Protein AF-A0A9D6LBF5-F1 (afdb_monomer_lite)

Organism: Eiseniibacteriota bacterium (NCBI:txid2212470)

Radius of gyration: 32.17 Å; chains: 1; bounding box: 73×59×93 Å

Secondary structure (DSSP, 8-state):
-HHHHHHHHHHHTS-THHHHHHHHHHHHHHHH-GGGTTGGGGGGS--SS---HHHHHHHHHHHHHHHHHHHHHHHHHTHIIIII-SGGG-B--SHHHHHHHHHHHHHTT-SS-SSTTSSSS--GGGHHHHHHHHHHHHHHHHHHTTT-HHHHHHHHHHHHHHTTTTTBSS---GGGGHHHHHHHHHHHHHHHHHHHHHHHHSTTS-HHHHHHHHHHHHHHHHHHHHHHHHHHHHHHHH-B-TTT-SBSSHHHHHHHHHHHHHHHHHHHHTT--EEEEEE--TTTS-EE-TTT--EE-TT-TT-----HHHHHTTTTHHHHHH-TTEEEEEEESS--TT-TTSEEEEE-TT--EEEEEEHHHHHHHHHHHHHHHT-HHHHHHHHHHHHHH-TT-HHHHHHHHHHHHHTT-HHHHHHHHHHHHHH-TTSHHHHHHHHHHHHHHHHHTT-

Foldseek 3Di:
DVVLQVCLLVQLPDDDPSPVSSLVSLVVVCVVDVVSLCVLCVLQDDDPDPDDSVVSCVSSVSSNVSSVVVVVVCVVVCCCVPPVVDLQQDFDDPCLLLQLQLLLQQLLPDLDDLCSFLQQARPNVSNVVSVVSLVVLVVLLVVCVPPQVQLVQLSVQLVVLCVVVSRGGRGRGNCSCPRSVSSVVSNVVSVLVVVLVVVVPDPDDDPVPSVVVSVVVVVVVVVVSVVSVVVSPVVQQVDDQPPQQARLRLVSNLVVLLVLVLVQVLVLCVPAAFAEEEEQAVVLQFFADSVRSDTDDPPDPPGPRDSSNCVSCVNVVNSCVSHVRHPHYYYDPADDPPQQGHFYWYADSNSRIHTQGHHLSSLLSSLVVSVVVVVLVRSLRRLVRSCVVVVLDLSSLQSNLVSCVVVVNPVSSVVSLVSSCVRPVPDPVNVVSVVVVVVVVVVVVVD

pLDDT: mean 90.35, std 8.91, range [51.22, 98.38]

Sequence (447 aa):
ALALALAAVLVSDRLGAWRVIAAALFGAAMFAKESVFFLPLVLLVPGGDDSRLGDRARRAAPLLIAGLIAAIVLLMSRAEAAHLGGEAYERAFGANILLNLTTYAHWAVDLHGVLPGQVSAIAAGAWPAGALVTLGLAVLAFAAWRRAPLAAFGAAWWLAALVPVLPLVHHTYLYYLYVPLAGLALALGGAIELARSWLTAAPGAGDRLRSPALAAIVLTLVATHALMSDRLLAERLALHMPGTGIPLDPDLRKSEMARHTAAGVAQGLAGERAGVAFILPSELSQVYSTATGAKQAPGLPDSVSYPMLEGALDGGAGLRVLVANVDSVAFLPGWKPGYGAFEMFSQSADGTVFPLGRGADGFASAGAAMRRSGDVAPAVRLLAGAVGEFPDVARLRYEYAHALYVIGDSLGSRRELTELLRRNPTDTLAARVRADFGRTQGAAARR

Structure (mmCIF, N/CA/C/O backbone):
data_AF-A0A9D6LBF5-F1
#
_entry.id   AF-A0A9D6LBF5-F1
#
loop_
_atom_site.group_PDB
_atom_site.id
_atom_site.type_symbol
_atom_site.label_atom_id
_atom_site.label_alt_id
_atom_site.label_comp_id
_atom_site.label_asym_id
_atom_site.label_entity_id
_atom_site.label_seq_id
_atom_site.pdbx_PDB_ins_code
_atom_site.Cartn_x
_atom_site.Cartn_y
_atom_site.Cartn_z
_atom_site.occupancy
_atom_site.B_iso_or_equiv
_atom_site.auth_seq_id
_atom_site.auth_comp_id
_atom_site.auth_asym_id
_atom_site.auth_atom_id
_atom_site.pdbx_PDB_model_num
ATOM 1 N N . ALA A 1 1 ? -9.682 -19.170 10.584 1.00 86.94 1 ALA A N 1
ATOM 2 C CA . ALA A 1 1 ? -9.226 -19.068 11.988 1.00 86.94 1 ALA A CA 1
ATOM 3 C C . ALA A 1 1 ? -10.347 -18.641 12.940 1.00 86.94 1 ALA A C 1
ATOM 5 O O . ALA A 1 1 ? -10.810 -19.488 13.689 1.00 86.94 1 ALA A O 1
ATOM 6 N N . LEU A 1 2 ? -10.841 -17.393 12.891 1.00 86.94 2 LEU A N 1
ATOM 7 C CA . LEU A 1 2 ? -11.830 -16.889 13.865 1.00 86.94 2 LEU A CA 1
ATOM 8 C C . LEU A 1 2 ? -13.095 -17.758 13.977 1.00 86.94 2 LEU A C 1
ATOM 10 O O . LEU A 1 2 ? -13.474 -18.117 15.083 1.00 86.94 2 LEU A O 1
ATOM 14 N N . ALA A 1 3 ? -13.699 -18.161 12.853 1.00 90.69 3 ALA A N 1
ATOM 15 C CA . ALA A 1 3 ? -14.882 -19.029 12.863 1.00 90.69 3 ALA A CA 1
ATOM 16 C C . ALA A 1 3 ? -14.641 -20.367 13.592 1.00 90.69 3 ALA A C 1
ATOM 18 O O . ALA A 1 3 ? -15.480 -20.801 14.373 1.00 90.69 3 ALA A O 1
ATOM 19 N N . LEU A 1 4 ? -13.470 -20.985 13.394 1.00 93.88 4 LEU A N 1
ATOM 20 C CA . LEU A 1 4 ? -13.080 -22.224 14.078 1.00 93.88 4 LEU A CA 1
ATOM 21 C C . LEU A 1 4 ? -12.862 -21.994 15.579 1.00 93.88 4 LEU A C 1
ATOM 23 O O . LEU A 1 4 ? -13.288 -22.807 16.394 1.00 93.88 4 LEU A O 1
ATOM 27 N N . ALA A 1 5 ? -12.245 -20.870 15.950 1.00 92.19 5 ALA A N 1
ATOM 28 C CA . ALA A 1 5 ? -12.016 -20.516 17.346 1.00 92.19 5 ALA A CA 1
ATOM 29 C C . ALA A 1 5 ? -13.334 -20.201 18.081 1.00 92.19 5 ALA A C 1
ATOM 31 O O . ALA A 1 5 ? -13.536 -20.663 19.200 1.00 92.19 5 ALA A O 1
ATOM 32 N N . LEU A 1 6 ? -14.270 -19.494 17.439 1.00 91.00 6 LEU A N 1
ATOM 33 C CA . LEU A 1 6 ? -15.614 -19.259 17.977 1.00 91.00 6 LEU A CA 1
ATOM 34 C C . LEU A 1 6 ? -16.419 -20.559 18.081 1.00 91.00 6 LEU A C 1
ATOM 36 O O . LEU A 1 6 ? -17.070 -20.788 19.095 1.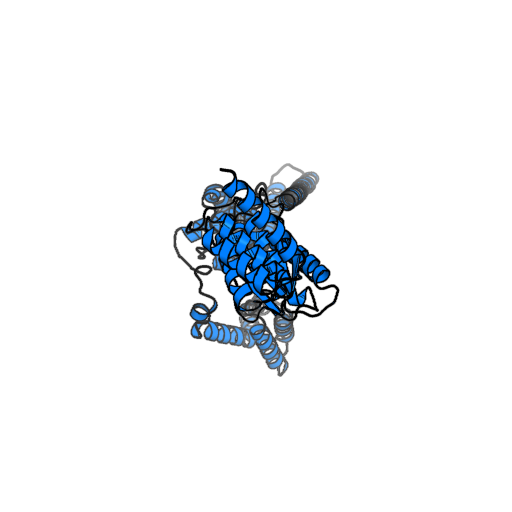00 91.00 6 LEU A O 1
ATOM 40 N N . ALA A 1 7 ? -16.336 -21.446 17.085 1.00 94.44 7 ALA A N 1
ATOM 41 C CA . ALA A 1 7 ? -16.957 -22.767 17.159 1.00 94.44 7 ALA A CA 1
ATOM 42 C C . ALA A 1 7 ? -16.390 -23.594 18.326 1.00 94.44 7 ALA A C 1
ATOM 44 O O . ALA A 1 7 ? -17.149 -24.234 19.050 1.00 94.44 7 ALA A O 1
ATOM 45 N N . ALA A 1 8 ? -15.076 -23.529 18.565 1.00 95.25 8 ALA A N 1
ATOM 46 C CA . ALA A 1 8 ? -14.455 -24.160 19.725 1.00 95.25 8 ALA A CA 1
ATOM 47 C C . ALA A 1 8 ? -14.999 -23.601 21.049 1.00 95.25 8 ALA A C 1
ATOM 49 O O . ALA A 1 8 ? -15.346 -24.379 21.936 1.00 95.25 8 ALA A O 1
ATOM 50 N N . VAL A 1 9 ? -15.135 -22.275 21.164 1.00 92.56 9 VAL A N 1
ATOM 51 C CA . VAL A 1 9 ? -15.729 -21.603 22.334 1.00 92.56 9 VAL A CA 1
ATOM 52 C C . VAL A 1 9 ? -17.173 -22.070 22.554 1.00 92.56 9 VAL A C 1
ATOM 54 O O . VAL A 1 9 ? -17.499 -22.523 23.647 1.00 92.56 9 VAL A O 1
ATOM 57 N N . LEU A 1 10 ? 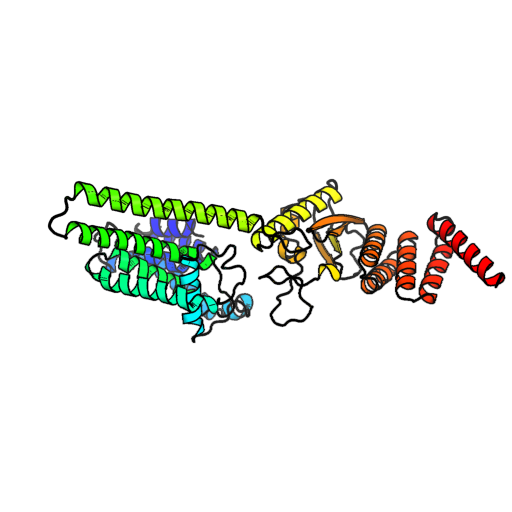-18.014 -22.061 21.517 1.00 92.44 10 LEU A N 1
ATOM 58 C CA . LEU A 1 10 ? -19.427 -22.467 21.599 1.00 92.44 10 LEU A CA 1
ATOM 59 C C . LEU A 1 10 ? -19.618 -23.934 22.009 1.00 92.44 10 LEU A C 1
ATOM 61 O O . LEU A 1 10 ? -20.581 -24.280 22.690 1.00 92.44 10 LEU A O 1
ATOM 65 N N . VAL A 1 11 ? -18.718 -24.814 21.576 1.00 94.62 11 VAL A N 1
ATOM 66 C CA . VAL A 1 11 ? -18.803 -26.252 21.857 1.00 94.62 11 VAL A CA 1
ATOM 67 C C . VAL A 1 11 ? -18.147 -26.610 23.200 1.00 94.62 11 VAL A C 1
ATOM 69 O O . VAL A 1 11 ? -18.445 -27.667 23.759 1.00 94.62 11 VAL A O 1
ATOM 72 N N . SER A 1 12 ? -17.309 -25.728 23.758 1.00 92.94 12 SER A N 1
ATOM 73 C CA . SER A 1 12 ? -16.559 -25.970 25.003 1.00 92.94 12 SER A CA 1
ATOM 74 C C . SER A 1 12 ? -17.432 -26.171 26.249 1.00 92.94 12 SER A C 1
ATOM 76 O O . SER A 1 12 ? -17.017 -26.861 27.184 1.00 92.94 12 SER A O 1
ATOM 78 N N . ASP A 1 13 ? -18.661 -25.648 26.235 1.00 87.44 13 ASP A N 1
ATOM 79 C CA . ASP A 1 13 ? -19.629 -25.812 27.324 1.00 87.44 13 ASP A CA 1
ATOM 80 C C . ASP A 1 13 ? -20.233 -27.224 27.401 1.00 87.44 13 ASP A C 1
ATOM 82 O O . ASP A 1 13 ? -20.818 -27.603 28.417 1.00 87.44 13 ASP A O 1
ATOM 86 N N . ARG A 1 14 ? -20.077 -28.042 26.354 1.00 89.88 14 ARG A N 1
ATOM 87 C CA . ARG A 1 14 ? -20.608 -29.410 26.317 1.00 89.88 14 ARG A CA 1
ATOM 88 C C . ARG A 1 14 ? -19.637 -30.409 26.959 1.00 89.88 14 ARG A C 1
ATOM 90 O O . ARG A 1 14 ? -18.416 -30.288 26.870 1.00 89.88 14 ARG A O 1
ATOM 97 N N . LEU A 1 15 ? -20.183 -31.437 27.610 1.00 87.00 15 LEU A N 1
ATOM 98 C CA . LEU A 1 15 ? -19.407 -32.506 28.255 1.00 87.00 15 LEU A CA 1
ATOM 99 C C . LEU A 1 15 ? -18.986 -33.611 27.263 1.00 87.00 15 LEU A C 1
ATOM 101 O O . LEU A 1 15 ? -19.536 -33.741 26.169 1.00 87.00 15 LEU A O 1
ATOM 105 N N . GLY A 1 16 ? -18.014 -34.436 27.669 1.00 91.06 16 GLY A N 1
ATOM 106 C CA . GLY A 1 16 ? -17.599 -35.639 26.935 1.00 91.06 16 GLY A CA 1
ATOM 107 C C . GLY A 1 16 ? -16.853 -35.348 25.627 1.00 91.06 16 GLY A C 1
ATOM 108 O O . GLY A 1 16 ? -15.956 -34.505 25.592 1.00 91.06 16 GLY A O 1
ATOM 109 N N . ALA A 1 17 ? -17.227 -36.051 24.551 1.00 91.12 17 ALA A N 1
ATOM 110 C CA . ALA A 1 17 ? -16.575 -35.988 23.235 1.00 91.12 17 ALA A CA 1
ATOM 111 C C . ALA A 1 17 ? -16.507 -34.568 22.641 1.00 91.12 17 ALA A C 1
ATOM 113 O O . ALA A 1 17 ? -15.571 -34.235 21.914 1.00 91.12 17 ALA A O 1
ATOM 114 N N . TRP A 1 18 ? -17.449 -33.696 23.004 1.00 93.38 18 TRP A N 1
ATOM 115 C CA . TRP A 1 18 ? -17.476 -32.311 22.544 1.00 93.38 18 TRP A CA 1
ATOM 116 C C . TRP A 1 18 ? -16.261 -31.491 22.991 1.00 93.38 18 TRP A C 1
ATOM 118 O O . TRP A 1 18 ? -15.820 -30.623 22.244 1.00 93.38 18 TRP A O 1
ATOM 128 N N . ARG A 1 19 ? -15.648 -31.799 24.143 1.00 90.75 19 ARG A N 1
ATOM 129 C CA . ARG A 1 19 ? -14.415 -31.116 24.577 1.00 90.75 19 ARG A CA 1
ATOM 130 C C . ARG A 1 19 ? -13.230 -31.427 23.672 1.00 90.75 19 ARG A C 1
ATOM 132 O O . ARG A 1 19 ? -12.416 -30.548 23.405 1.00 90.75 19 ARG A O 1
ATOM 139 N N . VAL A 1 20 ? -13.155 -32.663 23.178 1.00 92.31 20 VAL A N 1
ATOM 140 C CA . VAL A 1 20 ? -12.128 -33.081 22.216 1.00 92.31 20 VAL A CA 1
ATOM 141 C C . VAL A 1 20 ? -12.344 -32.364 20.885 1.00 92.31 20 VAL A C 1
ATOM 143 O O . VAL A 1 20 ? -11.396 -31.824 20.323 1.00 92.31 20 VAL A O 1
ATOM 146 N N . ILE A 1 21 ? -13.598 -32.272 20.427 1.00 94.38 21 ILE A N 1
ATOM 147 C CA . ILE A 1 21 ? -13.960 -31.514 19.219 1.00 94.38 21 ILE A CA 1
ATOM 148 C C . ILE A 1 21 ? -13.592 -30.033 19.375 1.00 94.38 21 ILE A C 1
ATOM 150 O O . ILE A 1 21 ? -12.983 -29.465 18.473 1.00 94.38 21 ILE A O 1
ATOM 154 N N . ALA A 1 22 ? -13.896 -29.413 20.519 1.00 94.75 22 ALA A N 1
ATOM 155 C CA . ALA A 1 22 ? -13.532 -28.025 20.794 1.00 94.75 22 ALA A CA 1
ATOM 156 C C . ALA A 1 22 ? -12.009 -27.812 20.735 1.00 94.75 22 ALA A C 1
ATOM 158 O O . ALA A 1 22 ? -11.545 -26.887 20.071 1.00 94.75 22 ALA A O 1
ATOM 159 N N . ALA A 1 23 ? -11.225 -28.697 21.359 1.00 93.88 23 ALA A N 1
ATOM 160 C CA . ALA A 1 23 ? -9.765 -28.633 21.307 1.00 93.88 23 ALA A CA 1
ATOM 161 C C . ALA A 1 23 ? -9.221 -28.819 19.878 1.00 93.88 23 ALA A C 1
ATOM 163 O O . ALA A 1 23 ? -8.324 -28.085 19.471 1.00 93.88 23 ALA A O 1
ATOM 164 N N . ALA A 1 24 ? -9.790 -29.740 19.093 1.00 94.69 24 ALA A N 1
ATOM 165 C CA . ALA A 1 24 ? -9.402 -29.967 17.700 1.00 94.69 24 ALA A CA 1
ATOM 166 C C . ALA A 1 24 ? -9.731 -28.765 16.796 1.00 94.69 24 ALA A C 1
ATOM 168 O O . ALA A 1 24 ? -8.884 -28.329 16.016 1.00 94.69 24 ALA A O 1
ATOM 169 N N . LEU A 1 25 ? -10.930 -28.184 16.935 1.00 96.12 25 LEU A N 1
ATOM 170 C CA . LEU A 1 25 ? -11.335 -26.966 16.224 1.00 96.12 25 LEU A CA 1
ATOM 171 C C . LEU A 1 25 ? -10.424 -25.789 16.570 1.00 96.12 25 LEU A C 1
ATOM 173 O O . LEU A 1 25 ? -10.013 -25.043 15.682 1.00 96.12 25 LEU A O 1
ATOM 177 N N . PHE A 1 26 ? -10.072 -25.638 17.847 1.00 96.44 26 PHE A N 1
ATOM 178 C CA . PHE A 1 26 ? -9.146 -24.601 18.281 1.00 96.44 26 PHE A CA 1
ATOM 179 C C . PHE A 1 26 ? -7.727 -24.845 17.759 1.00 96.44 26 PHE A C 1
ATOM 181 O O . PHE A 1 26 ? -7.103 -23.915 17.260 1.00 96.44 26 PHE A O 1
ATOM 188 N N . GLY A 1 27 ? -7.256 -26.094 17.761 1.00 94.12 27 GLY A N 1
ATOM 189 C CA . GLY A 1 27 ? -6.015 -26.501 17.098 1.00 94.12 27 GLY A CA 1
ATOM 190 C C . GLY A 1 27 ? -5.980 -26.075 15.630 1.00 94.12 27 GLY A C 1
ATOM 191 O O . GLY A 1 27 ? -5.065 -25.369 15.214 1.00 94.12 27 GLY A O 1
ATOM 192 N N . ALA A 1 28 ? -7.020 -26.411 14.862 1.00 94.00 28 ALA A N 1
ATOM 193 C CA . ALA A 1 28 ? -7.156 -25.988 13.468 1.00 94.00 28 ALA A CA 1
ATOM 194 C C . ALA A 1 28 ? -7.218 -24.456 13.317 1.00 94.00 28 ALA A C 1
ATOM 196 O O . ALA A 1 28 ? -6.685 -23.898 12.358 1.00 94.00 28 ALA A O 1
ATOM 197 N N . ALA A 1 29 ? -7.837 -23.752 14.271 1.00 93.75 29 ALA A N 1
ATOM 198 C CA . ALA A 1 29 ? -7.845 -22.295 14.292 1.00 93.75 29 ALA A CA 1
ATOM 199 C C . ALA A 1 29 ? -6.434 -21.712 14.465 1.00 93.75 29 ALA A C 1
ATOM 201 O O . ALA A 1 29 ? -6.095 -20.780 13.736 1.00 93.75 29 ALA A O 1
ATOM 202 N N . MET A 1 30 ? -5.630 -22.275 15.375 1.00 92.12 30 MET A N 1
ATOM 203 C CA . MET A 1 30 ? -4.247 -21.860 15.638 1.00 92.12 30 MET A CA 1
ATOM 204 C C . MET A 1 30 ? -3.331 -22.138 14.441 1.00 92.12 30 MET A C 1
ATOM 206 O O . MET A 1 30 ? -2.568 -21.256 14.062 1.00 92.12 30 MET A O 1
ATOM 210 N N . PHE A 1 31 ? -3.470 -23.296 13.780 1.00 88.69 31 PHE A N 1
ATOM 211 C CA . PHE A 1 31 ? -2.750 -23.588 12.530 1.00 88.69 31 PHE A CA 1
ATOM 212 C C . PHE A 1 31 ? -3.120 -22.636 11.386 1.00 88.69 31 PHE A C 1
ATOM 214 O O . PHE A 1 31 ? -2.324 -22.429 10.477 1.00 88.69 31 PHE A O 1
ATOM 221 N N . ALA A 1 32 ? -4.323 -22.056 11.419 1.00 89.50 32 ALA A N 1
ATOM 222 C CA . ALA A 1 32 ? -4.753 -21.089 10.419 1.00 89.50 32 ALA A CA 1
ATOM 223 C C . ALA A 1 32 ? -4.296 -19.651 10.726 1.00 89.50 32 ALA A C 1
ATOM 225 O O . ALA A 1 32 ? -4.024 -18.901 9.790 1.00 89.50 32 ALA A O 1
ATOM 226 N N . LYS A 1 33 ? -4.298 -19.214 11.998 1.00 85.69 33 LYS A N 1
ATOM 227 C CA . LYS A 1 33 ? -3.832 -17.873 12.399 1.00 85.69 33 LYS A CA 1
ATOM 228 C C . LYS A 1 33 ? -3.523 -17.797 13.895 1.00 85.69 33 LYS A C 1
ATOM 230 O O . LYS A 1 33 ? -4.378 -18.102 14.719 1.00 85.69 33 LYS A O 1
ATOM 235 N N . GLU A 1 34 ? -2.363 -17.252 14.234 1.00 83.00 34 GLU A N 1
ATOM 236 C CA . GLU A 1 34 ? -1.866 -17.115 15.612 1.00 83.00 34 GLU A CA 1
ATOM 237 C C . GLU A 1 34 ? -2.697 -16.152 16.477 1.00 83.00 34 GLU A C 1
ATOM 239 O O . GLU A 1 34 ? -2.818 -16.319 17.687 1.00 83.00 34 GLU A O 1
ATOM 244 N N . SER A 1 35 ? -3.373 -15.171 15.870 1.00 82.88 35 SER A N 1
ATOM 245 C CA . SER A 1 35 ? -4.125 -14.137 16.600 1.00 82.88 35 SER A CA 1
ATOM 246 C C . SER A 1 35 ? -5.290 -14.664 17.457 1.00 82.88 35 SER A C 1
ATOM 248 O O . SER A 1 35 ? -5.909 -13.892 18.183 1.00 82.88 35 SER A O 1
ATOM 250 N N . VAL A 1 36 ? -5.635 -15.953 17.363 1.00 89.19 36 VAL A N 1
ATOM 251 C CA . VAL A 1 36 ? -6.714 -16.581 18.144 1.00 89.19 36 VAL A CA 1
ATOM 252 C C . VAL A 1 36 ? -6.238 -17.235 19.446 1.00 89.19 36 VAL A C 1
ATOM 254 O O . VAL A 1 36 ? -7.091 -17.684 20.209 1.00 89.19 36 VAL A O 1
ATOM 257 N N . PHE A 1 37 ? -4.926 -17.267 19.739 1.00 87.56 37 PHE A N 1
ATOM 258 C CA . PHE A 1 37 ? -4.367 -17.945 20.926 1.00 87.56 37 PHE A CA 1
ATOM 259 C C . PHE A 1 37 ? -5.048 -17.564 22.238 1.00 87.56 37 PHE A C 1
ATOM 261 O O . PHE A 1 37 ? -5.336 -18.423 23.069 1.00 87.56 37 PHE A O 1
ATOM 268 N N . PHE A 1 38 ? -5.325 -16.274 22.413 1.00 86.62 38 PHE A N 1
ATOM 269 C CA . PHE A 1 38 ? -5.885 -15.735 23.648 1.00 86.62 38 PHE A CA 1
ATOM 270 C C . PHE A 1 38 ? -7.413 -15.679 23.656 1.00 86.62 38 PHE A C 1
ATOM 272 O O . PHE A 1 38 ? -7.996 -15.332 24.680 1.00 86.62 38 PHE A O 1
ATOM 279 N N . LEU A 1 39 ? -8.083 -16.056 22.559 1.00 90.19 39 LEU A N 1
ATOM 280 C CA . LEU A 1 39 ? -9.545 -16.026 22.486 1.00 90.19 39 LEU A CA 1
ATOM 281 C C . LEU A 1 39 ? -10.226 -16.817 23.619 1.00 90.19 39 LEU A C 1
ATOM 283 O O . LEU A 1 39 ? -11.202 -16.306 24.163 1.00 90.19 39 LEU A O 1
ATOM 287 N N . PRO A 1 40 ? -9.729 -17.994 24.058 1.00 94.00 40 PRO A N 1
ATOM 288 C CA . PRO A 1 40 ? -10.358 -18.734 25.149 1.00 94.00 40 PRO A CA 1
ATOM 289 C C . PRO A 1 40 ? -10.384 -17.996 26.494 1.00 94.00 40 PRO A C 1
ATOM 291 O O . PRO A 1 40 ? -11.176 -18.368 27.356 1.00 94.00 40 PRO A O 1
ATOM 294 N N . LEU A 1 41 ? -9.587 -16.935 26.691 1.00 90.69 41 LEU A N 1
ATOM 295 C CA . LEU A 1 41 ? -9.668 -16.104 27.899 1.00 90.69 41 LEU A CA 1
ATOM 296 C C . LEU A 1 41 ? -11.035 -15.422 28.043 1.00 90.69 41 LEU A C 1
ATOM 298 O O . LEU A 1 41 ? -11.438 -15.119 29.165 1.00 90.69 41 LEU A O 1
ATOM 302 N N . VAL A 1 42 ? -11.786 -15.245 26.948 1.00 89.19 42 VAL A N 1
ATOM 303 C CA . VAL A 1 42 ? -13.153 -14.705 26.994 1.00 89.19 42 VAL A CA 1
ATOM 304 C C . VAL A 1 42 ? -14.083 -15.564 27.858 1.00 89.19 42 VAL A C 1
ATOM 306 O O . VAL A 1 42 ? -14.974 -15.034 28.512 1.00 89.19 42 VAL A O 1
ATOM 309 N N . LEU A 1 43 ? -13.829 -16.876 27.947 1.00 90.69 43 LEU A N 1
ATOM 310 C CA . LEU A 1 43 ? -14.600 -17.803 28.783 1.00 90.69 43 LEU A CA 1
ATOM 311 C C . LEU A 1 43 ? -14.394 -17.558 30.287 1.00 90.69 43 LEU A C 1
ATOM 313 O O . LEU A 1 43 ? -15.178 -18.033 31.106 1.00 90.69 43 LEU A O 1
ATOM 317 N N . LEU A 1 44 ? -13.342 -16.825 30.666 1.00 91.88 44 LEU A N 1
ATOM 318 C CA . LEU A 1 44 ? -13.062 -16.443 32.051 1.00 91.88 44 LEU A CA 1
ATOM 319 C C . LEU A 1 44 ? -13.737 -15.123 32.445 1.00 91.88 44 LEU A C 1
ATOM 321 O O . LEU A 1 44 ? -13.750 -14.775 33.629 1.00 91.88 44 LEU A O 1
ATOM 325 N N . VAL A 1 45 ? -14.313 -14.391 31.489 1.00 87.81 45 VAL A N 1
ATOM 326 C CA . VAL A 1 45 ? -15.075 -13.166 31.756 1.00 87.81 45 VAL A CA 1
ATOM 327 C C . VAL A 1 45 ? -16.442 -13.553 32.337 1.00 87.81 45 VAL A C 1
ATOM 329 O O . VAL A 1 45 ? -17.024 -14.550 31.903 1.00 87.81 45 VAL A O 1
ATOM 332 N N . PRO A 1 46 ? -16.946 -12.867 33.382 1.00 82.19 46 PRO A N 1
ATOM 333 C CA . PRO A 1 46 ? -18.286 -13.133 33.902 1.00 82.19 46 PRO A CA 1
ATOM 334 C C . PRO A 1 46 ? -19.321 -12.883 32.803 1.00 82.19 46 PRO A C 1
ATOM 336 O O . PRO A 1 46 ? -19.374 -11.789 32.246 1.00 82.19 46 PRO A O 1
ATOM 339 N N . GLY A 1 47 ? -20.091 -13.914 32.457 1.00 80.00 47 GLY A N 1
ATOM 340 C CA . GLY A 1 47 ? -21.226 -13.803 31.541 1.00 80.00 47 GLY A CA 1
ATOM 341 C C . GLY A 1 47 ? -22.535 -13.607 32.306 1.00 80.00 47 GLY A C 1
ATOM 342 O O . GLY A 1 47 ? -22.525 -13.326 33.499 1.00 80.00 47 GLY A O 1
ATOM 343 N N . GLY A 1 48 ? -23.668 -13.837 31.638 1.00 78.38 48 GLY A N 1
ATOM 344 C CA . GLY A 1 48 ? -24.982 -13.910 32.299 1.00 78.38 48 GLY A CA 1
ATOM 345 C C . GLY A 1 48 ? -25.189 -15.158 33.174 1.00 78.38 48 GLY A C 1
ATOM 346 O O . GLY A 1 48 ? -26.292 -15.381 33.654 1.00 78.38 48 GLY A O 1
ATOM 347 N N . ASP A 1 49 ? -24.157 -15.986 33.339 1.00 81.94 49 ASP A N 1
ATOM 348 C CA . ASP A 1 49 ? -24.151 -17.198 34.157 1.00 81.94 49 ASP A CA 1
ATOM 349 C C . ASP A 1 49 ? -23.354 -16.927 35.446 1.00 81.94 49 ASP A C 1
ATOM 351 O O . ASP A 1 49 ? -22.170 -16.580 35.380 1.00 81.94 49 ASP A O 1
ATOM 355 N N . ASP A 1 50 ? -23.984 -17.139 36.607 1.00 89.25 50 ASP A N 1
ATOM 356 C CA . ASP A 1 50 ? -23.421 -16.951 37.958 1.00 89.25 50 ASP A CA 1
ATOM 357 C C . ASP A 1 50 ? -22.302 -17.952 38.317 1.00 89.25 50 ASP A C 1
ATOM 359 O O . ASP A 1 50 ? -21.822 -18.019 39.455 1.00 89.25 50 ASP A O 1
ATOM 363 N N . SER A 1 51 ? -21.853 -18.753 37.351 1.00 91.19 51 SER A N 1
ATOM 364 C CA . SER A 1 51 ? -20.748 -19.691 37.516 1.00 91.19 51 SER A CA 1
ATOM 365 C C . SER A 1 51 ? -19.488 -19.058 38.135 1.00 91.19 51 SER A C 1
ATOM 367 O O . SER A 1 51 ? -18.940 -18.030 37.702 1.00 91.19 51 SER A O 1
ATOM 369 N N . ARG A 1 52 ? -18.958 -19.741 39.157 1.00 94.81 52 ARG A N 1
ATOM 370 C CA . ARG A 1 52 ? -17.713 -19.346 39.824 1.00 94.81 52 ARG A CA 1
ATOM 371 C C . ARG A 1 52 ? -16.550 -19.399 38.831 1.00 94.81 52 ARG A C 1
ATOM 373 O O . ARG A 1 52 ? -16.529 -20.217 37.911 1.00 94.81 52 ARG A O 1
ATOM 380 N N . LEU A 1 53 ? -15.535 -18.556 39.046 1.00 92.56 53 LEU A N 1
ATOM 381 C CA . LEU A 1 53 ? -14.347 -18.496 38.179 1.00 92.56 53 LEU A CA 1
ATOM 382 C C . LEU A 1 53 ? -13.679 -19.870 38.006 1.00 92.56 53 LEU A C 1
ATOM 384 O O . LEU A 1 53 ? -13.232 -20.195 36.913 1.00 92.56 53 LEU A O 1
ATOM 388 N N . GLY A 1 54 ? -13.654 -20.695 39.059 1.00 95.31 54 GLY A N 1
ATOM 389 C CA . GLY A 1 54 ? -13.090 -22.046 39.001 1.00 95.31 54 GLY A CA 1
ATOM 390 C C . GLY A 1 54 ? -13.809 -22.966 38.009 1.00 95.31 54 GLY A C 1
ATOM 391 O O . GLY A 1 54 ? -13.154 -23.728 37.300 1.00 95.31 54 GLY A O 1
ATOM 392 N N . ASP A 1 55 ? -15.133 -22.861 37.898 1.00 93.50 55 ASP A N 1
ATOM 393 C CA . ASP A 1 55 ? -15.920 -23.674 36.968 1.00 93.50 55 ASP A CA 1
ATOM 394 C C . ASP A 1 55 ? -15.712 -23.207 35.527 1.00 93.50 55 ASP A C 1
ATOM 396 O O . ASP A 1 55 ? -15.519 -24.022 34.624 1.00 93.50 55 ASP A O 1
ATOM 400 N N . ARG A 1 56 ? -15.649 -21.888 35.318 1.00 93.38 56 ARG A N 1
ATOM 401 C CA . ARG A 1 56 ? -15.291 -21.282 34.027 1.00 93.38 56 ARG A CA 1
ATOM 402 C C . ARG A 1 56 ? -13.881 -21.664 33.583 1.00 93.38 56 ARG A C 1
ATOM 404 O O . ARG A 1 56 ? -13.693 -22.105 32.453 1.00 93.38 56 ARG A O 1
ATOM 411 N N . ALA A 1 57 ? -12.909 -21.611 34.491 1.00 94.38 57 ALA A N 1
ATOM 412 C CA . ALA A 1 57 ? -11.540 -22.038 34.223 1.00 94.38 57 ALA A CA 1
ATOM 413 C C . ALA A 1 57 ? -11.461 -23.528 33.868 1.00 94.38 57 ALA A C 1
ATOM 415 O O . ALA A 1 57 ? -10.796 -23.885 32.901 1.00 94.38 57 ALA A O 1
ATOM 416 N N . ARG A 1 58 ? -12.183 -24.404 34.582 1.00 93.50 58 ARG A N 1
ATOM 417 C CA . ARG A 1 58 ? -12.252 -25.839 34.252 1.00 93.50 58 ARG A CA 1
ATOM 418 C C . ARG A 1 58 ? -12.875 -26.101 32.881 1.00 93.50 58 ARG A C 1
ATOM 420 O O . ARG A 1 58 ? -12.416 -27.005 32.186 1.00 93.50 58 ARG A O 1
ATOM 427 N N . ARG A 1 59 ? -13.900 -25.335 32.490 1.00 91.19 59 ARG A N 1
ATOM 428 C CA . ARG A 1 59 ? -14.503 -25.406 31.146 1.00 91.19 59 ARG A CA 1
ATOM 429 C C . ARG A 1 59 ? -13.520 -24.961 30.062 1.00 91.19 59 ARG A C 1
ATOM 431 O O . ARG A 1 59 ? -13.349 -25.662 29.070 1.00 91.19 59 ARG A O 1
ATOM 438 N N . ALA A 1 60 ? -12.821 -23.852 30.291 1.00 94.50 60 ALA A N 1
ATOM 439 C CA . ALA A 1 60 ? -11.861 -23.282 29.350 1.00 94.50 60 ALA A CA 1
ATOM 440 C C . ALA A 1 60 ? -10.514 -24.030 29.298 1.00 94.50 60 ALA A C 1
ATOM 442 O O . ALA A 1 60 ? -9.766 -23.867 28.333 1.00 94.50 60 ALA A O 1
ATOM 443 N N . ALA A 1 61 ? -10.193 -24.849 30.308 1.00 94.69 61 ALA A N 1
ATOM 444 C CA . ALA A 1 61 ? -8.872 -25.450 30.495 1.00 94.69 61 ALA A CA 1
ATOM 445 C C . ALA A 1 61 ? -8.308 -26.158 29.248 1.00 94.69 61 ALA A C 1
ATOM 447 O O . ALA A 1 61 ? -7.154 -25.890 28.925 1.00 94.69 61 ALA A O 1
ATOM 448 N N . PRO A 1 62 ? -9.059 -26.991 28.495 1.00 93.81 62 PRO A N 1
ATOM 449 C CA . PRO A 1 62 ? -8.507 -27.652 27.310 1.00 93.81 62 PRO A CA 1
ATOM 450 C C . PRO A 1 62 ? -8.034 -26.660 26.241 1.00 93.81 62 PRO A C 1
ATOM 452 O O . PRO A 1 62 ? -6.975 -26.846 25.647 1.00 93.81 62 PRO A O 1
ATOM 455 N N . LEU A 1 63 ? -8.796 -25.583 26.028 1.00 94.94 63 LEU A N 1
ATOM 456 C CA . LEU A 1 63 ? -8.471 -24.546 25.050 1.00 94.94 63 LEU A CA 1
ATOM 457 C C . LEU A 1 63 ? -7.305 -23.674 25.530 1.00 94.94 63 LEU A C 1
ATOM 459 O O . LEU A 1 63 ? -6.400 -23.381 24.756 1.00 94.94 63 LEU A O 1
ATOM 463 N N . LEU A 1 64 ? -7.299 -23.304 26.816 1.00 94.69 64 LEU A N 1
ATOM 464 C CA . LEU A 1 64 ? -6.219 -22.523 27.427 1.00 94.69 64 LEU A CA 1
ATOM 465 C C . LEU A 1 64 ? -4.891 -23.285 27.422 1.00 94.69 64 LEU A C 1
ATOM 467 O O . LEU A 1 64 ? -3.862 -22.703 27.098 1.00 94.69 64 LEU A O 1
ATOM 471 N N . ILE A 1 65 ? -4.909 -24.585 27.734 1.00 93.00 65 ILE A N 1
ATOM 472 C CA . ILE A 1 65 ? -3.720 -25.444 27.686 1.00 93.00 65 ILE A CA 1
ATOM 473 C C . ILE A 1 65 ? -3.218 -25.567 26.246 1.00 93.00 65 ILE A C 1
ATOM 475 O O . ILE A 1 65 ? -2.026 -25.398 26.012 1.00 93.00 65 ILE A O 1
ATOM 479 N N . ALA A 1 66 ? -4.106 -25.806 25.274 1.00 91.00 66 ALA A N 1
ATOM 480 C CA . ALA A 1 66 ? -3.723 -25.870 23.864 1.00 91.00 66 ALA A CA 1
ATOM 481 C C . ALA A 1 66 ? -3.103 -24.546 23.378 1.00 91.00 66 ALA A C 1
ATOM 483 O O . ALA A 1 66 ? -2.061 -24.562 22.724 1.00 91.00 66 ALA A O 1
ATOM 484 N N . GLY A 1 67 ? -3.701 -23.410 23.753 1.00 90.31 67 GLY A N 1
ATOM 485 C CA . GLY A 1 67 ? -3.183 -22.080 23.436 1.00 90.31 67 GLY A CA 1
ATOM 486 C C . GLY A 1 67 ? -1.827 -21.808 24.084 1.00 90.31 67 GLY A C 1
ATOM 487 O O . GLY A 1 67 ? -0.919 -21.321 23.418 1.00 90.31 67 GLY A O 1
ATOM 488 N N . LEU A 1 68 ? -1.658 -22.188 25.354 1.00 91.25 68 LEU A N 1
ATOM 489 C CA . LEU A 1 68 ? -0.397 -22.050 26.081 1.00 91.25 68 LEU A CA 1
ATOM 490 C C . LEU A 1 68 ? 0.712 -22.919 25.477 1.00 91.25 68 LEU A C 1
ATOM 492 O O . LEU A 1 68 ? 1.816 -22.424 25.279 1.00 91.25 68 LEU A O 1
ATOM 496 N N . ILE A 1 69 ? 0.432 -24.189 25.162 1.00 90.81 69 ILE A N 1
ATOM 497 C CA . ILE A 1 69 ? 1.403 -25.091 24.522 1.00 90.81 69 ILE A CA 1
ATOM 498 C C . ILE A 1 69 ? 1.867 -24.494 23.198 1.00 90.81 69 ILE A C 1
ATOM 500 O O . ILE A 1 69 ? 3.065 -24.416 22.949 1.00 90.81 69 ILE A O 1
ATOM 504 N N . ALA A 1 70 ? 0.938 -24.042 22.360 1.00 87.06 70 ALA A N 1
ATOM 505 C CA . ALA A 1 70 ? 1.289 -23.483 21.067 1.00 87.06 70 ALA A CA 1
ATOM 506 C C . ALA A 1 70 ? 2.038 -22.141 21.186 1.00 87.06 70 ALA A C 1
ATOM 508 O O . ALA A 1 70 ? 3.006 -21.931 20.459 1.00 87.06 70 ALA A O 1
ATOM 509 N N . ALA A 1 71 ? 1.688 -21.288 22.156 1.00 85.12 71 ALA A N 1
ATOM 510 C CA . ALA A 1 71 ? 2.461 -20.087 22.474 1.00 85.12 71 ALA A CA 1
ATOM 511 C C . ALA A 1 71 ? 3.895 -20.427 22.926 1.00 85.12 71 ALA A C 1
ATOM 513 O O . ALA A 1 71 ? 4.848 -19.815 22.450 1.00 85.12 71 ALA A O 1
ATOM 514 N N . ILE A 1 72 ? 4.072 -21.436 23.788 1.00 88.19 72 ILE A N 1
ATOM 515 C CA . ILE A 1 72 ? 5.397 -21.922 24.206 1.00 88.19 72 ILE A CA 1
ATOM 516 C C . ILE A 1 72 ? 6.178 -22.461 23.004 1.00 88.19 72 ILE A C 1
ATOM 518 O O . ILE A 1 72 ? 7.342 -22.110 22.840 1.00 88.19 72 ILE A O 1
ATOM 522 N N . VAL A 1 73 ? 5.554 -23.273 22.144 1.00 87.75 73 VAL A N 1
ATOM 523 C CA . VAL A 1 73 ? 6.192 -23.810 20.930 1.00 87.75 73 VAL A CA 1
ATOM 524 C C . VAL A 1 73 ? 6.656 -22.678 20.016 1.00 87.75 73 VAL A C 1
ATOM 526 O O . VAL A 1 73 ? 7.795 -22.713 19.557 1.00 87.75 73 VAL A O 1
ATOM 529 N N . LEU A 1 74 ? 5.832 -21.650 19.798 1.00 82.00 74 LEU A N 1
ATOM 530 C CA . LEU A 1 74 ? 6.221 -20.484 19.003 1.00 82.00 74 LEU A CA 1
ATOM 531 C C . LEU A 1 74 ? 7.401 -19.735 19.627 1.00 82.00 74 LEU A C 1
ATOM 533 O O . LEU A 1 74 ? 8.393 -19.496 18.938 1.00 82.00 74 LEU A O 1
ATOM 537 N N . LEU A 1 75 ? 7.350 -19.454 20.931 1.00 81.12 75 LEU A N 1
ATOM 538 C CA . LEU A 1 75 ? 8.449 -18.803 21.651 1.00 81.12 75 LEU A CA 1
ATOM 539 C C . LEU A 1 75 ? 9.751 -19.621 21.577 1.00 81.12 75 LEU A C 1
ATOM 541 O O . LEU A 1 75 ? 10.824 -19.067 21.342 1.00 81.12 75 LEU A O 1
ATOM 545 N N . MET A 1 76 ? 9.668 -20.945 21.730 1.00 85.56 76 MET A N 1
ATOM 546 C CA . MET A 1 76 ? 10.825 -21.844 21.675 1.00 85.56 76 MET A CA 1
ATOM 547 C C . MET A 1 76 ? 11.372 -22.032 20.259 1.00 85.56 76 MET A C 1
ATOM 549 O O . MET A 1 76 ? 12.581 -22.176 20.093 1.00 85.56 76 MET A O 1
ATOM 553 N N . SER A 1 77 ? 10.509 -22.008 19.241 1.00 82.75 77 SER A N 1
ATOM 554 C CA . SER A 1 77 ? 10.906 -22.187 17.839 1.00 82.75 77 SER A CA 1
ATOM 555 C C . SER A 1 77 ? 11.818 -21.073 17.325 1.00 82.75 77 SER A C 1
ATOM 557 O O . SER A 1 77 ? 12.443 -21.235 16.280 1.00 82.75 77 SER A O 1
ATOM 559 N N . ARG A 1 78 ? 11.888 -19.934 18.037 1.00 74.44 78 ARG A N 1
ATOM 560 C CA . ARG A 1 78 ? 12.545 -18.704 17.572 1.00 74.44 78 ARG A CA 1
ATOM 561 C C . ARG A 1 78 ? 12.091 -18.298 16.163 1.00 74.44 78 ARG A C 1
ATOM 563 O O . ARG A 1 78 ? 12.846 -17.634 15.456 1.00 74.44 78 ARG A O 1
ATOM 570 N N . ALA A 1 79 ? 10.867 -18.657 15.761 1.00 67.75 79 ALA A N 1
ATOM 571 C CA . ALA A 1 79 ? 10.285 -18.229 14.489 1.00 67.75 79 ALA A CA 1
ATOM 572 C C . ALA A 1 79 ? 10.333 -16.698 14.341 1.00 67.75 79 ALA A C 1
ATOM 574 O O . ALA A 1 79 ? 10.586 -16.195 13.244 1.00 67.75 79 ALA A O 1
ATOM 575 N N . GLU A 1 80 ? 10.225 -15.973 15.466 1.00 60.56 80 GLU A N 1
ATOM 576 C CA . GLU A 1 80 ? 10.490 -14.535 15.532 1.00 60.56 80 GLU A CA 1
ATOM 577 C C . GLU A 1 80 ? 11.866 -14.173 14.957 1.00 60.56 80 GLU A C 1
ATOM 579 O O . GLU A 1 80 ? 11.938 -13.388 14.026 1.00 60.56 80 GLU A O 1
ATOM 584 N N . ALA A 1 81 ? 12.956 -14.781 15.426 1.00 62.12 81 ALA A N 1
ATOM 585 C CA . ALA A 1 81 ? 14.308 -14.428 14.985 1.00 62.12 81 ALA A CA 1
ATOM 586 C C . ALA A 1 81 ? 14.627 -14.865 13.544 1.00 62.12 81 ALA A C 1
ATOM 588 O O . ALA A 1 81 ? 15.510 -14.291 12.916 1.00 62.12 81 ALA A O 1
ATOM 589 N N . ALA A 1 82 ? 13.946 -15.891 13.028 1.00 58.97 82 ALA A N 1
ATOM 590 C CA . ALA A 1 82 ? 14.270 -16.464 11.725 1.00 58.97 82 ALA A CA 1
ATOM 591 C C . ALA A 1 82 ? 13.496 -15.826 10.559 1.00 58.97 82 ALA A C 1
ATOM 593 O O . ALA A 1 82 ? 14.030 -15.784 9.457 1.00 58.97 82 ALA A O 1
ATOM 594 N N . HIS A 1 83 ? 12.238 -15.412 10.760 1.00 56.88 83 HIS A N 1
ATOM 595 C CA . HIS A 1 83 ? 11.350 -14.997 9.656 1.00 56.88 83 HIS A CA 1
ATOM 596 C C . HIS A 1 83 ? 10.520 -13.735 9.945 1.00 56.88 83 HIS A C 1
ATOM 598 O O . HIS A 1 83 ? 10.048 -13.104 9.002 1.00 56.88 83 HIS A O 1
ATOM 604 N N . LEU A 1 84 ? 10.334 -13.349 11.214 1.00 56.41 84 LEU A N 1
ATOM 605 C CA . LEU A 1 84 ? 9.503 -12.193 11.594 1.00 56.41 84 LEU A CA 1
ATOM 606 C C . LEU A 1 84 ? 10.320 -11.025 12.178 1.00 56.41 84 LEU A C 1
ATOM 608 O O . LEU A 1 84 ? 9.787 -9.941 12.368 1.00 56.41 84 LEU A O 1
ATOM 612 N N . GLY A 1 85 ? 11.607 -11.223 12.459 1.00 55.25 85 GLY A N 1
ATOM 613 C CA . GLY A 1 85 ? 12.466 -10.321 13.231 1.00 55.25 85 GLY A CA 1
ATOM 614 C C . GLY A 1 85 ? 13.332 -9.407 12.374 1.00 55.25 85 GLY A C 1
ATOM 615 O O . GLY A 1 85 ? 14.538 -9.336 12.591 1.00 55.25 85 GLY A O 1
ATOM 616 N N . GLY A 1 86 ? 12.739 -8.742 11.382 1.00 72.38 86 GLY A N 1
ATOM 617 C CA . GLY A 1 86 ? 13.402 -7.626 10.697 1.00 72.38 86 GLY A CA 1
ATOM 618 C C . GLY A 1 86 ? 13.433 -6.360 11.564 1.00 72.38 86 GLY A C 1
ATOM 619 O O . GLY A 1 86 ? 12.721 -6.291 12.567 1.00 72.38 86 GLY A O 1
ATOM 620 N N . GLU A 1 87 ? 14.187 -5.337 11.135 1.00 77.94 87 GLU A N 1
ATOM 621 C CA . GLU A 1 87 ? 14.227 -3.988 11.756 1.00 77.94 87 GLU A CA 1
ATOM 622 C C . GLU A 1 87 ? 12.820 -3.447 12.054 1.00 77.94 87 GLU A C 1
ATOM 624 O O . GLU A 1 87 ? 12.553 -2.851 13.091 1.00 77.94 87 GLU A O 1
ATOM 629 N N . ALA A 1 88 ? 11.879 -3.770 11.174 1.00 75.94 88 ALA A N 1
ATOM 630 C CA . ALA A 1 88 ? 10.453 -3.539 11.312 1.00 75.94 88 ALA A CA 1
ATOM 631 C C . ALA A 1 88 ? 9.903 -3.843 12.734 1.00 75.94 88 ALA A C 1
ATOM 633 O O . ALA A 1 88 ? 9.220 -3.018 13.338 1.00 75.94 88 ALA A O 1
ATOM 634 N N . TYR A 1 89 ? 10.221 -5.005 13.312 1.00 82.50 89 TYR A N 1
ATOM 635 C CA . TYR A 1 89 ? 9.710 -5.435 14.624 1.00 82.50 89 TYR A CA 1
ATOM 636 C C . TYR A 1 89 ? 10.707 -5.224 15.768 1.00 82.50 89 TYR A C 1
ATOM 638 O O . TYR A 1 89 ? 10.586 -5.853 16.825 1.00 82.50 89 TYR A O 1
ATOM 646 N N . GLU A 1 90 ? 11.684 -4.336 15.585 1.00 88.25 90 GLU A N 1
ATOM 647 C CA . GLU A 1 90 ? 12.583 -3.943 16.661 1.00 88.25 90 GLU A CA 1
ATOM 648 C C . GLU A 1 90 ? 11.792 -3.368 17.845 1.00 88.25 90 GLU A C 1
ATOM 650 O O . GLU A 1 90 ? 10.869 -2.558 17.688 1.00 88.25 90 GLU A O 1
ATOM 655 N N . ARG A 1 91 ? 12.153 -3.817 19.053 1.00 91.69 91 ARG A N 1
ATOM 656 C CA . ARG A 1 91 ? 11.517 -3.428 20.313 1.00 91.69 91 ARG A CA 1
ATOM 657 C C . ARG A 1 91 ? 12.529 -2.731 21.214 1.00 91.69 91 ARG A C 1
ATOM 659 O O . ARG A 1 91 ? 13.575 -3.298 21.514 1.00 91.69 91 ARG A O 1
ATOM 666 N N . ALA A 1 92 ? 12.161 -1.565 21.731 1.00 93.00 92 ALA A N 1
ATOM 667 C CA . ALA A 1 92 ? 12.902 -0.852 22.765 1.00 93.00 92 ALA A CA 1
ATOM 668 C C . ALA A 1 92 ? 11.991 -0.509 23.953 1.00 93.00 92 ALA A C 1
ATOM 670 O O . ALA A 1 92 ? 10.789 -0.289 23.797 1.00 93.00 92 ALA A O 1
ATOM 671 N N . PHE A 1 93 ? 12.574 -0.449 25.152 1.00 95.19 93 PHE A N 1
ATOM 672 C CA . PHE A 1 93 ? 11.866 -0.143 26.399 1.00 95.19 93 PHE A CA 1
ATOM 673 C C . PHE A 1 93 ? 12.416 1.136 27.041 1.00 95.19 93 PHE A C 1
ATOM 675 O O . PHE A 1 93 ? 13.016 1.104 28.112 1.00 95.19 93 PHE A O 1
ATOM 682 N N . GLY A 1 94 ? 12.240 2.267 26.359 1.00 95.69 94 GLY A N 1
ATOM 683 C CA . GLY A 1 94 ? 12.682 3.582 26.820 1.00 95.69 94 GLY A CA 1
ATOM 684 C C . GLY A 1 94 ? 11.641 4.670 26.563 1.00 95.69 94 GLY A C 1
ATOM 685 O O . GLY A 1 94 ? 10.433 4.439 26.646 1.00 95.69 94 GLY A O 1
ATOM 686 N N . ALA A 1 95 ? 12.108 5.875 26.225 1.00 96.00 95 ALA A N 1
ATOM 687 C CA . ALA A 1 95 ? 11.236 7.012 25.917 1.00 96.00 95 ALA A CA 1
ATOM 688 C C . ALA A 1 95 ? 10.278 6.738 24.739 1.00 96.00 95 ALA A C 1
ATOM 690 O O . ALA A 1 95 ? 9.196 7.321 24.682 1.00 96.00 95 ALA A O 1
ATOM 691 N N . ASN A 1 96 ? 10.632 5.810 23.842 1.00 95.56 96 ASN A N 1
ATOM 692 C CA . ASN A 1 96 ? 9.798 5.386 22.719 1.00 95.56 96 ASN A CA 1
ATOM 693 C C . ASN A 1 96 ? 8.411 4.885 23.156 1.00 95.56 96 ASN A C 1
ATOM 695 O O . ASN A 1 96 ? 7.446 5.157 22.455 1.00 95.56 96 ASN A O 1
ATOM 699 N N . ILE A 1 97 ? 8.275 4.238 24.322 1.00 97.12 97 ILE A N 1
ATOM 700 C CA . ILE A 1 97 ? 6.970 3.777 24.830 1.00 97.12 97 ILE A CA 1
ATOM 701 C C . ILE A 1 97 ? 6.033 4.970 25.043 1.00 97.12 97 ILE A C 1
ATOM 703 O O . ILE A 1 97 ? 4.887 4.952 24.596 1.00 97.12 97 ILE A O 1
ATOM 707 N N . LEU A 1 98 ? 6.525 6.023 25.704 1.00 97.00 98 LEU A N 1
ATOM 708 C CA . LEU A 1 98 ? 5.748 7.238 25.961 1.00 97.00 98 LEU A CA 1
ATOM 709 C C . LEU A 1 98 ? 5.469 8.003 24.666 1.00 97.00 98 LEU A C 1
ATOM 711 O O . LEU A 1 98 ? 4.364 8.509 24.469 1.00 97.00 98 LEU A O 1
ATOM 715 N N . LEU A 1 99 ? 6.444 8.066 23.761 1.00 96.81 99 LEU A N 1
ATOM 716 C CA . LEU A 1 99 ? 6.266 8.731 22.474 1.00 96.81 99 LEU A CA 1
ATOM 717 C C . LEU A 1 99 ? 5.263 7.990 21.574 1.00 96.81 99 LEU A C 1
ATOM 719 O O . LEU A 1 99 ? 4.422 8.631 20.952 1.00 96.81 99 LEU A O 1
ATOM 723 N N . ASN A 1 100 ? 5.271 6.656 21.555 1.00 97.12 100 ASN A N 1
ATOM 724 C CA . ASN A 1 100 ? 4.250 5.855 20.877 1.00 97.12 100 ASN A CA 1
ATOM 725 C C . ASN A 1 100 ? 2.876 6.055 21.516 1.00 97.12 100 ASN A C 1
ATOM 727 O O . ASN A 1 100 ? 1.907 6.315 20.808 1.00 97.12 100 ASN A O 1
ATOM 731 N N . LEU A 1 101 ? 2.786 5.989 22.849 1.00 97.94 101 LEU A N 1
ATOM 732 C CA . LEU A 1 101 ? 1.525 6.189 23.566 1.00 97.94 101 LEU A CA 1
ATOM 733 C C . LEU A 1 101 ? 0.909 7.549 23.228 1.00 97.94 101 LEU A C 1
ATOM 735 O O . LEU A 1 101 ? -0.273 7.632 22.900 1.00 97.94 101 LEU A O 1
ATOM 739 N N . THR A 1 102 ? 1.719 8.606 23.257 1.00 97.88 102 THR A N 1
ATOM 740 C CA . THR A 1 102 ? 1.268 9.958 22.914 1.00 97.88 102 THR A CA 1
ATOM 741 C C . THR A 1 102 ? 0.975 10.119 21.423 1.00 97.88 102 THR A C 1
ATOM 743 O O . THR A 1 102 ? -0.000 10.782 21.085 1.00 97.88 102 THR A O 1
ATOM 746 N N . THR A 1 103 ? 1.716 9.455 20.532 1.00 97.19 103 THR A N 1
ATOM 747 C CA . THR A 1 103 ? 1.394 9.407 19.093 1.00 97.19 103 THR A CA 1
ATOM 748 C C . THR A 1 103 ? 0.006 8.802 18.864 1.00 97.19 103 THR A C 1
ATOM 750 O O . THR A 1 103 ? -0.848 9.438 18.251 1.00 97.19 103 THR A O 1
ATOM 753 N N . TYR A 1 104 ? -0.274 7.624 19.430 1.00 97.81 104 TYR A N 1
ATOM 754 C CA . TYR A 1 104 ? -1.580 6.968 19.306 1.00 97.81 104 TYR A CA 1
ATOM 755 C C . TYR A 1 104 ? -2.711 7.765 19.964 1.00 97.81 104 TYR A C 1
ATOM 757 O O . TYR A 1 104 ? -3.803 7.861 19.407 1.00 97.81 104 TYR A O 1
ATOM 765 N N . ALA A 1 105 ? -2.462 8.361 21.132 1.00 97.75 105 ALA A N 1
ATOM 766 C CA . ALA A 1 105 ? -3.440 9.206 21.812 1.00 97.75 105 ALA A CA 1
ATOM 767 C C . ALA A 1 105 ? -3.769 10.472 21.007 1.00 97.75 105 ALA A C 1
ATOM 769 O O . ALA A 1 105 ? -4.929 10.867 20.939 1.00 97.75 105 ALA A O 1
ATOM 770 N N . HIS A 1 106 ? -2.767 11.083 20.373 1.00 97.25 106 HIS A N 1
ATOM 771 C CA . HIS A 1 106 ? -2.963 12.220 19.482 1.00 97.25 106 HIS A CA 1
ATOM 772 C C . HIS A 1 106 ? -3.760 11.824 18.237 1.00 97.25 106 HIS A C 1
ATOM 774 O O . HIS A 1 106 ? -4.768 12.459 17.949 1.00 97.25 106 HIS A O 1
ATOM 780 N N . TRP A 1 107 ? -3.372 10.749 17.547 1.00 96.06 107 TRP A N 1
ATOM 781 C CA . TRP A 1 107 ? -4.088 10.261 16.365 1.00 96.06 107 TRP A CA 1
ATOM 782 C C . TRP A 1 107 ? -5.548 9.900 16.647 1.00 96.06 107 TRP A C 1
ATOM 784 O O . TRP A 1 107 ? -6.396 10.085 15.782 1.00 96.06 107 TRP A O 1
ATOM 794 N N . ALA A 1 108 ? -5.869 9.435 17.858 1.00 95.50 108 ALA A N 1
ATOM 795 C CA . ALA A 1 108 ? -7.247 9.141 18.251 1.00 95.50 108 ALA A CA 1
ATOM 796 C C . ALA A 1 108 ? -8.158 10.384 18.308 1.00 95.50 108 ALA A C 1
ATOM 798 O O . ALA A 1 108 ? -9.379 10.238 18.331 1.00 95.50 108 ALA A O 1
ATOM 799 N N . VAL A 1 109 ? -7.583 11.591 18.350 1.00 93.62 109 VAL A N 1
ATOM 800 C CA . VAL A 1 109 ? -8.319 12.865 18.410 1.00 93.62 109 VAL A CA 1
ATOM 801 C C . VAL A 1 109 ? -7.919 13.848 17.305 1.00 93.62 109 VAL A C 1
ATOM 803 O O . VAL A 1 109 ? -8.384 14.988 17.307 1.00 93.62 109 VAL A O 1
ATOM 806 N N . ASP A 1 110 ? -7.048 13.445 16.378 1.00 94.31 110 ASP A N 1
ATOM 807 C CA . ASP A 1 110 ? -6.603 14.302 15.285 1.00 94.31 110 ASP A CA 1
ATOM 808 C C . ASP A 1 110 ? -7.695 14.399 14.213 1.00 94.31 110 ASP A C 1
ATOM 810 O O . ASP A 1 110 ? -7.951 13.461 13.461 1.00 94.31 110 ASP A O 1
ATOM 814 N N . LEU A 1 111 ? -8.356 15.556 14.173 1.00 91.62 111 LEU A N 1
ATOM 815 C CA . LEU A 1 111 ? -9.387 15.902 13.190 1.00 91.62 111 LEU A CA 1
ATOM 816 C C . LEU A 1 111 ? -8.871 16.870 12.115 1.00 91.62 111 LEU A C 1
ATOM 818 O O . LEU A 1 111 ? -9.675 17.512 11.442 1.00 91.62 111 LEU A O 1
ATOM 822 N N . HIS A 1 112 ? -7.551 17.011 11.977 1.00 93.06 112 HIS A N 1
ATOM 823 C CA . HIS A 1 112 ? -6.929 17.932 11.022 1.00 93.06 112 HIS A CA 1
ATOM 824 C C . HIS A 1 112 ? -5.945 17.225 10.090 1.00 93.06 112 HIS A C 1
ATOM 826 O O . HIS A 1 112 ? -5.805 17.623 8.934 1.00 93.06 112 HIS A O 1
ATOM 832 N N . GLY A 1 113 ? -5.255 16.188 10.568 1.00 92.81 113 GLY A N 1
ATOM 833 C CA . GLY A 1 113 ? -4.349 15.399 9.748 1.00 92.81 113 GLY A CA 1
ATOM 834 C C . GLY A 1 113 ? -5.091 14.635 8.652 1.00 92.81 113 GLY A C 1
ATOM 835 O O . GLY A 1 113 ? -5.896 13.752 8.930 1.00 92.81 113 GLY A O 1
ATOM 836 N N . VAL A 1 114 ? -4.770 14.925 7.389 1.00 93.06 114 VAL A N 1
ATOM 837 C CA . VAL A 1 114 ? -5.286 14.171 6.229 1.00 93.06 114 VAL A CA 1
ATOM 838 C C . VAL A 1 114 ? -4.683 12.759 6.175 1.00 93.06 114 VAL A C 1
ATOM 840 O O . VAL A 1 114 ? -5.337 11.795 5.777 1.00 93.06 114 VAL A O 1
ATOM 843 N N . LEU A 1 115 ? -3.423 12.626 6.603 1.00 90.19 115 LEU A N 1
ATOM 844 C CA . LEU A 1 115 ? -2.643 11.388 6.562 1.00 90.19 115 LEU A CA 1
ATOM 845 C C . LEU A 1 115 ? -1.805 11.203 7.851 1.00 90.19 115 LEU A C 1
ATOM 847 O O . LEU A 1 115 ? -0.577 11.129 7.789 1.00 90.19 115 LEU A O 1
ATOM 851 N N . PRO A 1 116 ? -2.427 11.118 9.043 1.00 87.00 116 PRO A N 1
ATOM 852 C CA . PRO A 1 116 ? -1.701 11.142 10.317 1.00 87.00 116 PRO A CA 1
ATOM 853 C C . PRO A 1 116 ? -0.729 9.963 10.489 1.00 87.00 116 PRO A C 1
ATOM 855 O O . PRO A 1 116 ? 0.290 10.111 11.154 1.00 87.00 116 PRO A O 1
ATOM 858 N N . GLY A 1 117 ? -1.004 8.821 9.846 1.00 85.12 117 GLY A N 1
ATOM 859 C CA . GLY A 1 117 ? -0.165 7.615 9.873 1.00 85.12 117 GLY A CA 1
ATOM 860 C C . GLY A 1 117 ? 0.618 7.332 8.591 1.00 85.12 117 GLY A C 1
ATOM 861 O O . GLY A 1 117 ? 0.987 6.182 8.364 1.00 85.12 117 GLY A O 1
ATOM 862 N N . GLN A 1 118 ? 0.819 8.331 7.723 1.00 86.19 118 GLN A N 1
ATOM 863 C CA . GLN A 1 118 ? 1.530 8.147 6.447 1.00 86.19 118 GLN A CA 1
ATOM 864 C C . GLN A 1 118 ? 2.958 7.649 6.635 1.00 86.19 118 GLN A C 1
ATOM 866 O O . GLN A 1 118 ? 3.450 6.804 5.890 1.00 86.19 118 GLN A O 1
ATOM 871 N N . VAL A 1 119 ? 3.623 8.221 7.634 1.00 84.38 119 VAL A N 1
ATOM 872 C CA . VAL A 1 119 ? 4.945 7.804 8.064 1.00 84.38 119 VAL A CA 1
ATOM 873 C C . VAL A 1 119 ? 4.724 6.803 9.178 1.00 84.38 119 VAL A C 1
ATOM 875 O O . VAL A 1 119 ? 4.125 7.133 10.198 1.00 84.38 119 VAL A O 1
ATOM 878 N N . SER A 1 120 ? 5.199 5.579 8.977 1.00 85.94 120 SER A N 1
ATOM 879 C CA . SER A 1 120 ? 5.057 4.474 9.929 1.00 85.94 120 SER A CA 1
ATOM 880 C C . SER A 1 120 ? 5.998 4.613 11.132 1.00 85.94 120 SER A C 1
ATOM 882 O O . SER A 1 120 ? 6.630 3.649 11.551 1.00 85.94 120 SER A O 1
ATOM 884 N N . ALA A 1 121 ? 6.130 5.828 11.662 1.00 89.50 121 ALA A N 1
ATOM 885 C CA . ALA A 1 121 ? 7.100 6.202 12.676 1.00 89.50 121 ALA A CA 1
ATOM 886 C C . ALA A 1 121 ? 6.460 7.043 13.783 1.00 89.50 121 ALA A C 1
ATOM 888 O O . ALA A 1 121 ? 5.367 7.596 13.647 1.00 89.50 121 ALA A O 1
ATOM 889 N N . ILE A 1 122 ? 7.192 7.155 14.884 1.00 92.12 122 ILE A N 1
ATOM 890 C CA . ILE A 1 122 ? 6.819 7.953 16.045 1.00 92.12 122 ILE A CA 1
ATOM 891 C C . ILE A 1 122 ? 6.705 9.432 15.650 1.00 92.12 122 ILE A C 1
ATOM 893 O O . ILE A 1 122 ? 7.683 10.058 15.234 1.00 92.12 122 ILE A O 1
ATOM 897 N N . ALA A 1 123 ? 5.531 10.026 15.858 1.00 92.38 123 ALA A N 1
ATOM 898 C CA . ALA A 1 123 ? 5.313 11.447 15.626 1.00 92.38 123 ALA A CA 1
ATOM 899 C C . ALA A 1 123 ? 5.777 12.243 16.853 1.00 92.38 123 ALA A C 1
ATOM 901 O O . ALA A 1 123 ? 4.978 12.596 17.716 1.00 92.38 123 ALA A O 1
ATOM 902 N N . ALA A 1 124 ? 7.075 12.551 16.950 1.00 91.12 124 ALA A N 1
ATOM 903 C CA . ALA A 1 124 ? 7.630 13.245 18.119 1.00 91.12 124 ALA A CA 1
ATOM 904 C C . ALA A 1 124 ? 6.893 14.561 18.444 1.00 91.12 124 ALA A C 1
ATOM 906 O O . ALA A 1 124 ? 6.684 14.865 19.612 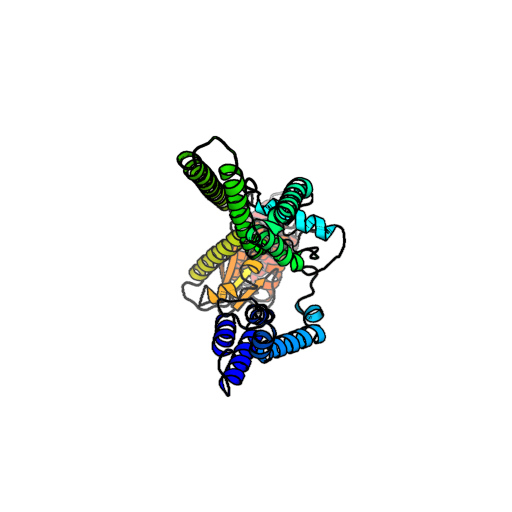1.00 91.12 124 ALA A O 1
ATOM 907 N N . GLY A 1 125 ? 6.426 15.305 17.434 1.00 92.94 125 GLY A N 1
ATOM 908 C CA . GLY A 1 125 ? 5.640 16.535 17.617 1.00 92.94 125 GLY A CA 1
ATOM 909 C C . GLY A 1 125 ? 4.235 16.334 18.206 1.00 92.94 125 GLY A C 1
ATOM 910 O O . GLY A 1 125 ? 3.641 17.295 18.689 1.00 92.94 125 GLY A O 1
ATOM 911 N N . ALA A 1 126 ? 3.712 15.105 18.221 1.00 93.19 126 ALA A N 1
ATOM 912 C CA . ALA A 1 126 ? 2.392 14.774 18.761 1.00 93.19 126 ALA A CA 1
ATOM 913 C C . ALA A 1 126 ? 2.349 14.750 20.299 1.00 93.19 126 ALA A C 1
ATOM 915 O O . ALA A 1 126 ? 1.264 14.704 20.888 1.00 93.19 126 ALA A O 1
ATOM 916 N N . TRP A 1 127 ? 3.512 14.781 20.961 1.00 95.62 127 TRP A N 1
ATOM 917 C CA . TRP A 1 127 ? 3.619 14.553 22.401 1.00 95.62 127 TRP A CA 1
ATOM 918 C C . TRP A 1 127 ? 2.740 15.473 23.271 1.00 95.62 127 TRP A C 1
ATOM 920 O O . TRP A 1 127 ? 2.142 14.939 24.206 1.00 95.62 127 TRP A O 1
ATOM 930 N N . PRO A 1 128 ? 2.567 16.792 23.008 1.00 96.81 128 PRO A N 1
ATOM 931 C CA . PRO A 1 128 ? 1.786 17.645 23.904 1.00 96.81 128 PRO A CA 1
ATOM 932 C C . PRO A 1 128 ? 0.299 17.282 23.865 1.00 96.81 128 PRO A C 1
ATOM 934 O O . PRO A 1 128 ? -0.328 17.085 24.905 1.00 96.81 128 PRO A O 1
ATOM 937 N N . ALA A 1 129 ? -0.259 17.135 22.659 1.00 96.50 129 ALA A N 1
ATOM 938 C CA . ALA A 1 129 ? -1.656 16.760 22.468 1.00 96.50 129 ALA A CA 1
ATOM 939 C C . ALA A 1 129 ? -1.917 15.337 22.979 1.00 96.50 129 ALA A C 1
ATOM 941 O O . ALA A 1 129 ? -2.864 15.104 23.730 1.00 96.50 129 ALA A O 1
ATOM 942 N N . GLY A 1 130 ? -1.034 14.395 22.642 1.00 97.06 130 GLY A N 1
ATOM 943 C CA . GLY A 1 130 ? -1.127 13.016 23.102 1.00 97.06 130 GLY A CA 1
ATOM 944 C C . GLY A 1 130 ? -1.037 12.870 24.620 1.00 97.06 130 GLY A C 1
ATOM 945 O O . GLY A 1 130 ? -1.775 12.078 25.210 1.00 97.06 130 GLY A O 1
ATOM 946 N N . ALA A 1 131 ? -0.174 13.653 25.275 1.00 97.69 131 ALA A N 1
ATOM 947 C CA . ALA A 1 131 ? -0.051 13.666 26.729 1.00 97.69 131 ALA A CA 1
ATOM 948 C C . ALA A 1 131 ? -1.325 14.195 27.398 1.00 97.69 131 ALA A C 1
ATOM 950 O O . ALA A 1 131 ? -1.779 13.600 28.372 1.00 97.69 131 ALA A O 1
ATOM 951 N N . LEU A 1 132 ? -1.941 15.253 26.854 1.00 97.94 132 LEU A N 1
ATOM 952 C CA . LEU A 1 132 ? -3.215 15.780 27.355 1.00 97.94 132 LEU A CA 1
ATOM 953 C C . LEU A 1 132 ? -4.345 14.750 27.250 1.00 97.94 132 LEU A C 1
ATOM 955 O O . LEU A 1 132 ? -5.082 14.560 28.216 1.00 97.94 132 LEU A O 1
ATOM 959 N N . VAL A 1 133 ? -4.455 14.046 26.119 1.00 97.06 133 VAL A N 1
ATOM 960 C CA . VAL A 1 133 ? -5.454 12.977 25.936 1.00 97.06 133 VAL A CA 1
ATOM 961 C C . VAL A 1 133 ? -5.210 11.833 26.918 1.00 97.06 133 VAL A C 1
ATOM 963 O O . VAL A 1 133 ? -6.131 11.402 27.610 1.00 97.06 133 VAL A O 1
ATOM 966 N N . THR A 1 134 ? -3.962 11.377 27.031 1.00 97.62 134 THR A N 1
ATOM 967 C CA . THR A 1 134 ? -3.583 10.284 27.939 1.00 97.62 134 THR A CA 1
ATOM 968 C C . THR A 1 134 ? -3.870 10.651 29.398 1.00 97.62 134 THR A C 1
ATOM 970 O O . THR A 1 134 ? -4.463 9.860 30.133 1.00 97.62 134 THR A O 1
ATOM 973 N N . LEU A 1 135 ? -3.507 11.868 29.817 1.00 97.75 135 LEU A N 1
ATOM 974 C CA . LEU A 1 135 ? -3.788 12.379 31.157 1.00 97.75 135 LEU A CA 1
ATOM 975 C C . LEU A 1 135 ? -5.296 12.512 31.397 1.00 97.75 135 LEU A C 1
ATOM 977 O O . LEU A 1 135 ? -5.779 12.115 32.453 1.00 97.75 135 LEU A O 1
ATOM 981 N N . GLY A 1 136 ? -6.048 13.014 30.415 1.00 96.69 136 GLY A N 1
ATOM 982 C CA . GLY A 1 136 ? -7.505 13.108 30.479 1.00 96.69 136 GLY A CA 1
ATOM 983 C C . GLY A 1 136 ? -8.169 11.745 30.681 1.00 96.69 136 GLY A C 1
ATOM 984 O O . GLY A 1 136 ? -9.033 11.609 31.547 1.00 96.69 136 GLY A O 1
ATOM 985 N N . LEU A 1 137 ? -7.718 10.714 29.959 1.00 96.75 137 LEU A N 1
ATOM 986 C CA . LEU A 1 137 ? -8.189 9.337 30.137 1.00 96.75 137 LEU A CA 1
ATOM 987 C C . LEU A 1 137 ? -7.815 8.765 31.506 1.00 96.75 137 LEU A C 1
ATOM 989 O O . LEU A 1 137 ? -8.642 8.099 32.125 1.00 96.75 137 LEU A O 1
ATOM 993 N N . ALA A 1 138 ? -6.613 9.049 32.010 1.00 96.75 138 ALA A N 1
ATOM 994 C CA . ALA A 1 138 ? -6.197 8.619 33.343 1.00 96.75 138 ALA A CA 1
ATOM 995 C C . ALA A 1 138 ? -7.037 9.283 34.449 1.00 96.75 138 ALA A C 1
ATOM 997 O O . ALA A 1 138 ? -7.512 8.602 35.360 1.00 96.75 138 ALA A O 1
ATOM 998 N N . VAL A 1 139 ? -7.279 10.595 34.348 1.00 96.56 139 VAL A N 1
ATOM 999 C CA . VAL A 1 139 ? -8.141 11.345 35.276 1.00 96.56 139 VAL A CA 1
ATOM 1000 C C . VAL A 1 139 ? -9.577 10.832 35.210 1.00 96.56 139 VAL A C 1
ATOM 1002 O O . VAL A 1 139 ? -10.184 10.600 36.255 1.00 96.56 139 VAL A O 1
ATOM 1005 N N . LEU A 1 140 ? -10.108 10.598 34.005 1.00 94.69 140 LEU A N 1
ATOM 1006 C CA . LEU A 1 140 ? -11.430 10.009 33.812 1.00 94.69 140 LEU A CA 1
ATOM 1007 C C . LEU A 1 140 ? -11.510 8.629 34.465 1.00 94.69 140 LEU A C 1
ATOM 1009 O O . LEU A 1 140 ? -12.431 8.385 35.237 1.00 94.69 140 LEU A O 1
ATOM 1013 N N . ALA A 1 141 ? -10.547 7.745 34.201 1.00 94.94 141 ALA A N 1
ATOM 1014 C CA . ALA A 1 141 ? -10.511 6.410 34.785 1.00 94.94 141 ALA A CA 1
ATOM 1015 C C . ALA A 1 141 ? -10.484 6.471 36.317 1.00 94.94 141 ALA A C 1
ATOM 1017 O O . ALA A 1 141 ? -11.266 5.780 36.967 1.00 94.94 141 ALA A O 1
ATOM 1018 N N . PHE A 1 142 ? -9.652 7.341 36.897 1.00 95.81 142 PHE A N 1
ATOM 1019 C CA . PHE A 1 142 ? -9.557 7.532 38.344 1.00 95.81 142 PHE A CA 1
ATOM 1020 C C . PHE A 1 142 ? -10.864 8.066 38.950 1.00 95.81 142 PHE A C 1
ATOM 1022 O O . PHE A 1 142 ? -11.379 7.503 39.917 1.00 95.81 142 PHE A O 1
ATOM 1029 N N . ALA A 1 143 ? -11.439 9.118 38.361 1.00 93.31 143 ALA A N 1
ATOM 1030 C CA . ALA A 1 143 ? -12.681 9.729 38.833 1.00 93.31 143 ALA A CA 1
ATOM 1031 C C . ALA A 1 143 ? -13.897 8.801 38.660 1.00 93.31 143 ALA A C 1
ATOM 1033 O O . ALA A 1 143 ? -14.821 8.810 39.480 1.00 93.31 143 ALA A O 1
ATOM 1034 N N . ALA A 1 144 ? -13.897 7.990 37.602 1.00 93.12 144 ALA A N 1
ATOM 1035 C CA . ALA A 1 144 ? -14.992 7.104 37.247 1.00 93.12 144 ALA A CA 1
ATOM 1036 C C . ALA A 1 144 ? -14.896 5.713 37.882 1.00 93.12 144 ALA A C 1
ATOM 1038 O O . ALA A 1 144 ? -15.925 5.051 37.972 1.00 93.12 144 ALA A O 1
ATOM 1039 N N . TRP A 1 145 ? -13.732 5.272 38.377 1.00 94.00 145 TRP A N 1
ATOM 1040 C CA . TRP A 1 145 ? -13.506 3.886 38.825 1.00 94.00 145 TRP A CA 1
ATOM 1041 C C . TRP A 1 145 ? -14.592 3.345 39.768 1.00 94.00 145 TRP A C 1
ATOM 1043 O O . TRP A 1 145 ? -14.974 2.182 39.679 1.00 94.00 145 TRP A O 1
ATOM 1053 N N . ARG A 1 146 ? -15.128 4.192 40.658 1.00 92.50 146 ARG A N 1
ATOM 1054 C CA . ARG A 1 146 ? -16.198 3.810 41.600 1.00 92.50 146 ARG A CA 1
ATOM 1055 C C . ARG A 1 146 ? -17.618 4.146 41.143 1.00 92.50 146 ARG A C 1
ATOM 1057 O O . ARG A 1 146 ? -18.559 3.593 41.695 1.00 92.50 146 ARG A O 1
ATOM 1064 N N . ARG A 1 147 ? -17.785 5.088 40.213 1.00 91.62 147 ARG A N 1
ATOM 1065 C CA . ARG A 1 147 ? -19.095 5.673 39.859 1.00 91.62 147 ARG A CA 1
ATOM 1066 C C . ARG A 1 147 ? -19.589 5.275 38.471 1.00 91.62 147 ARG A C 1
ATOM 1068 O O . ARG A 1 147 ? -20.789 5.201 38.260 1.00 91.62 147 ARG A O 1
ATOM 1075 N N . ALA A 1 148 ? -18.671 5.024 37.550 1.00 91.75 148 ALA A N 1
ATOM 1076 C CA . ALA A 1 148 ? -18.925 4.616 36.179 1.00 91.75 148 ALA A CA 1
ATOM 1077 C C . ALA A 1 148 ? -17.845 3.592 35.779 1.00 91.75 148 ALA A C 1
ATOM 1079 O O . ALA A 1 148 ? -16.894 3.932 35.069 1.00 91.75 148 ALA A O 1
ATOM 1080 N N . PRO A 1 149 ? -17.954 2.333 36.252 1.00 90.44 149 PRO A N 1
ATOM 1081 C CA . PRO A 1 149 ? -16.938 1.304 36.020 1.00 90.44 149 PRO A CA 1
ATOM 1082 C C . PRO A 1 149 ? -16.705 1.043 34.528 1.00 90.44 149 PRO A C 1
ATOM 1084 O O . PRO A 1 149 ? -15.596 0.690 34.142 1.00 90.44 149 PRO A O 1
ATOM 1087 N N . LEU A 1 150 ? -17.711 1.292 33.680 1.00 90.06 150 LEU A N 1
ATOM 1088 C CA . LEU A 1 150 ? -17.580 1.197 32.228 1.00 90.06 150 LEU A CA 1
ATOM 1089 C C . LEU A 1 150 ? -16.557 2.192 31.663 1.00 90.06 150 LEU A C 1
ATOM 1091 O O . LEU A 1 150 ? -15.791 1.829 30.774 1.00 90.06 150 LEU A O 1
ATOM 1095 N N . ALA A 1 151 ? -16.495 3.417 32.201 1.00 93.94 151 ALA A N 1
ATOM 1096 C CA . ALA A 1 151 ? -15.541 4.418 31.733 1.00 93.94 151 ALA A CA 1
ATOM 1097 C C . ALA A 1 151 ? -14.100 4.008 32.067 1.00 93.94 151 ALA A C 1
ATOM 1099 O O . ALA A 1 151 ? -13.208 4.055 31.222 1.00 93.94 151 ALA A O 1
ATOM 1100 N N . ALA A 1 152 ? -13.894 3.551 33.305 1.00 94.19 152 ALA A N 1
ATOM 1101 C CA . ALA A 1 152 ? -12.611 3.039 33.764 1.00 94.19 152 ALA A CA 1
ATOM 1102 C C . ALA A 1 152 ? -12.187 1.776 33.001 1.00 94.19 152 ALA A C 1
ATOM 1104 O O . ALA A 1 152 ? -11.029 1.659 32.608 1.00 94.19 152 ALA A O 1
ATOM 1105 N N . PHE A 1 153 ? -13.129 0.866 32.737 1.00 94.38 153 PHE A N 1
ATOM 1106 C CA . PHE A 1 153 ? -12.900 -0.314 31.908 1.00 94.38 153 PHE A CA 1
ATOM 1107 C C . PHE A 1 153 ? -12.494 0.068 30.482 1.00 94.38 153 PHE A C 1
ATOM 1109 O O . PHE A 1 153 ? -11.509 -0.458 29.976 1.00 94.38 153 PHE A O 1
ATOM 1116 N N . GLY A 1 154 ? -13.197 1.014 29.851 1.00 94.38 154 GLY A N 1
ATOM 1117 C CA . GLY A 1 154 ? -12.864 1.500 28.512 1.00 94.38 154 GLY A CA 1
ATOM 1118 C C . GLY A 1 154 ? -11.461 2.106 28.430 1.00 94.38 154 GLY A C 1
ATOM 1119 O O . GLY A 1 154 ? -10.693 1.771 27.528 1.00 94.38 154 GLY A O 1
ATOM 1120 N N . ALA A 1 155 ? -11.083 2.929 29.412 1.00 96.62 155 ALA A N 1
ATOM 1121 C CA . ALA A 1 155 ? -9.741 3.506 29.495 1.00 96.62 155 ALA A CA 1
ATOM 1122 C C . ALA A 1 155 ? -8.657 2.435 29.718 1.00 96.62 155 ALA A C 1
ATOM 1124 O O . ALA A 1 155 ? -7.612 2.460 29.065 1.00 96.62 155 ALA A O 1
ATOM 1125 N N . ALA A 1 156 ? -8.918 1.460 30.595 1.00 94.75 156 ALA A N 1
ATOM 1126 C CA . ALA A 1 156 ? -8.020 0.330 30.815 1.00 94.75 156 ALA A CA 1
ATOM 1127 C C . ALA A 1 156 ? -7.874 -0.535 29.553 1.00 94.75 156 ALA A C 1
ATOM 1129 O O . ALA A 1 156 ? -6.762 -0.934 29.218 1.00 94.75 156 ALA A O 1
ATOM 1130 N N . TRP A 1 157 ? -8.969 -0.779 28.824 1.00 94.88 157 TRP A N 1
ATOM 1131 C CA . TRP A 1 157 ? -8.959 -1.500 27.551 1.00 94.88 157 TRP A CA 1
ATOM 1132 C C . TRP A 1 157 ? -8.145 -0.766 26.491 1.00 94.88 157 TRP A C 1
ATOM 1134 O O . TRP A 1 157 ? -7.317 -1.386 25.829 1.00 94.88 157 TRP A O 1
ATOM 1144 N N . TRP A 1 158 ? -8.353 0.547 26.341 1.00 96.75 158 TRP A N 1
ATOM 1145 C CA . TRP A 1 158 ? -7.603 1.371 25.392 1.00 96.75 158 TRP A CA 1
ATOM 1146 C C . TRP A 1 158 ? -6.094 1.233 25.619 1.00 96.75 158 TRP A C 1
ATOM 1148 O O . TRP A 1 158 ? -5.354 0.944 24.679 1.00 96.75 158 TRP A O 1
ATOM 1158 N N . LEU A 1 159 ? -5.651 1.344 26.876 1.00 96.81 159 LEU A N 1
ATOM 1159 C CA . LEU A 1 159 ? -4.242 1.187 27.221 1.00 96.81 159 LEU A CA 1
ATOM 1160 C C . LEU A 1 159 ? -3.765 -0.253 26.992 1.00 96.81 159 LEU A C 1
ATOM 1162 O O . LEU A 1 159 ? -2.758 -0.460 26.322 1.00 96.81 159 LEU A O 1
ATOM 1166 N N . ALA A 1 160 ? -4.491 -1.249 27.505 1.00 93.31 160 ALA A N 1
ATOM 1167 C CA . ALA A 1 160 ? -4.114 -2.658 27.401 1.00 93.31 160 ALA A CA 1
ATOM 1168 C C . ALA A 1 160 ? -3.994 -3.134 25.944 1.00 93.31 160 ALA A C 1
ATOM 1170 O O . ALA A 1 160 ? -3.080 -3.889 25.623 1.00 93.31 160 ALA A O 1
ATOM 1171 N N . ALA A 1 161 ? -4.875 -2.664 25.058 1.00 91.62 161 ALA A N 1
ATOM 1172 C CA . ALA A 1 161 ? -4.832 -2.975 23.633 1.00 91.62 161 ALA A CA 1
ATOM 1173 C C . ALA A 1 161 ? -3.638 -2.323 22.912 1.00 91.62 161 ALA A C 1
ATOM 1175 O O . ALA A 1 161 ? -3.174 -2.863 21.910 1.00 91.62 161 ALA A O 1
ATOM 1176 N N . LEU A 1 162 ? -3.119 -1.198 23.420 1.00 95.31 162 LEU A N 1
ATOM 1177 C CA . LEU A 1 162 ? -1.921 -0.545 22.885 1.00 95.31 162 LEU A CA 1
ATOM 1178 C C . LEU A 1 162 ? -0.616 -1.145 23.414 1.00 95.31 162 LEU A C 1
ATOM 1180 O O . LEU A 1 162 ? 0.377 -1.128 22.690 1.00 95.31 162 LEU A O 1
ATOM 1184 N N . VAL A 1 163 ? -0.593 -1.689 24.638 1.00 95.25 163 VAL A N 1
ATOM 1185 C CA . VAL A 1 163 ? 0.627 -2.217 25.288 1.00 95.25 163 VAL A CA 1
ATOM 1186 C C . VAL A 1 163 ? 1.517 -3.060 24.358 1.00 95.25 163 VAL A C 1
ATOM 1188 O O . VAL A 1 163 ? 2.723 -2.816 24.365 1.00 95.25 163 VAL A O 1
ATOM 1191 N N . PRO A 1 164 ? 0.999 -3.993 23.530 1.00 92.94 164 PRO A N 1
ATOM 1192 C CA . PRO A 1 164 ? 1.844 -4.812 22.658 1.00 92.94 164 PRO A CA 1
ATOM 1193 C C . PRO A 1 164 ? 2.634 -4.023 21.606 1.00 92.94 164 PRO A C 1
ATOM 1195 O O . PRO A 1 164 ? 3.703 -4.470 21.198 1.00 92.94 164 PRO A O 1
ATOM 1198 N N . VAL A 1 165 ? 2.125 -2.866 21.166 1.00 94.75 165 VAL A N 1
ATOM 1199 C CA . VAL A 1 165 ? 2.731 -2.059 20.093 1.00 94.75 165 VAL A CA 1
ATOM 1200 C C . VAL A 1 165 ? 3.552 -0.878 20.612 1.00 94.75 165 VAL A C 1
ATOM 1202 O O . VAL A 1 165 ? 4.338 -0.314 19.858 1.00 94.75 165 VAL A O 1
ATOM 1205 N N . LEU A 1 166 ? 3.429 -0.509 21.894 1.00 96.12 166 LEU A N 1
ATOM 1206 C CA . LEU A 1 166 ? 4.203 0.598 22.476 1.00 96.12 166 LEU A CA 1
ATOM 1207 C C . LEU A 1 166 ? 5.731 0.408 22.411 1.00 96.12 166 LEU A C 1
ATOM 1209 O O . LEU A 1 166 ? 6.423 1.408 22.211 1.00 96.12 166 LEU A O 1
ATOM 1213 N N . PRO A 1 167 ? 6.291 -0.812 22.559 1.00 96.31 167 PRO A N 1
ATOM 1214 C CA . PRO A 1 167 ? 7.736 -1.008 22.469 1.00 96.31 167 PRO A CA 1
ATOM 1215 C C . PRO A 1 167 ? 8.303 -0.912 21.047 1.00 96.31 167 PRO A C 1
ATOM 1217 O O . PRO A 1 167 ? 9.522 -0.859 20.914 1.00 96.31 167 PRO A O 1
ATOM 1220 N N . LEU A 1 168 ? 7.472 -0.922 19.996 1.00 93.31 168 LEU A N 1
ATOM 1221 C CA . LEU A 1 168 ? 7.949 -0.947 18.608 1.00 93.31 168 LEU A CA 1
ATOM 1222 C C . LEU A 1 168 ? 8.707 0.340 18.257 1.00 93.31 168 LEU A C 1
ATOM 1224 O O . LEU A 1 168 ? 8.238 1.441 18.549 1.00 93.31 168 LEU A O 1
ATOM 1228 N N . VAL A 1 169 ? 9.878 0.201 17.634 1.00 91.38 169 VAL A N 1
ATOM 1229 C CA . VAL A 1 169 ? 10.745 1.337 17.269 1.00 91.38 169 VAL A CA 1
ATOM 1230 C C . VAL A 1 169 ? 10.412 1.866 15.874 1.00 91.38 169 VAL A C 1
ATOM 1232 O O . VAL A 1 169 ? 10.266 3.073 15.693 1.00 91.38 169 VAL A O 1
ATOM 1235 N N . HIS A 1 170 ? 10.237 0.963 14.908 1.00 86.69 170 HIS A N 1
ATOM 1236 C CA . HIS A 1 170 ? 10.089 1.294 13.485 1.00 86.69 170 HIS A CA 1
ATOM 1237 C C . HIS A 1 170 ? 8.679 1.040 12.926 1.00 86.69 170 HIS A C 1
ATOM 1239 O O . HIS A 1 170 ? 8.452 1.190 11.729 1.00 86.69 170 HIS A O 1
ATOM 1245 N N . HIS A 1 171 ? 7.726 0.656 13.781 1.00 87.88 171 HIS A N 1
ATOM 1246 C CA . HIS A 1 171 ? 6.369 0.279 13.384 1.00 87.88 171 HIS A CA 1
ATOM 1247 C C . HIS A 1 171 ? 5.311 0.987 14.228 1.00 87.88 171 HIS A C 1
ATOM 1249 O O . HIS A 1 171 ? 4.668 0.396 15.100 1.00 87.88 171 HIS A O 1
ATOM 1255 N N . THR A 1 172 ? 5.085 2.258 13.913 1.00 92.94 172 THR A N 1
ATOM 1256 C CA . THR A 1 172 ? 3.964 3.027 14.459 1.00 92.94 172 THR A CA 1
ATOM 1257 C C . THR A 1 172 ? 2.915 3.197 13.364 1.00 92.94 172 THR A C 1
ATOM 1259 O O . THR A 1 172 ? 3.039 4.067 12.508 1.00 92.94 172 THR A O 1
ATOM 1262 N N . TYR A 1 173 ? 1.891 2.338 13.351 1.00 92.31 173 TYR A N 1
ATOM 1263 C CA . TYR A 1 173 ? 0.844 2.354 12.323 1.00 92.31 173 TYR A CA 1
ATOM 1264 C C . TYR A 1 173 ? -0.511 2.776 12.874 1.00 92.31 173 TYR A C 1
ATOM 1266 O O . TYR A 1 173 ? -0.958 2.275 13.903 1.00 92.31 173 TYR A O 1
ATOM 1274 N N . LEU A 1 174 ? -1.229 3.613 12.122 1.00 92.56 174 LEU A N 1
ATOM 1275 C CA . LEU A 1 174 ? -2.558 4.089 12.512 1.00 92.56 174 LEU A CA 1
ATOM 1276 C C . LEU A 1 174 ? -3.561 2.946 12.735 1.00 92.56 174 LEU A C 1
ATOM 1278 O O . LEU A 1 174 ? -4.382 3.018 13.646 1.00 92.56 174 LEU A O 1
ATOM 1282 N N . TYR A 1 175 ? -3.479 1.859 11.959 1.00 91.19 175 TYR A N 1
ATOM 1283 C CA . TYR A 1 175 ? -4.406 0.731 12.090 1.00 91.19 175 TYR A CA 1
ATOM 1284 C C . TYR A 1 175 ? -4.291 0.003 13.443 1.00 91.19 175 TYR A C 1
ATOM 1286 O O . TYR A 1 175 ? -5.221 -0.695 13.843 1.00 91.19 175 TYR A O 1
ATOM 1294 N N . TYR A 1 176 ? -3.213 0.188 14.210 1.00 94.38 176 TYR A N 1
ATOM 1295 C CA . TYR A 1 176 ? -3.154 -0.358 15.567 1.00 94.38 176 TYR A CA 1
ATOM 1296 C C . TYR A 1 176 ? -4.184 0.271 16.514 1.00 94.38 176 TYR A C 1
ATOM 1298 O O . TYR A 1 176 ? -4.485 -0.320 17.548 1.00 94.38 176 TYR A O 1
ATOM 1306 N N . LEU A 1 177 ? -4.798 1.404 16.146 1.00 95.12 177 LEU A N 1
ATOM 1307 C CA . LEU A 1 177 ? -5.892 2.017 16.898 1.00 95.12 177 LEU A CA 1
ATOM 1308 C C . LEU A 1 177 ? -7.254 1.334 16.720 1.00 95.12 177 LEU A C 1
ATOM 1310 O O . LEU A 1 177 ? -8.134 1.594 17.536 1.00 95.12 177 LEU A O 1
ATOM 1314 N N . TYR A 1 178 ? -7.451 0.428 15.752 1.00 91.44 178 TYR A N 1
ATOM 1315 C CA . TYR A 1 178 ? -8.767 -0.198 15.529 1.00 91.44 178 TYR A CA 1
ATOM 1316 C C . TYR A 1 178 ? -9.353 -0.845 16.798 1.00 91.44 178 TYR A C 1
ATOM 1318 O O . TYR A 1 178 ? -10.523 -0.641 17.114 1.00 91.44 178 TYR A O 1
ATOM 1326 N N . VAL A 1 179 ? -8.543 -1.598 17.551 1.00 90.81 179 VAL A N 1
ATOM 1327 C CA . VAL A 1 179 ? -8.980 -2.259 18.796 1.00 90.81 179 VAL A CA 1
ATOM 1328 C C . VAL A 1 179 ? -9.022 -1.295 19.996 1.00 90.81 179 VAL A C 1
ATOM 1330 O O . VAL A 1 179 ? -10.029 -1.296 20.713 1.00 90.81 179 VAL A O 1
ATOM 1333 N N . PRO A 1 180 ? -8.000 -0.448 20.237 1.00 95.88 180 PRO A N 1
ATOM 1334 C CA . PRO A 1 180 ? -8.046 0.577 21.281 1.00 95.88 180 PRO A CA 1
ATOM 1335 C C . PRO A 1 180 ? -9.237 1.534 21.172 1.00 95.88 180 PRO A C 1
ATOM 1337 O O . PRO A 1 180 ? -9.817 1.889 22.199 1.00 95.88 180 PRO A O 1
ATOM 1340 N N . LEU A 1 181 ? -9.646 1.928 19.959 1.00 94.19 181 LEU A N 1
ATOM 1341 C CA . LEU A 1 181 ? -10.762 2.858 19.747 1.00 94.19 181 LEU A CA 1
ATOM 1342 C C . LEU A 1 181 ? -12.094 2.327 20.292 1.00 94.19 181 LEU A C 1
ATOM 1344 O O . LEU A 1 181 ? -12.911 3.119 20.755 1.00 94.19 181 LEU A O 1
ATOM 1348 N N . ALA A 1 182 ? -12.293 1.007 20.335 1.00 91.56 182 ALA A N 1
ATOM 1349 C CA . ALA A 1 182 ? -13.454 0.423 21.006 1.00 91.56 182 ALA A CA 1
ATOM 1350 C C . ALA A 1 182 ? -13.444 0.723 22.518 1.00 91.56 182 ALA A C 1
ATOM 1352 O O . ALA A 1 182 ? -14.466 1.108 23.085 1.00 91.56 182 ALA A O 1
ATOM 1353 N N . GLY A 1 183 ? -12.278 0.624 23.167 1.00 94.12 183 GLY A N 1
ATOM 1354 C CA . GLY A 1 183 ? -12.107 1.017 24.570 1.00 94.12 183 GLY A CA 1
ATOM 1355 C C . GLY A 1 183 ? -12.310 2.512 24.782 1.00 94.12 183 GLY A C 1
ATOM 1356 O O . GLY A 1 183 ? -12.992 2.909 25.725 1.00 94.12 183 GLY A O 1
ATOM 1357 N N . LEU A 1 184 ? -11.797 3.341 23.870 1.00 95.56 184 LEU A N 1
ATOM 1358 C CA . LEU A 1 184 ? -12.013 4.787 23.915 1.00 95.56 184 LEU A CA 1
ATOM 1359 C C . LEU A 1 184 ? -13.505 5.138 23.813 1.00 95.56 184 LEU A C 1
ATOM 1361 O O . LEU A 1 184 ? -13.992 5.959 24.587 1.00 95.56 184 LEU A O 1
ATOM 1365 N N . ALA A 1 185 ? -14.253 4.477 22.927 1.00 92.75 185 ALA A N 1
ATOM 1366 C CA . ALA A 1 185 ? -15.697 4.662 22.809 1.00 92.75 185 ALA A CA 1
ATOM 1367 C C . ALA A 1 185 ? -16.438 4.286 24.107 1.00 92.75 185 ALA A C 1
ATOM 1369 O O . ALA A 1 185 ? -17.310 5.034 24.551 1.00 92.75 185 ALA A O 1
ATOM 1370 N N . LEU A 1 186 ? -16.056 3.180 24.763 1.00 93.00 186 LEU A N 1
ATOM 1371 C CA . LEU A 1 186 ? -16.594 2.801 26.079 1.00 93.00 186 LEU A CA 1
ATOM 1372 C C . LEU A 1 186 ? -16.251 3.835 27.162 1.00 93.00 186 LEU A C 1
ATOM 1374 O O . LEU A 1 186 ? -17.109 4.183 27.976 1.00 93.00 186 LEU A O 1
ATOM 1378 N N . ALA A 1 187 ? -15.019 4.354 27.147 1.00 96.19 187 ALA A N 1
ATOM 1379 C CA . ALA A 1 187 ? -14.569 5.394 28.066 1.00 96.19 187 ALA A CA 1
ATOM 1380 C C . ALA A 1 187 ? -15.423 6.662 27.928 1.00 96.19 187 ALA A C 1
ATOM 1382 O O . ALA A 1 187 ? -15.940 7.174 28.921 1.00 96.19 187 ALA A O 1
ATOM 1383 N N . LEU A 1 188 ? -15.633 7.121 26.690 1.00 94.06 188 LEU A N 1
ATOM 1384 C CA . LEU A 1 188 ? -16.453 8.291 26.374 1.00 94.06 188 LEU A CA 1
ATOM 1385 C C . LEU A 1 188 ? -17.928 8.081 26.738 1.00 94.06 188 LEU A C 1
ATOM 1387 O O . LEU A 1 188 ? -18.532 8.959 27.350 1.00 94.06 188 LEU A O 1
ATOM 1391 N N . GLY A 1 189 ? -18.500 6.912 26.437 1.00 90.50 189 GLY A N 1
ATOM 1392 C CA . GLY A 1 189 ? -19.876 6.577 26.815 1.00 90.50 189 GLY A CA 1
ATOM 1393 C C . GLY A 1 189 ? -20.093 6.621 28.331 1.00 90.50 189 GLY A C 1
ATOM 1394 O O . GLY A 1 189 ? -21.020 7.275 28.811 1.00 90.50 189 GLY A O 1
ATOM 1395 N N . GLY A 1 190 ? -19.190 6.006 29.100 1.00 92.94 190 GLY A N 1
ATOM 1396 C CA . GLY A 1 190 ? -19.241 6.061 30.561 1.00 92.94 190 GLY A CA 1
ATOM 1397 C C . GLY A 1 190 ? -18.976 7.464 31.128 1.00 92.94 190 GLY A C 1
ATOM 1398 O O . GLY A 1 190 ? -19.561 7.833 32.146 1.00 92.94 190 GLY A O 1
ATOM 1399 N N . ALA A 1 191 ? -18.150 8.281 30.464 1.00 93.56 191 ALA A N 1
ATOM 1400 C CA . ALA A 1 191 ? -17.942 9.683 30.834 1.00 93.56 191 ALA A CA 1
ATOM 1401 C C . ALA A 1 191 ? -19.212 10.526 30.647 1.00 93.56 191 ALA A C 1
ATOM 1403 O O . ALA A 1 191 ? -19.549 11.330 31.516 1.00 93.56 191 ALA A O 1
ATOM 1404 N N . ILE A 1 192 ? -19.942 10.316 29.546 1.00 91.31 192 ILE A N 1
ATOM 1405 C CA . ILE A 1 192 ? -21.230 10.972 29.279 1.00 91.31 192 ILE A CA 1
ATOM 1406 C C . ILE A 1 192 ? -22.253 10.586 30.353 1.00 91.31 192 ILE A C 1
ATOM 1408 O O . ILE A 1 192 ? -22.976 11.448 30.855 1.00 91.31 192 ILE A O 1
ATOM 1412 N N . GLU A 1 193 ? -22.298 9.315 30.757 1.00 89.94 193 GLU A N 1
ATOM 1413 C CA . GLU A 1 193 ? -23.178 8.863 31.837 1.00 89.94 193 GLU A CA 1
ATOM 1414 C C . GLU A 1 193 ? -22.807 9.483 33.192 1.00 89.94 193 GLU A C 1
ATOM 1416 O O . GLU A 1 193 ? -23.686 9.961 33.917 1.00 89.94 193 GLU A O 1
ATOM 1421 N N . LEU A 1 194 ? -21.512 9.547 33.512 1.00 91.75 194 LEU A N 1
ATOM 1422 C CA . LEU A 1 194 ? -21.022 10.207 34.720 1.00 91.75 194 LEU A CA 1
ATOM 1423 C C . LEU A 1 194 ? -21.400 11.696 34.726 1.00 91.75 194 LEU A C 1
ATOM 1425 O O . LEU A 1 194 ? -21.948 12.181 35.717 1.00 91.75 194 LEU A O 1
ATOM 1429 N N . ALA A 1 195 ? -21.190 12.402 33.613 1.00 90.12 195 ALA A N 1
ATOM 1430 C CA . ALA A 1 195 ? -21.579 13.802 33.458 1.00 90.12 195 ALA A CA 1
ATOM 1431 C C . ALA A 1 195 ? -23.095 13.990 33.619 1.00 90.12 195 ALA A C 1
ATOM 1433 O O . ALA A 1 195 ? -23.533 14.890 34.337 1.00 90.12 195 ALA A O 1
ATOM 1434 N N . ARG A 1 196 ? -23.904 13.099 33.029 1.00 87.69 196 ARG A N 1
ATOM 1435 C CA . ARG A 1 196 ? -25.361 13.087 33.209 1.00 87.69 196 ARG A CA 1
ATOM 1436 C C . ARG A 1 196 ? -25.736 12.966 34.684 1.00 87.69 196 ARG A C 1
ATOM 1438 O O . ARG A 1 196 ? -26.562 13.746 35.144 1.00 87.69 196 ARG A O 1
ATOM 1445 N N . SER A 1 197 ? -25.099 12.056 35.427 1.00 89.19 197 SER A N 1
ATOM 1446 C CA . SER A 1 197 ? -25.375 11.854 36.857 1.00 89.19 197 SER A CA 1
ATOM 1447 C C . SER A 1 197 ? -25.079 13.101 37.704 1.00 89.19 197 SER A C 1
ATOM 1449 O O . SER A 1 197 ? -25.840 13.431 38.614 1.00 89.19 197 SER A O 1
ATOM 1451 N N . TRP A 1 198 ? -24.010 13.838 37.381 1.00 87.69 198 TRP A N 1
ATOM 1452 C CA . TRP A 1 198 ? -23.657 15.082 38.071 1.00 87.69 198 TRP A CA 1
ATOM 1453 C C . TRP A 1 198 ? -24.629 16.206 37.733 1.00 87.69 198 TRP A C 1
ATOM 1455 O O . TRP A 1 198 ? -25.042 16.951 38.619 1.00 87.69 198 TRP A O 1
ATOM 1465 N N . LEU A 1 199 ? -25.039 16.293 36.465 1.00 85.75 199 LEU A N 1
ATOM 1466 C CA . LEU A 1 199 ? -26.042 17.255 36.028 1.00 85.75 199 LEU A CA 1
ATOM 1467 C C . LEU A 1 199 ? -27.390 16.999 36.704 1.00 85.75 199 LEU A C 1
ATOM 1469 O O . LEU A 1 199 ? -28.012 17.961 37.130 1.00 85.75 199 LEU A O 1
ATOM 1473 N N . THR A 1 200 ? -27.832 15.748 36.858 1.00 84.19 200 THR A N 1
ATOM 1474 C CA . THR A 1 200 ? -29.094 15.423 37.552 1.00 84.19 200 THR A CA 1
ATOM 1475 C C . THR A 1 200 ? -29.012 15.618 39.068 1.00 84.19 200 THR A C 1
ATOM 1477 O O . THR A 1 200 ? -30.010 15.951 39.693 1.00 84.19 200 THR A O 1
ATOM 1480 N N . ALA A 1 201 ? -27.829 15.463 39.673 1.00 84.88 201 ALA A N 1
ATOM 1481 C CA . ALA A 1 201 ? -27.637 15.652 41.114 1.00 84.88 201 ALA A CA 1
ATOM 1482 C C . ALA A 1 201 ? -27.634 17.131 41.556 1.00 84.88 201 ALA A C 1
ATOM 1484 O O . ALA A 1 201 ? -27.763 17.412 42.747 1.00 84.88 201 ALA A O 1
ATOM 1485 N N . ALA A 1 202 ? -27.480 18.084 40.629 1.00 82.56 202 ALA A N 1
ATOM 1486 C CA . ALA A 1 202 ? -27.453 19.510 40.943 1.00 82.56 202 ALA A CA 1
ATOM 1487 C C . ALA A 1 202 ? -28.867 20.047 41.283 1.00 82.56 202 ALA A C 1
ATOM 1489 O O . ALA A 1 202 ? -29.734 20.040 40.394 1.00 82.56 202 ALA A O 1
ATOM 1490 N N . PRO A 1 203 ? -29.101 20.557 42.515 1.00 77.69 203 PRO A N 1
ATOM 1491 C CA . PRO A 1 203 ? -30.407 21.046 42.948 1.00 77.69 203 PRO A CA 1
ATOM 1492 C C . PRO A 1 203 ? -30.884 22.232 42.100 1.00 77.69 203 PRO A C 1
ATOM 1494 O O . PRO A 1 203 ? -30.108 23.127 41.774 1.00 77.69 203 PRO A O 1
ATOM 1497 N N . GLY A 1 204 ? -32.175 22.248 41.758 1.00 76.00 204 GLY A N 1
ATOM 1498 C CA . GLY A 1 204 ? -32.837 23.415 41.162 1.00 76.00 204 GLY A CA 1
ATOM 1499 C C . GLY A 1 204 ? -32.952 23.457 39.636 1.00 76.00 204 GLY A C 1
ATOM 1500 O O . GLY A 1 204 ? -33.490 24.435 39.126 1.00 76.00 204 GLY A O 1
ATOM 1501 N N . ALA A 1 205 ? -32.536 22.429 38.886 1.00 60.34 205 ALA A N 1
ATOM 1502 C CA . ALA A 1 205 ? -32.865 22.368 37.458 1.00 60.34 205 ALA A CA 1
ATOM 1503 C C . ALA A 1 205 ? -33.604 21.084 37.077 1.00 60.34 205 ALA A C 1
ATOM 1505 O O . ALA A 1 205 ? -33.188 19.976 37.404 1.00 60.34 205 ALA A O 1
ATOM 1506 N N . GLY A 1 206 ? -34.740 21.269 36.403 1.00 71.25 206 GLY A N 1
ATOM 1507 C CA . GLY A 1 206 ? -35.661 20.192 36.072 1.00 71.25 206 GLY A CA 1
ATOM 1508 C C . GLY A 1 206 ? -35.053 19.181 35.101 1.00 71.25 206 GLY A C 1
ATOM 1509 O O . GLY A 1 206 ? -34.518 19.553 34.054 1.00 71.25 206 GLY A O 1
ATOM 1510 N N . ASP A 1 207 ? -35.215 17.895 35.416 1.00 69.38 207 ASP A N 1
ATOM 1511 C CA . ASP A 1 207 ? -34.738 16.755 34.616 1.00 69.38 207 ASP A CA 1
ATOM 1512 C C . ASP A 1 207 ? -35.172 16.802 33.141 1.00 69.38 207 ASP A C 1
ATOM 1514 O O . ASP A 1 207 ? -34.467 16.306 32.261 1.00 69.38 207 ASP A O 1
ATOM 1518 N N . ARG A 1 208 ? -36.305 17.456 32.841 1.00 69.19 208 ARG A N 1
ATOM 1519 C CA . ARG A 1 208 ? -36.889 17.516 31.491 1.00 69.19 208 ARG A CA 1
ATOM 1520 C C . ARG A 1 208 ? -36.037 18.269 30.458 1.00 69.19 208 ARG A C 1
ATOM 1522 O O . ARG A 1 208 ? -36.132 17.944 29.281 1.00 69.19 208 ARG A O 1
ATOM 1529 N N . LEU A 1 209 ? -35.208 19.239 30.861 1.00 66.81 209 LEU A N 1
ATOM 1530 C CA . LEU A 1 209 ? -34.403 20.055 29.927 1.00 66.81 209 LEU A CA 1
ATOM 1531 C C . LEU A 1 209 ? -32.955 19.559 29.764 1.00 66.81 209 LEU A C 1
ATOM 1533 O O . LEU A 1 209 ? -32.337 19.792 28.728 1.00 66.81 209 LEU A O 1
ATOM 1537 N N . ARG A 1 210 ? -32.405 18.845 30.755 1.00 72.06 210 ARG A N 1
ATOM 1538 C CA . ARG A 1 210 ? -30.981 18.454 30.788 1.00 72.06 210 ARG A CA 1
ATOM 1539 C C . ARG A 1 210 ? -30.655 17.268 29.872 1.00 72.06 210 ARG A C 1
ATOM 1541 O O . ARG A 1 210 ? -29.621 17.273 29.209 1.00 72.06 210 ARG A O 1
ATOM 1548 N N . SER A 1 211 ? -31.547 16.278 29.789 1.00 76.19 211 SER A N 1
ATOM 1549 C CA . SER A 1 211 ? -31.364 15.103 28.921 1.00 76.19 211 SER A CA 1
ATOM 1550 C C . SER A 1 211 ? -31.353 15.424 27.416 1.00 76.19 211 SER A C 1
ATOM 1552 O O . SER A 1 211 ? -30.447 14.942 26.733 1.00 76.19 211 SER A O 1
ATOM 1554 N N . PRO A 1 212 ? -32.294 16.221 26.862 1.00 84.88 212 PRO A N 1
ATOM 1555 C CA . PRO A 1 212 ? -32.268 16.543 25.435 1.00 84.88 212 PRO A CA 1
ATOM 1556 C C . PRO A 1 212 ? -31.072 17.424 25.063 1.00 84.88 212 PRO A C 1
ATOM 1558 O O . PRO A 1 212 ? -30.519 17.248 23.984 1.00 84.88 212 PRO A O 1
ATOM 1561 N N . ALA A 1 213 ? -30.621 18.312 25.957 1.00 85.50 213 ALA A N 1
ATOM 1562 C CA . ALA A 1 213 ? -29.433 19.130 25.721 1.00 85.50 213 ALA A CA 1
ATOM 1563 C C . ALA A 1 213 ? -28.158 18.277 25.615 1.00 85.50 213 ALA A C 1
ATOM 1565 O O . ALA A 1 213 ? -27.395 18.433 24.665 1.00 85.50 213 ALA A O 1
ATOM 1566 N N . LEU A 1 214 ? -27.948 17.331 26.539 1.00 86.38 214 LEU A N 1
ATOM 1567 C CA . LEU A 1 214 ? -26.803 16.416 26.474 1.00 86.38 214 LEU A CA 1
ATOM 1568 C C . LEU A 1 214 ? -26.857 15.534 25.220 1.00 86.38 214 LEU A C 1
ATOM 1570 O O . LEU A 1 214 ? -25.849 15.385 24.535 1.00 86.38 214 LEU A O 1
ATOM 1574 N N . ALA A 1 215 ? -28.034 14.994 24.891 1.00 86.31 215 ALA A N 1
ATOM 1575 C CA . ALA A 1 215 ? -28.222 14.221 23.668 1.00 86.31 215 ALA A CA 1
ATOM 1576 C C . ALA A 1 215 ? -27.913 15.059 22.417 1.00 86.31 215 ALA A C 1
ATOM 1578 O O . ALA A 1 215 ? -27.198 14.591 21.539 1.00 86.31 215 ALA A O 1
ATOM 1579 N N . ALA A 1 216 ? -28.378 16.310 22.359 1.00 89.25 216 ALA A N 1
ATOM 1580 C CA . ALA A 1 216 ? -28.086 17.224 21.259 1.00 89.25 216 ALA A CA 1
ATOM 1581 C C . ALA A 1 216 ? -26.584 17.526 21.139 1.00 89.25 216 ALA A C 1
ATOM 1583 O O . ALA A 1 216 ? -26.060 17.521 20.028 1.00 89.25 216 ALA A O 1
ATOM 1584 N N . ILE A 1 217 ? -25.874 17.725 22.256 1.00 89.75 217 ILE A N 1
ATOM 1585 C CA . ILE A 1 217 ? -24.414 17.913 22.261 1.00 89.75 217 ILE A CA 1
ATOM 1586 C C . ILE A 1 217 ? -23.715 16.673 21.698 1.00 89.75 217 ILE A C 1
ATOM 1588 O O . ILE A 1 217 ? -22.900 16.796 20.788 1.00 89.75 217 ILE A O 1
ATOM 1592 N N . VAL A 1 218 ? -24.056 15.477 22.190 1.00 88.44 218 VAL A N 1
ATOM 1593 C CA . VAL A 1 218 ? -23.460 14.218 21.714 1.00 88.44 218 VAL A CA 1
ATOM 1594 C C . VAL A 1 218 ? -23.741 14.009 20.226 1.00 88.44 218 VAL A C 1
ATOM 1596 O O . VAL A 1 218 ? -22.817 13.728 19.468 1.00 88.44 218 VAL A O 1
ATOM 1599 N N . LEU A 1 219 ? -24.986 14.205 19.786 1.00 89.69 219 LEU A N 1
ATOM 1600 C CA . LEU A 1 219 ? -25.364 14.100 18.376 1.00 89.69 219 LEU A CA 1
ATOM 1601 C C . LEU A 1 219 ? -24.604 15.107 17.508 1.00 89.69 219 LEU A C 1
ATOM 1603 O O . LEU A 1 219 ? -24.132 14.748 16.434 1.00 89.69 219 LEU A O 1
ATOM 1607 N N . THR A 1 220 ? -24.432 16.340 17.986 1.00 92.31 220 THR A N 1
ATOM 1608 C CA . THR A 1 220 ? -23.673 17.379 17.277 1.00 92.31 220 THR A CA 1
ATOM 1609 C C . THR A 1 220 ? -22.200 17.002 17.155 1.00 92.31 220 THR A C 1
ATOM 1611 O O . THR A 1 220 ? -21.623 17.153 16.081 1.00 92.31 220 THR A O 1
ATOM 1614 N N . LEU A 1 221 ? -21.588 16.471 18.219 1.00 89.81 221 LEU A N 1
ATOM 1615 C CA . LEU A 1 221 ? -20.202 15.998 18.194 1.00 89.81 221 LEU A CA 1
ATOM 1616 C C . LEU A 1 221 ? -20.020 14.833 17.215 1.00 89.81 221 LEU A C 1
ATOM 1618 O O . LEU A 1 221 ? -19.098 14.865 16.406 1.00 89.81 221 LEU A O 1
ATOM 1622 N N . VAL A 1 222 ? -20.920 13.845 17.240 1.00 88.81 222 VAL A N 1
ATOM 1623 C CA . VAL A 1 222 ? -20.889 12.699 16.315 1.00 88.81 222 VAL A CA 1
ATOM 1624 C C . VAL A 1 222 ? -21.068 13.158 14.868 1.00 88.81 222 VAL A C 1
ATOM 1626 O O . VAL A 1 222 ? -20.296 12.749 14.004 1.00 88.81 222 VAL A O 1
ATOM 1629 N N . ALA A 1 223 ? -22.035 14.040 14.598 1.00 91.44 223 ALA A N 1
ATOM 1630 C CA . ALA A 1 223 ? -22.265 14.580 13.260 1.00 91.44 223 ALA A CA 1
ATOM 1631 C C . ALA A 1 223 ? -21.064 15.400 12.763 1.00 91.44 223 ALA A C 1
ATOM 1633 O O . ALA A 1 223 ? -20.630 15.230 11.628 1.00 91.44 223 ALA A O 1
ATOM 1634 N N . THR A 1 224 ? -20.483 16.241 13.623 1.00 92.25 224 THR A N 1
ATOM 1635 C CA . THR A 1 224 ? -19.292 17.038 13.291 1.00 92.25 224 THR A CA 1
ATOM 1636 C C . THR A 1 224 ? -18.095 16.137 13.003 1.00 92.25 224 THR A C 1
ATOM 1638 O O . THR A 1 224 ? -17.388 16.362 12.024 1.00 92.25 224 THR A O 1
ATOM 1641 N N . HIS A 1 225 ? -17.889 15.090 13.808 1.00 89.00 225 HIS A N 1
ATOM 1642 C CA . HIS A 1 225 ? -16.837 14.106 13.576 1.00 89.00 225 HIS A CA 1
ATOM 1643 C C . HIS A 1 225 ? -17.027 13.400 12.231 1.00 89.00 225 HIS A C 1
ATOM 1645 O O . HIS A 1 225 ? -16.098 13.383 11.435 1.00 89.00 225 HIS A O 1
ATOM 1651 N N . ALA A 1 226 ? -18.234 12.908 11.934 1.00 89.44 226 ALA A N 1
ATOM 1652 C CA . ALA A 1 226 ? -18.529 12.250 10.662 1.00 89.44 226 ALA A CA 1
ATOM 1653 C C . ALA A 1 226 ? -18.274 13.170 9.454 1.00 89.44 226 ALA A C 1
ATOM 1655 O O . ALA A 1 226 ? -17.634 12.750 8.494 1.00 89.44 226 ALA A O 1
ATOM 1656 N N . LEU A 1 227 ? -18.708 14.435 9.523 1.00 94.31 227 LEU A N 1
ATOM 1657 C CA . LEU A 1 227 ? -18.476 15.425 8.465 1.00 94.31 227 LEU A CA 1
ATOM 1658 C C . LEU A 1 227 ? -16.987 15.750 8.283 1.00 94.31 227 LEU A C 1
ATOM 1660 O O . LEU A 1 227 ? -16.523 15.884 7.153 1.00 94.31 227 LEU A O 1
ATOM 1664 N N . MET A 1 228 ? -16.228 15.875 9.375 1.00 94.38 228 MET A N 1
ATOM 1665 C CA . MET A 1 228 ? -14.781 16.096 9.295 1.00 94.38 228 MET A CA 1
ATOM 1666 C C . MET A 1 228 ? -14.048 14.871 8.758 1.00 94.38 228 MET A C 1
ATOM 1668 O O . MET A 1 228 ? -13.179 15.024 7.907 1.00 94.38 228 MET A O 1
ATOM 1672 N N . SER A 1 229 ? -14.416 13.664 9.186 1.00 89.88 229 SER A N 1
ATOM 1673 C CA . SER A 1 229 ? -13.842 12.430 8.652 1.00 89.88 229 SER A CA 1
ATOM 1674 C C . SER A 1 229 ? -14.095 12.282 7.153 1.00 89.88 229 SER A C 1
ATOM 1676 O O . SER A 1 229 ? -13.166 11.940 6.427 1.00 89.88 229 SER A O 1
ATOM 1678 N N . ASP A 1 230 ? -15.309 12.579 6.679 1.00 94.31 230 ASP A N 1
ATOM 1679 C CA . ASP A 1 230 ? -15.644 12.532 5.251 1.00 94.31 230 ASP A CA 1
ATOM 1680 C C . ASP A 1 230 ? -14.843 13.567 4.448 1.00 94.31 230 ASP A C 1
ATOM 1682 O O . ASP A 1 230 ? -14.223 13.240 3.435 1.00 94.31 230 ASP A O 1
ATOM 1686 N N . ARG A 1 231 ? -14.746 14.801 4.961 1.00 96.88 231 ARG A N 1
ATOM 1687 C CA . ARG A 1 231 ? -13.914 15.849 4.362 1.00 96.88 231 ARG A CA 1
ATOM 1688 C C . ARG A 1 231 ? -12.442 15.436 4.272 1.00 96.88 231 ARG A C 1
ATOM 1690 O O . ARG A 1 231 ? -11.848 15.565 3.205 1.00 96.88 231 ARG A O 1
ATOM 1697 N N . LEU A 1 232 ? -11.849 14.956 5.365 1.00 94.88 232 LEU A N 1
ATOM 1698 C CA . LEU A 1 232 ? -10.447 14.525 5.391 1.00 94.88 232 LEU A CA 1
ATOM 1699 C C . LEU A 1 232 ? -10.210 13.332 4.464 1.00 94.88 232 LEU A C 1
ATOM 1701 O O . LEU A 1 232 ? -9.165 13.255 3.824 1.00 94.88 232 LEU A O 1
ATOM 1705 N N . LEU A 1 233 ? -11.177 12.418 4.353 1.00 93.50 233 LEU A N 1
ATOM 1706 C CA . LEU A 1 233 ? -11.103 11.312 3.407 1.00 93.50 233 LEU A CA 1
ATOM 1707 C C . LEU A 1 233 ? -11.128 11.817 1.960 1.00 93.50 233 LEU A C 1
ATOM 1709 O O . LEU A 1 233 ? -10.307 11.381 1.158 1.00 93.50 233 LEU A O 1
ATOM 1713 N N . ALA A 1 234 ? -12.009 12.762 1.628 1.00 96.12 234 ALA A N 1
ATOM 1714 C CA . ALA A 1 234 ? -12.045 13.380 0.306 1.00 96.12 234 ALA A CA 1
ATOM 1715 C C . ALA A 1 234 ? -10.734 14.119 -0.019 1.00 96.12 234 ALA A C 1
ATOM 1717 O O . ALA A 1 234 ? -10.191 13.953 -1.112 1.00 96.12 234 ALA A O 1
ATOM 1718 N N . GLU A 1 235 ? -10.184 14.875 0.937 1.00 96.69 235 GLU A N 1
ATOM 1719 C CA . GLU A 1 235 ? -8.874 15.522 0.800 1.00 96.69 235 GLU A CA 1
ATOM 1720 C C . GLU A 1 235 ? -7.767 14.475 0.584 1.00 96.69 235 GLU A C 1
ATOM 1722 O O . GLU A 1 235 ? -6.977 14.609 -0.347 1.00 96.69 235 GLU A O 1
ATOM 1727 N N . ARG A 1 236 ? -7.759 13.380 1.356 1.00 94.62 236 ARG A N 1
ATOM 1728 C CA . ARG A 1 236 ? -6.806 12.264 1.219 1.00 94.62 236 ARG A CA 1
ATOM 1729 C C . ARG A 1 236 ? -6.851 11.623 -0.164 1.00 94.62 236 ARG A C 1
ATOM 1731 O O . ARG A 1 236 ? -5.796 11.385 -0.747 1.00 94.62 236 ARG A O 1
ATOM 1738 N N . LEU A 1 237 ? -8.049 11.362 -0.689 1.00 94.69 237 LEU A N 1
ATOM 1739 C CA . LEU A 1 237 ? -8.254 10.806 -2.032 1.00 94.69 237 LEU A CA 1
ATOM 1740 C C . LEU A 1 237 ? -7.775 11.763 -3.138 1.00 94.69 237 LEU A C 1
ATOM 1742 O O . LEU A 1 237 ? -7.395 11.311 -4.214 1.00 94.69 237 LEU A O 1
ATOM 1746 N N . ALA A 1 238 ? -7.784 13.074 -2.886 1.00 96.31 238 ALA A N 1
ATOM 1747 C CA . ALA A 1 238 ? -7.342 14.085 -3.843 1.00 96.31 238 ALA A CA 1
ATOM 1748 C C . ALA A 1 238 ? -5.818 14.324 -3.835 1.00 96.31 238 ALA A C 1
ATOM 1750 O O . ALA A 1 238 ? -5.294 14.956 -4.758 1.00 96.31 238 ALA A O 1
ATOM 1751 N N . LEU A 1 239 ? -5.084 13.835 -2.827 1.00 95.88 239 LEU A N 1
ATOM 1752 C CA . LEU A 1 239 ? -3.634 14.018 -2.731 1.00 95.88 239 LEU A CA 1
ATOM 1753 C C . LEU A 1 239 ? -2.877 13.079 -3.677 1.00 95.88 239 LEU A C 1
ATOM 1755 O O . LEU A 1 239 ? -3.000 11.857 -3.604 1.00 95.88 239 LEU A O 1
ATOM 1759 N N . HIS A 1 240 ? -2.010 13.663 -4.504 1.00 94.81 240 HIS A N 1
ATOM 1760 C CA . HIS A 1 240 ? -1.179 12.949 -5.473 1.00 94.81 240 HIS A CA 1
ATOM 1761 C C . HIS A 1 240 ? 0.292 13.341 -5.327 1.00 94.81 240 HIS A C 1
ATOM 1763 O O . HIS A 1 240 ? 0.617 14.469 -4.950 1.00 94.81 240 HIS A O 1
ATOM 1769 N N . MET A 1 241 ? 1.193 12.416 -5.654 1.00 91.69 241 MET A N 1
ATOM 1770 C CA . MET A 1 241 ? 2.624 12.692 -5.700 1.00 91.69 241 MET A CA 1
ATOM 1771 C C . MET A 1 241 ? 2.927 13.696 -6.830 1.00 91.69 241 MET A C 1
ATOM 1773 O O . MET A 1 241 ? 2.550 13.449 -7.988 1.00 91.69 241 MET A O 1
ATOM 1777 N N . PRO A 1 242 ? 3.628 14.810 -6.540 1.00 89.88 242 PRO A N 1
ATOM 1778 C CA . PRO A 1 242 ? 3.909 15.848 -7.527 1.00 89.88 242 PRO A CA 1
ATOM 1779 C C . PRO A 1 242 ? 4.581 15.304 -8.795 1.00 89.88 242 PRO A C 1
ATOM 1781 O O . PRO A 1 242 ? 5.571 14.578 -8.727 1.00 89.88 242 PRO A O 1
ATOM 1784 N N . GLY A 1 243 ? 4.044 15.665 -9.964 1.00 88.00 243 GLY A N 1
ATOM 1785 C CA . GLY A 1 243 ? 4.605 15.306 -11.273 1.00 88.00 243 GLY A CA 1
ATOM 1786 C C . GLY A 1 243 ? 4.329 13.877 -11.755 1.00 88.00 243 GLY A C 1
ATOM 1787 O O . GLY A 1 243 ? 4.695 13.557 -12.881 1.00 88.00 243 GLY A O 1
ATOM 1788 N N . THR A 1 244 ? 3.679 13.036 -10.946 1.00 89.19 244 THR A N 1
ATOM 1789 C CA . THR A 1 244 ? 3.302 11.668 -11.349 1.00 89.19 244 THR A CA 1
ATOM 1790 C C . THR A 1 244 ? 1.804 11.532 -11.578 1.00 89.19 244 THR A C 1
ATOM 1792 O O . THR A 1 244 ? 1.403 10.874 -12.518 1.00 89.19 244 THR A O 1
ATOM 1795 N N . GLY A 1 245 ? 0.964 12.167 -10.754 1.00 91.12 245 GLY A N 1
ATOM 1796 C CA . GLY A 1 245 ? -0.479 11.908 -10.781 1.00 91.12 245 GLY A CA 1
ATOM 1797 C C . GLY A 1 245 ? -0.877 10.569 -10.148 1.00 91.12 245 GLY A C 1
ATOM 1798 O O . GLY A 1 245 ? -2.028 10.179 -10.259 1.00 91.12 245 GLY A O 1
ATOM 1799 N N . ILE A 1 246 ? 0.044 9.884 -9.459 1.00 92.25 246 ILE A N 1
ATOM 1800 C CA . ILE A 1 246 ? -0.247 8.706 -8.628 1.00 92.25 246 ILE A CA 1
ATOM 1801 C C . ILE A 1 246 ? -0.658 9.181 -7.224 1.00 92.25 246 ILE A C 1
ATOM 1803 O O . ILE A 1 246 ? -0.064 10.152 -6.737 1.00 92.25 246 ILE A O 1
ATOM 1807 N N . PRO A 1 247 ? -1.608 8.520 -6.534 1.00 95.06 247 PRO A N 1
ATOM 1808 C CA . PRO A 1 247 ? -1.993 8.883 -5.175 1.00 95.06 247 PRO A CA 1
ATOM 1809 C C . PRO A 1 247 ? -0.803 8.976 -4.221 1.00 95.06 247 PRO A C 1
ATOM 1811 O O . PRO A 1 247 ? 0.139 8.179 -4.270 1.00 95.06 247 PRO A O 1
ATOM 1814 N N . LEU A 1 248 ? -0.857 9.951 -3.318 1.00 93.25 248 LEU A N 1
ATOM 1815 C CA . LEU A 1 248 ? 0.140 10.093 -2.262 1.00 93.25 248 LEU A CA 1
ATOM 1816 C C . LEU A 1 248 ? 0.002 8.971 -1.223 1.00 93.25 248 LEU A C 1
ATOM 1818 O O . LEU A 1 248 ? 0.996 8.421 -0.740 1.00 93.25 248 LEU A O 1
ATOM 1822 N N . ASP A 1 249 ? -1.238 8.599 -0.919 1.00 92.62 249 ASP A N 1
ATOM 1823 C CA . ASP A 1 249 ? -1.553 7.520 0.004 1.00 92.62 249 ASP A CA 1
ATOM 1824 C C . ASP A 1 249 ? -0.976 6.169 -0.467 1.00 92.62 249 ASP A C 1
ATOM 1826 O O . ASP A 1 249 ? -1.188 5.793 -1.621 1.00 92.62 249 ASP A O 1
ATOM 1830 N N . PRO A 1 250 ? -0.244 5.424 0.381 1.00 88.00 250 PRO A N 1
ATOM 1831 C CA . PRO A 1 250 ? 0.407 4.180 -0.030 1.00 88.00 250 PRO A CA 1
ATOM 1832 C C . PRO A 1 250 ? -0.574 3.063 -0.423 1.00 88.00 250 PRO A C 1
ATOM 1834 O O . PRO A 1 250 ? -0.286 2.320 -1.364 1.00 88.00 250 PRO A O 1
ATOM 1837 N N . ASP A 1 251 ? -1.733 2.956 0.233 1.00 90.00 251 ASP A N 1
ATOM 1838 C CA . ASP A 1 251 ? -2.708 1.893 -0.036 1.00 90.00 251 ASP A CA 1
ATOM 1839 C C . ASP A 1 251 ? -3.466 2.161 -1.343 1.00 90.00 251 ASP A C 1
ATOM 1841 O O . ASP A 1 251 ? -3.630 1.263 -2.182 1.00 90.00 251 ASP A O 1
ATOM 1845 N N . LEU A 1 252 ? -3.874 3.418 -1.559 1.00 93.56 252 LEU A N 1
ATOM 1846 C CA . LEU A 1 252 ? -4.493 3.842 -2.819 1.00 93.56 252 LEU A CA 1
ATOM 1847 C C . LEU A 1 252 ? -3.513 3.715 -3.978 1.00 93.56 252 LEU A C 1
ATOM 1849 O O . LEU A 1 252 ? -3.858 3.150 -5.010 1.00 93.56 252 LEU A O 1
ATOM 1853 N N . ARG A 1 253 ? -2.271 4.164 -3.786 1.00 92.44 253 ARG A N 1
ATOM 1854 C CA . ARG A 1 253 ? -1.195 4.052 -4.775 1.00 92.44 253 ARG A CA 1
ATOM 1855 C C . ARG A 1 253 ? -0.943 2.612 -5.185 1.00 92.44 253 ARG A C 1
ATOM 1857 O O . ARG A 1 253 ? -0.852 2.338 -6.378 1.00 92.44 253 ARG A O 1
ATOM 1864 N N . LYS A 1 254 ? -0.857 1.684 -4.226 1.00 92.56 254 LYS A N 1
ATOM 1865 C CA . LYS A 1 254 ? -0.698 0.252 -4.517 1.00 92.56 254 LYS A CA 1
ATOM 1866 C C . LYS A 1 254 ? -1.872 -0.283 -5.340 1.00 92.56 254 LYS A C 1
ATOM 1868 O O . LYS A 1 254 ? -1.655 -0.971 -6.335 1.00 92.56 254 LYS A O 1
ATOM 1873 N N . SER A 1 255 ? -3.097 0.072 -4.957 1.00 94.69 255 SER A N 1
ATOM 1874 C CA . SER A 1 255 ? -4.321 -0.364 -5.641 1.00 94.69 255 SER A CA 1
ATOM 1875 C C . SER A 1 255 ? -4.429 0.200 -7.061 1.00 94.69 255 SER A C 1
ATOM 1877 O O . SER A 1 255 ? -4.737 -0.527 -8.004 1.00 94.69 255 SER A O 1
ATOM 1879 N N . GLU A 1 256 ? -4.136 1.486 -7.233 1.00 95.62 256 GLU A N 1
ATOM 1880 C CA . GLU A 1 256 ? -4.174 2.171 -8.521 1.00 95.62 256 GLU A CA 1
ATOM 1881 C C . GLU A 1 256 ? -3.075 1.681 -9.461 1.00 95.62 256 GLU A C 1
ATOM 1883 O O . GLU A 1 256 ? -3.352 1.385 -10.622 1.00 95.62 256 GLU A O 1
ATOM 1888 N N . MET A 1 257 ? -1.862 1.475 -8.946 1.00 95.00 257 MET A N 1
ATOM 1889 C CA . MET A 1 257 ? -0.768 0.887 -9.712 1.00 95.00 257 MET A CA 1
ATOM 1890 C C . MET A 1 257 ? -1.096 -0.529 -10.186 1.00 95.00 257 MET A C 1
ATOM 1892 O O . MET A 1 257 ? -0.900 -0.860 -11.358 1.00 95.00 257 MET A O 1
ATOM 1896 N N . ALA A 1 258 ? -1.641 -1.365 -9.297 1.00 96.44 258 ALA A N 1
ATOM 1897 C CA . ALA A 1 258 ? -2.076 -2.708 -9.655 1.00 96.44 258 ALA A CA 1
ATOM 1898 C C . ALA A 1 258 ? -3.172 -2.673 -10.732 1.00 96.44 258 ALA A C 1
ATOM 1900 O O . ALA A 1 258 ? -3.110 -3.443 -11.690 1.00 96.44 258 ALA A O 1
ATOM 1901 N N . ARG A 1 259 ? -4.131 -1.741 -10.625 1.00 97.06 259 ARG A N 1
ATOM 1902 C CA . ARG A 1 259 ? -5.194 -1.532 -11.618 1.00 97.06 259 ARG A CA 1
ATOM 1903 C C . ARG A 1 259 ? -4.637 -1.099 -12.977 1.00 97.06 259 ARG A C 1
ATOM 1905 O O . ARG A 1 259 ? -4.979 -1.722 -13.979 1.00 97.06 259 ARG A O 1
ATOM 1912 N N . HIS A 1 260 ? -3.795 -0.065 -13.025 1.00 96.75 260 HIS A N 1
ATOM 1913 C CA . HIS A 1 260 ? -3.195 0.433 -14.272 1.00 96.75 260 HIS A CA 1
ATOM 1914 C C . HIS A 1 260 ? -2.336 -0.635 -14.939 1.00 96.75 260 HIS A C 1
ATOM 1916 O O . HIS A 1 260 ? -2.417 -0.831 -16.151 1.00 96.75 260 HIS A O 1
ATOM 1922 N N . THR A 1 261 ? -1.585 -1.389 -14.139 1.00 97.25 261 THR A N 1
ATOM 1923 C CA . THR A 1 261 ? -0.760 -2.474 -14.658 1.00 97.25 261 THR A CA 1
ATOM 1924 C C . THR A 1 261 ? -1.596 -3.618 -15.203 1.00 97.25 261 THR A C 1
ATOM 1926 O O . THR A 1 261 ? -1.359 -4.058 -16.323 1.00 97.25 261 THR A O 1
ATOM 1929 N N . ALA A 1 262 ? -2.594 -4.086 -14.451 1.00 98.19 262 ALA A N 1
ATOM 1930 C CA . ALA A 1 262 ? -3.467 -5.159 -14.909 1.00 98.19 262 ALA A CA 1
ATOM 1931 C C . ALA A 1 262 ? -4.195 -4.771 -16.204 1.00 98.19 262 ALA A C 1
ATOM 1933 O O . ALA A 1 262 ? -4.232 -5.569 -17.137 1.00 98.19 262 ALA A O 1
ATOM 1934 N N . ALA A 1 263 ? -4.705 -3.538 -16.294 1.00 98.06 263 ALA A N 1
ATOM 1935 C CA . ALA A 1 263 ? -5.358 -3.029 -17.496 1.00 98.06 263 ALA A CA 1
ATOM 1936 C C . ALA A 1 263 ? -4.393 -2.949 -18.692 1.00 98.06 263 ALA A C 1
ATOM 1938 O O . ALA A 1 263 ? -4.692 -3.496 -19.753 1.00 98.06 263 ALA A O 1
ATOM 1939 N N . GLY A 1 264 ? -3.221 -2.328 -18.514 1.00 97.88 264 GLY A N 1
ATOM 1940 C CA . GLY A 1 264 ? -2.222 -2.175 -19.574 1.00 97.88 264 GLY A CA 1
ATOM 1941 C C . GLY A 1 264 ? -1.667 -3.510 -20.073 1.00 97.88 264 GLY A C 1
ATOM 1942 O O . GLY A 1 264 ? -1.528 -3.713 -21.278 1.00 97.88 264 GLY A O 1
ATOM 1943 N N . VAL A 1 265 ? -1.418 -4.458 -19.164 1.00 98.12 265 VAL A N 1
ATOM 1944 C CA . VAL A 1 265 ? -0.958 -5.811 -19.513 1.00 98.12 265 VAL A CA 1
ATOM 1945 C C . VAL A 1 265 ? -2.054 -6.610 -20.202 1.00 98.12 265 VAL A C 1
ATOM 1947 O O . VAL A 1 265 ? -1.800 -7.191 -21.252 1.00 98.12 265 VAL A O 1
ATOM 1950 N N . ALA A 1 266 ? -3.278 -6.623 -19.667 1.00 98.25 266 ALA A N 1
ATOM 1951 C CA . ALA A 1 266 ? -4.389 -7.337 -20.294 1.00 98.25 266 ALA A CA 1
ATOM 1952 C C . ALA A 1 266 ? -4.657 -6.823 -21.718 1.00 98.25 266 ALA A C 1
ATOM 1954 O O . ALA A 1 266 ? -4.862 -7.622 -22.632 1.00 98.25 266 ALA A O 1
ATOM 1955 N N . GLN A 1 267 ? -4.594 -5.502 -21.914 1.00 97.75 267 GLN A N 1
ATOM 1956 C CA . GLN A 1 267 ? -4.708 -4.883 -23.231 1.00 97.75 267 GLN A CA 1
ATOM 1957 C C . GLN A 1 267 ? -3.535 -5.264 -24.143 1.00 97.75 267 GLN A C 1
ATOM 1959 O O . GLN A 1 267 ? -3.765 -5.658 -25.283 1.00 97.75 267 GLN A O 1
ATOM 1964 N N . GLY A 1 268 ? -2.294 -5.164 -23.655 1.00 96.94 268 GLY A N 1
ATOM 1965 C CA . GLY A 1 268 ? -1.095 -5.461 -24.442 1.00 96.94 268 GLY A CA 1
ATOM 1966 C C . GLY A 1 268 ? -0.982 -6.927 -24.860 1.00 96.94 268 GLY A C 1
ATOM 1967 O O . GLY A 1 268 ? -0.496 -7.207 -25.949 1.00 96.94 268 GLY A O 1
ATOM 1968 N N . LEU A 1 269 ? -1.480 -7.852 -24.038 1.00 97.69 269 LEU A N 1
ATOM 1969 C CA . LEU A 1 269 ? -1.519 -9.277 -24.368 1.00 97.69 269 LEU A CA 1
ATOM 1970 C C . LEU A 1 269 ? -2.634 -9.642 -25.352 1.00 97.69 269 LEU A C 1
ATOM 1972 O O . LEU A 1 269 ? -2.568 -10.704 -25.960 1.00 97.69 269 LEU A O 1
ATOM 1976 N N . ALA A 1 270 ? -3.676 -8.816 -25.489 1.00 96.62 270 ALA A N 1
ATOM 1977 C CA . ALA A 1 270 ? -4.807 -9.062 -26.389 1.00 96.62 270 ALA A CA 1
ATOM 1978 C C . ALA A 1 270 ? -5.432 -10.474 -26.260 1.00 96.62 270 ALA A C 1
ATOM 1980 O O . ALA A 1 270 ? -5.937 -11.041 -27.226 1.00 96.62 270 ALA A O 1
ATOM 1981 N N . GLY A 1 271 ? -5.405 -11.051 -25.053 1.00 96.56 271 GLY A N 1
ATOM 1982 C CA . GLY A 1 271 ? -5.914 -12.400 -24.787 1.00 96.56 271 GLY A CA 1
ATOM 1983 C C . GLY A 1 271 ? -4.892 -13.537 -24.943 1.00 96.56 271 GLY A C 1
ATOM 1984 O O . GLY A 1 271 ? -5.206 -14.664 -24.565 1.00 96.56 271 GLY A O 1
ATOM 1985 N N . GLU A 1 272 ? -3.679 -13.271 -25.432 1.00 97.69 272 GLU A N 1
ATOM 1986 C CA . GLU A 1 272 ? -2.601 -14.262 -25.502 1.00 97.69 272 GLU A CA 1
ATOM 1987 C C . GLU A 1 272 ? -2.018 -14.568 -24.121 1.00 97.69 272 GLU A C 1
ATOM 1989 O O . GLU A 1 272 ? -1.884 -13.680 -23.277 1.00 97.69 272 GLU A O 1
ATOM 1994 N N . ARG A 1 273 ? -1.626 -15.830 -23.906 1.00 98.06 273 ARG A N 1
ATOM 1995 C CA . ARG A 1 273 ? -0.833 -16.226 -22.738 1.00 98.06 273 ARG A CA 1
ATOM 1996 C C . ARG A 1 273 ? 0.644 -15.954 -22.972 1.00 98.06 273 ARG A C 1
ATOM 1998 O O . ARG A 1 273 ? 1.179 -16.370 -23.999 1.00 98.06 273 ARG A O 1
ATOM 2005 N N . ALA A 1 274 ? 1.294 -15.279 -22.027 1.00 97.88 274 ALA A N 1
ATOM 2006 C CA . ALA A 1 274 ? 2.719 -14.988 -22.113 1.00 97.88 274 ALA A CA 1
ATOM 2007 C C . ALA A 1 274 ? 3.377 -14.795 -20.739 1.00 97.88 274 ALA A C 1
ATOM 2009 O O . ALA A 1 274 ? 2.736 -14.451 -19.740 1.00 97.88 274 ALA A O 1
ATOM 2010 N N . GLY A 1 275 ? 4.703 -14.944 -20.718 1.00 97.94 275 GLY A N 1
ATOM 2011 C CA . GLY A 1 275 ? 5.542 -14.333 -19.691 1.00 97.94 275 GLY A CA 1
ATOM 2012 C C . GLY A 1 275 ? 5.642 -12.824 -19.919 1.00 97.94 275 GLY A C 1
ATOM 2013 O O . GLY A 1 275 ? 5.804 -12.378 -21.054 1.00 97.94 275 GLY A O 1
ATOM 2014 N N . VAL A 1 276 ? 5.550 -12.043 -18.846 1.00 97.94 276 VAL A N 1
ATOM 2015 C CA . VAL A 1 276 ? 5.565 -10.575 -18.873 1.00 97.94 276 VAL A CA 1
ATOM 2016 C C . VAL A 1 276 ? 6.851 -10.056 -18.244 1.00 97.94 276 VAL A C 1
ATOM 2018 O O . VAL A 1 276 ? 7.208 -10.445 -17.132 1.00 97.94 276 VAL A O 1
ATOM 2021 N N . ALA A 1 277 ? 7.558 -9.176 -18.948 1.00 96.19 277 ALA A N 1
ATOM 2022 C CA . ALA A 1 277 ? 8.770 -8.539 -18.451 1.00 96.19 277 ALA A CA 1
ATOM 2023 C C . ALA A 1 277 ? 8.586 -7.021 -18.379 1.00 96.19 277 ALA A C 1
ATOM 2025 O O . ALA A 1 277 ? 8.337 -6.365 -19.388 1.00 96.19 277 ALA A O 1
ATOM 2026 N N . PHE A 1 278 ? 8.757 -6.449 -17.193 1.00 95.19 278 PHE A N 1
ATOM 2027 C CA . PHE A 1 278 ? 8.784 -5.007 -16.999 1.00 95.19 278 PHE A CA 1
ATOM 2028 C C . PHE A 1 278 ? 10.211 -4.497 -17.110 1.00 95.19 278 PHE A C 1
ATOM 2030 O O . PHE A 1 278 ? 11.082 -4.865 -16.319 1.00 95.19 278 PHE A O 1
ATOM 2037 N N . ILE A 1 279 ? 10.439 -3.620 -18.080 1.00 91.75 279 ILE A N 1
ATOM 2038 C CA . ILE A 1 279 ? 11.669 -2.848 -18.168 1.00 91.75 279 ILE A CA 1
ATOM 2039 C C . ILE A 1 279 ? 11.500 -1.607 -17.293 1.00 91.75 279 ILE A C 1
ATOM 2041 O O . ILE A 1 279 ? 10.625 -0.779 -17.558 1.00 91.75 279 ILE A O 1
ATOM 2045 N N . LEU A 1 280 ? 12.348 -1.485 -16.268 1.00 86.25 280 LEU A N 1
ATOM 2046 C CA . LEU A 1 280 ? 12.338 -0.379 -15.309 1.00 86.25 280 LEU A CA 1
ATOM 2047 C C . LEU A 1 280 ? 13.539 0.554 -15.570 1.00 86.25 280 LEU A C 1
ATOM 2049 O O . LEU A 1 280 ? 14.656 0.230 -15.164 1.00 86.25 280 LEU A O 1
ATOM 2053 N N . PRO A 1 281 ? 13.350 1.695 -16.261 1.00 74.62 281 PRO A N 1
ATOM 2054 C CA . PRO A 1 281 ? 14.358 2.749 -16.372 1.00 74.62 281 PRO A CA 1
ATOM 2055 C C . PRO A 1 281 ? 14.837 3.218 -14.992 1.00 74.62 281 PRO A C 1
ATOM 2057 O O . PRO A 1 281 ? 14.061 3.241 -14.032 1.00 74.62 281 PRO A O 1
ATOM 2060 N N . SER A 1 282 ? 16.098 3.640 -14.878 1.00 71.69 282 SER A N 1
ATOM 2061 C CA . SER A 1 282 ? 16.634 4.176 -13.619 1.00 71.69 282 SER A CA 1
ATOM 2062 C C . SER A 1 282 ? 15.917 5.451 -13.180 1.00 71.69 282 SER A C 1
ATOM 2064 O O . SER A 1 282 ? 15.766 5.694 -11.985 1.00 71.69 282 SER A O 1
ATOM 2066 N N . GLU A 1 283 ? 15.375 6.231 -14.108 1.00 64.12 283 GLU A N 1
ATOM 2067 C CA . GLU A 1 283 ? 14.506 7.359 -13.777 1.00 64.12 283 GLU A CA 1
ATOM 2068 C C . GLU A 1 283 ? 13.184 6.941 -13.124 1.00 64.12 283 GLU A C 1
ATOM 2070 O O . GLU A 1 283 ? 12.587 7.749 -12.420 1.00 64.12 283 GLU A O 1
ATOM 2075 N N . LEU A 1 284 ? 12.729 5.701 -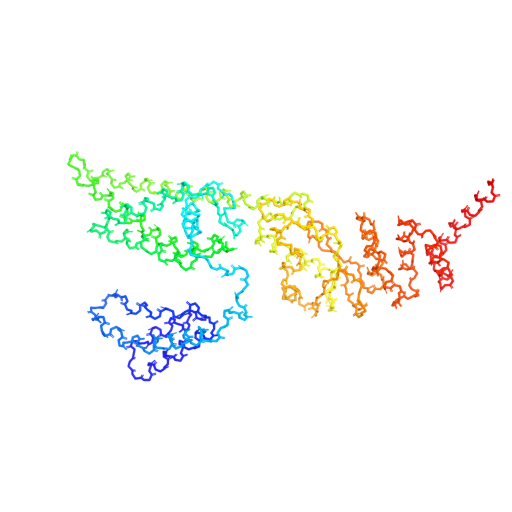13.310 1.00 64.19 284 LEU A N 1
ATOM 2076 C CA . LEU A 1 284 ? 11.572 5.144 -12.602 1.00 64.19 284 LEU A CA 1
ATOM 2077 C C . LEU A 1 284 ? 11.966 4.454 -11.293 1.00 64.19 284 LEU A C 1
ATOM 2079 O O . LEU A 1 284 ? 11.113 4.241 -10.437 1.00 64.19 284 LEU A O 1
ATOM 2083 N N . SER A 1 285 ? 13.263 4.212 -11.077 1.00 66.44 285 SER A N 1
ATOM 2084 C CA . SER A 1 285 ? 13.823 3.875 -9.759 1.00 66.44 285 SER A CA 1
ATOM 2085 C C . SER A 1 285 ? 13.969 5.095 -8.835 1.00 66.44 285 SER A C 1
ATOM 2087 O O . SER A 1 285 ? 14.690 5.053 -7.839 1.00 66.44 285 SER A O 1
ATOM 2089 N N . GLN A 1 286 ? 13.292 6.201 -9.165 1.00 72.25 286 GLN A N 1
ATOM 2090 C CA . GLN A 1 286 ? 13.224 7.373 -8.308 1.00 72.25 286 GLN A CA 1
ATOM 2091 C C . GLN A 1 286 ? 12.671 7.009 -6.937 1.00 72.25 286 GLN A C 1
ATOM 2093 O O . GLN A 1 286 ? 11.634 6.362 -6.801 1.00 72.25 286 GLN A O 1
ATOM 2098 N N . VAL A 1 287 ? 13.382 7.476 -5.919 1.00 74.69 287 VAL A N 1
ATOM 2099 C CA . VAL A 1 287 ? 12.977 7.319 -4.532 1.00 74.69 287 VAL A CA 1
ATOM 2100 C C . VAL A 1 287 ? 12.025 8.457 -4.204 1.00 74.69 287 VAL A C 1
ATOM 2102 O O . VAL A 1 287 ? 12.371 9.625 -4.378 1.00 74.69 287 VAL A O 1
ATOM 2105 N N . TYR A 1 288 ? 10.823 8.126 -3.751 1.00 80.44 288 TYR A N 1
ATOM 2106 C CA . TYR A 1 288 ? 9.846 9.109 -3.297 1.00 80.44 288 TYR A CA 1
ATOM 2107 C C . TYR A 1 288 ? 9.730 9.032 -1.781 1.00 80.44 288 TYR A C 1
ATOM 2109 O O . TYR A 1 288 ? 9.623 7.946 -1.213 1.00 80.44 288 TYR A O 1
ATOM 2117 N N . SER A 1 289 ? 9.719 10.190 -1.123 1.00 81.12 289 SER A N 1
ATOM 2118 C CA . SER A 1 289 ? 9.419 10.265 0.303 1.00 81.12 289 SER A CA 1
ATOM 2119 C C . SER A 1 289 ? 8.028 9.693 0.560 1.00 81.12 289 SER A C 1
ATOM 2121 O O . SER A 1 289 ? 7.054 10.142 -0.044 1.00 81.12 289 SER A O 1
ATOM 2123 N N . THR A 1 290 ? 7.904 8.748 1.492 1.00 76.75 290 THR A N 1
ATOM 2124 C CA . THR A 1 290 ? 6.589 8.248 1.911 1.00 76.75 290 THR A CA 1
ATOM 2125 C C . THR A 1 290 ? 5.740 9.348 2.529 1.00 76.75 290 THR A C 1
ATOM 2127 O O . THR A 1 290 ? 4.538 9.316 2.321 1.00 76.75 290 THR A O 1
ATOM 2130 N N . ALA A 1 291 ? 6.353 10.328 3.207 1.00 79.69 291 ALA A N 1
ATOM 2131 C CA . ALA A 1 291 ? 5.689 11.436 3.895 1.00 79.69 291 ALA A CA 1
ATOM 2132 C C . ALA A 1 291 ? 5.165 12.521 2.945 1.00 79.69 291 ALA A C 1
ATOM 2134 O O . ALA A 1 291 ? 4.046 12.997 3.086 1.00 79.69 291 ALA A O 1
ATOM 2135 N N . THR A 1 292 ? 5.983 12.948 1.984 1.00 81.56 292 THR A N 1
ATOM 2136 C CA . THR A 1 292 ? 5.658 14.118 1.149 1.00 81.56 292 THR A CA 1
ATOM 2137 C C . THR A 1 292 ? 5.360 13.761 -0.298 1.00 81.56 292 THR A C 1
ATOM 2139 O O . THR A 1 292 ? 4.890 14.608 -1.051 1.00 81.56 292 THR A O 1
ATOM 2142 N N . GLY A 1 293 ? 5.684 12.538 -0.725 1.00 82.69 293 GLY A N 1
ATOM 2143 C CA . GLY A 1 293 ? 5.662 12.159 -2.136 1.00 82.69 293 GLY A CA 1
ATOM 2144 C C . GLY A 1 293 ? 6.692 12.910 -2.977 1.00 82.69 293 GLY A C 1
ATOM 2145 O O . GLY A 1 293 ? 6.681 12.788 -4.198 1.00 82.69 293 GLY A O 1
ATOM 2146 N N . ALA A 1 294 ? 7.572 13.705 -2.360 1.00 85.44 294 ALA A N 1
ATOM 2147 C CA . ALA A 1 294 ? 8.612 14.421 -3.074 1.00 85.44 294 ALA A CA 1
ATOM 2148 C C . ALA A 1 294 ? 9.721 13.456 -3.496 1.00 85.44 294 ALA A C 1
ATOM 2150 O O . ALA A 1 294 ? 10.087 12.538 -2.756 1.00 85.44 294 ALA A O 1
ATOM 2151 N N . LYS A 1 295 ? 10.285 13.707 -4.677 1.00 82.19 295 LYS A N 1
ATOM 2152 C CA . LYS A 1 295 ? 11.471 13.010 -5.170 1.00 82.19 295 LYS A CA 1
ATOM 2153 C C . LYS A 1 295 ? 12.643 13.249 -4.214 1.00 82.19 295 LYS A C 1
ATOM 2155 O O . LYS A 1 295 ? 12.965 14.391 -3.894 1.00 82.19 295 LYS A O 1
ATOM 2160 N N . GLN A 1 296 ? 13.288 12.174 -3.787 1.00 81.25 296 GLN A N 1
ATOM 2161 C CA . GLN A 1 296 ? 14.483 12.184 -2.956 1.00 81.25 296 GLN A CA 1
ATOM 2162 C C . GLN A 1 296 ? 15.705 11.755 -3.772 1.00 81.25 296 GLN A C 1
ATOM 2164 O O . GLN A 1 296 ? 15.603 11.000 -4.743 1.00 81.25 296 GLN A O 1
ATOM 2169 N N . ALA A 1 297 ? 16.874 12.268 -3.388 1.00 77.19 297 ALA A N 1
ATOM 2170 C CA . ALA A 1 297 ? 18.134 11.811 -3.954 1.00 77.19 297 ALA A CA 1
ATOM 2171 C C . ALA A 1 297 ? 18.413 10.361 -3.501 1.00 77.19 297 ALA A C 1
ATOM 2173 O O . ALA A 1 297 ? 18.136 10.030 -2.345 1.00 77.19 297 ALA A O 1
ATOM 2174 N N . PRO A 1 298 ? 18.970 9.501 -4.372 1.00 68.50 298 PRO A N 1
ATOM 2175 C CA . PRO A 1 298 ? 19.382 8.154 -3.987 1.00 68.50 298 PRO A CA 1
ATOM 2176 C C . PRO A 1 298 ? 20.385 8.180 -2.821 1.00 68.50 298 PRO A C 1
ATOM 2178 O O . PRO A 1 298 ? 21.284 9.020 -2.806 1.00 68.50 298 PRO A O 1
ATOM 2181 N N . GLY A 1 299 ? 20.269 7.236 -1.881 1.00 65.75 299 GLY A N 1
ATOM 2182 C CA . GLY A 1 299 ? 21.263 7.024 -0.817 1.00 65.75 299 GLY A CA 1
ATOM 2183 C C . GLY A 1 299 ? 21.011 7.760 0.502 1.00 65.75 299 GLY A C 1
ATOM 2184 O O . GLY A 1 299 ? 21.888 7.755 1.363 1.00 65.75 299 GLY A O 1
ATOM 2185 N N . LEU A 1 300 ? 19.838 8.372 0.696 1.00 65.31 300 LEU A N 1
ATOM 2186 C CA . LEU A 1 300 ? 19.445 8.854 2.021 1.00 65.31 300 LEU A CA 1
ATOM 2187 C C . LEU A 1 300 ? 19.082 7.655 2.926 1.00 65.31 300 LEU A C 1
ATOM 2189 O O . LEU A 1 300 ? 18.256 6.835 2.512 1.00 65.31 300 LEU A O 1
ATOM 2193 N N . PRO A 1 301 ? 19.669 7.551 4.137 1.00 56.09 301 PRO A N 1
ATOM 2194 C CA . PRO A 1 301 ? 19.572 6.366 4.999 1.00 56.09 301 PRO A CA 1
ATOM 2195 C C . PRO A 1 301 ? 18.141 6.011 5.430 1.00 56.09 301 PRO A C 1
ATOM 2197 O O . PRO A 1 301 ? 17.847 4.837 5.611 1.00 56.09 301 PRO A O 1
ATOM 2200 N N . ASP A 1 302 ? 17.234 6.988 5.491 1.00 54.12 302 ASP A N 1
ATOM 2201 C CA . ASP A 1 302 ? 15.843 6.768 5.923 1.00 54.12 302 ASP A CA 1
ATOM 2202 C C . ASP A 1 302 ? 14.869 6.512 4.761 1.00 54.12 302 ASP A C 1
ATOM 2204 O O . ASP A 1 302 ? 13.652 6.431 4.950 1.00 54.12 302 ASP A O 1
ATOM 2208 N N . SER A 1 303 ? 15.376 6.411 3.531 1.00 51.22 303 SER A N 1
ATOM 2209 C CA . SER A 1 303 ? 14.541 6.168 2.360 1.00 51.22 303 SER A CA 1
ATOM 2210 C C . SER A 1 303 ? 14.516 4.675 2.045 1.00 51.22 303 SER A C 1
ATOM 2212 O O . SER A 1 303 ? 15.360 4.152 1.318 1.00 51.22 303 SER A O 1
ATOM 2214 N N . VAL A 1 304 ? 13.537 3.962 2.610 1.00 52.09 304 VAL A N 1
ATOM 2215 C CA . VAL A 1 304 ? 13.201 2.607 2.152 1.00 52.09 304 VAL A CA 1
ATOM 2216 C C . VAL A 1 304 ? 12.714 2.733 0.709 1.00 52.09 304 VAL A C 1
ATOM 2218 O O . VAL A 1 304 ? 11.544 3.001 0.437 1.00 52.09 304 VAL A O 1
ATOM 2221 N N . SER A 1 305 ? 13.654 2.630 -0.226 1.00 54.44 305 SER A N 1
ATOM 2222 C CA . SER A 1 305 ? 13.375 2.635 -1.651 1.00 54.44 305 SER A CA 1
ATOM 2223 C C . SER A 1 305 ? 12.797 1.279 -2.019 1.00 54.44 305 SER A C 1
ATOM 2225 O O . SER A 1 305 ? 13.438 0.248 -1.818 1.00 54.44 305 SER A O 1
ATOM 2227 N N . TYR A 1 306 ? 11.586 1.276 -2.561 1.00 64.19 306 TYR A N 1
ATOM 2228 C CA . TYR A 1 306 ? 11.034 0.105 -3.219 1.00 64.19 306 TYR A CA 1
ATOM 2229 C C . TYR A 1 306 ? 10.624 0.492 -4.640 1.00 64.19 306 TYR A C 1
ATOM 2231 O O . TYR A 1 306 ? 10.072 1.580 -4.844 1.00 64.19 306 TYR A O 1
ATOM 2239 N N . PRO A 1 307 ? 10.865 -0.369 -5.643 1.00 78.62 307 PRO A N 1
ATOM 2240 C CA . PRO A 1 307 ? 10.318 -0.151 -6.971 1.00 78.62 307 PRO A CA 1
ATOM 2241 C C . PRO A 1 307 ? 8.793 -0.192 -6.846 1.00 78.62 307 PRO A C 1
ATOM 2243 O O . PRO A 1 307 ? 8.220 -1.235 -6.529 1.00 78.62 307 PRO A O 1
ATOM 2246 N N . MET A 1 308 ? 8.133 0.958 -7.032 1.00 85.94 308 MET A N 1
ATOM 2247 C CA . MET A 1 308 ? 6.707 1.111 -6.710 1.00 85.94 308 MET A CA 1
ATOM 2248 C C . MET A 1 308 ? 5.839 0.062 -7.402 1.00 85.94 308 MET A C 1
ATOM 2250 O O . MET A 1 308 ? 4.951 -0.506 -6.774 1.00 85.94 308 MET A O 1
ATOM 2254 N N . LEU A 1 309 ? 6.131 -0.228 -8.671 1.00 91.38 309 LEU A N 1
ATOM 2255 C CA . LEU A 1 309 ? 5.423 -1.235 -9.451 1.00 91.38 309 LEU A CA 1
ATOM 2256 C C . LEU A 1 309 ? 5.631 -2.655 -8.909 1.00 91.38 309 LEU A C 1
ATOM 2258 O O . LEU A 1 309 ? 4.663 -3.376 -8.682 1.00 91.38 309 LEU A O 1
ATOM 2262 N N . GLU A 1 310 ? 6.881 -3.052 -8.669 1.00 91.94 310 GLU A N 1
ATOM 2263 C CA . GLU A 1 310 ? 7.211 -4.391 -8.165 1.00 91.94 310 GLU A CA 1
ATOM 2264 C C . GLU A 1 310 ? 6.600 -4.634 -6.778 1.00 91.94 310 GLU A C 1
ATOM 2266 O O . GLU A 1 310 ? 5.966 -5.666 -6.549 1.00 91.94 310 GLU A O 1
ATOM 2271 N N . GLY A 1 311 ? 6.711 -3.651 -5.878 1.00 88.81 311 GLY A N 1
ATOM 2272 C CA . GLY A 1 311 ? 6.115 -3.711 -4.543 1.00 88.81 311 GLY A CA 1
ATOM 2273 C C . GLY A 1 311 ? 4.584 -3.678 -4.564 1.00 88.81 311 GLY A C 1
ATOM 2274 O O . GLY A 1 311 ? 3.930 -4.364 -3.770 1.00 88.81 311 GLY A O 1
ATOM 2275 N N . ALA A 1 312 ? 3.982 -2.930 -5.496 1.00 92.19 312 ALA A N 1
ATOM 2276 C CA . ALA A 1 312 ? 2.531 -2.902 -5.654 1.00 92.19 312 ALA A CA 1
ATOM 2277 C C . ALA A 1 312 ? 1.969 -4.249 -6.129 1.00 92.19 312 ALA A C 1
ATOM 2279 O O . ALA A 1 312 ? 0.868 -4.632 -5.732 1.00 92.19 312 ALA A O 1
ATOM 2280 N N . LEU A 1 313 ? 2.740 -4.986 -6.929 1.00 95.06 313 LEU A N 1
ATOM 2281 C CA . LEU A 1 313 ? 2.346 -6.273 -7.498 1.00 95.06 313 LEU A CA 1
ATOM 2282 C C . LEU A 1 313 ? 2.817 -7.486 -6.692 1.00 95.06 313 LEU A C 1
ATOM 2284 O O . LEU A 1 313 ? 2.594 -8.611 -7.144 1.00 95.06 313 LEU A O 1
ATOM 2288 N N . ASP A 1 314 ? 3.453 -7.277 -5.536 1.00 93.31 314 ASP A N 1
ATOM 2289 C CA . ASP A 1 314 ? 4.004 -8.345 -4.693 1.00 93.31 314 ASP A CA 1
ATOM 2290 C C . ASP A 1 314 ? 4.931 -9.277 -5.496 1.00 93.31 314 ASP A C 1
ATOM 2292 O O . ASP A 1 314 ? 4.682 -10.474 -5.660 1.00 93.31 314 ASP A O 1
ATOM 2296 N N . GLY A 1 315 ? 5.930 -8.683 -6.161 1.00 93.31 315 GLY A N 1
ATOM 2297 C CA . GLY A 1 315 ? 6.852 -9.422 -7.032 1.00 93.31 315 GLY A CA 1
ATOM 2298 C C . GLY A 1 315 ? 6.172 -10.054 -8.255 1.00 93.31 315 GLY A C 1
ATOM 2299 O O . GLY A 1 315 ? 6.675 -11.019 -8.825 1.00 93.31 315 GLY A O 1
ATOM 2300 N N . GLY A 1 316 ? 5.007 -9.539 -8.661 1.00 96.19 316 GLY A N 1
ATOM 2301 C CA . GLY A 1 316 ? 4.228 -10.037 -9.797 1.00 96.19 316 GLY A CA 1
ATOM 2302 C C . GLY A 1 316 ? 3.192 -11.105 -9.439 1.00 96.19 316 GLY A C 1
ATOM 2303 O O . GLY A 1 316 ? 2.409 -11.505 -10.304 1.00 96.19 316 GLY A O 1
ATOM 2304 N N . ALA A 1 317 ? 3.121 -11.550 -8.178 1.00 96.31 317 ALA A N 1
ATOM 2305 C CA . ALA A 1 317 ? 2.077 -12.467 -7.731 1.00 96.31 317 ALA A CA 1
ATOM 2306 C C . ALA A 1 317 ? 0.676 -11.867 -7.919 1.00 96.31 317 ALA A C 1
ATOM 2308 O O . ALA A 1 317 ? -0.202 -12.539 -8.464 1.00 96.31 317 ALA A O 1
ATOM 2309 N N . GLY A 1 318 ? 0.496 -10.590 -7.570 1.00 95.94 318 GLY A N 1
ATOM 2310 C CA . GLY A 1 318 ? -0.771 -9.881 -7.745 1.00 95.94 318 GLY A CA 1
ATOM 2311 C C . GLY A 1 318 ? -1.203 -9.799 -9.209 1.00 95.94 318 GLY A C 1
ATOM 2312 O O . GLY A 1 318 ? -2.371 -10.019 -9.520 1.00 95.94 318 GLY A O 1
ATOM 2313 N N . LEU A 1 319 ? -0.263 -9.573 -10.131 1.00 97.50 319 LEU A N 1
ATOM 2314 C CA . LEU A 1 319 ? -0.580 -9.472 -11.557 1.00 97.50 319 LEU A CA 1
ATOM 2315 C C . LEU A 1 319 ? -1.114 -10.791 -12.132 1.00 97.50 319 LEU A C 1
ATOM 2317 O O . LEU A 1 319 ? -2.077 -10.767 -12.889 1.00 97.50 319 LEU A O 1
ATOM 2321 N N . ARG A 1 320 ? -0.546 -11.936 -11.736 1.00 97.69 320 ARG A N 1
ATOM 2322 C CA . ARG A 1 320 ? -1.022 -13.263 -12.176 1.00 97.69 320 ARG A CA 1
ATOM 2323 C C . ARG A 1 320 ? -2.433 -13.582 -11.684 1.00 97.69 320 ARG A C 1
ATOM 2325 O O . ARG A 1 320 ? -3.172 -14.293 -12.355 1.00 97.69 320 ARG A O 1
ATOM 2332 N N . VAL A 1 321 ? -2.813 -13.051 -10.520 1.00 97.19 321 VAL A N 1
ATOM 2333 C CA . VAL A 1 321 ? -4.185 -13.166 -9.999 1.00 97.19 321 VAL A CA 1
ATOM 2334 C C . VAL A 1 321 ? -5.140 -12.262 -10.780 1.00 97.19 321 VAL A C 1
ATOM 2336 O O . VAL A 1 321 ? -6.258 -12.669 -11.082 1.00 97.19 321 VAL A O 1
ATOM 2339 N N . LEU A 1 322 ? -4.706 -11.043 -11.113 1.00 97.75 322 LEU A N 1
ATOM 2340 C CA . LEU A 1 322 ? -5.534 -10.042 -11.792 1.00 97.75 322 LEU A CA 1
ATOM 2341 C C . LEU A 1 322 ? -5.673 -10.283 -13.303 1.00 97.75 322 LEU A C 1
ATOM 2343 O O . LEU A 1 322 ? -6.688 -9.909 -13.886 1.00 97.75 322 LEU A O 1
ATOM 2347 N N . VAL A 1 323 ? -4.675 -10.898 -13.942 1.00 98.12 323 VAL A N 1
ATOM 2348 C CA . VAL A 1 323 ? -4.635 -11.151 -15.388 1.00 98.12 323 VAL A CA 1
ATOM 2349 C C . VAL A 1 323 ? -4.325 -12.626 -15.629 1.00 98.12 323 VAL A C 1
ATOM 2351 O O . VAL A 1 323 ? -3.171 -13.046 -15.642 1.00 98.12 323 VAL A O 1
ATOM 2354 N N . ALA A 1 324 ? -5.374 -13.414 -15.875 1.00 97.38 324 ALA A N 1
ATOM 2355 C CA . ALA A 1 324 ? -5.308 -14.876 -15.992 1.00 97.38 324 ALA A CA 1
ATOM 2356 C C . ALA A 1 324 ? -4.409 -15.407 -17.128 1.00 97.38 324 ALA A C 1
ATOM 2358 O O . ALA A 1 324 ? -4.122 -16.603 -17.179 1.00 97.38 324 ALA A O 1
ATOM 2359 N N . ASN A 1 325 ? -3.991 -14.535 -18.048 1.00 97.94 325 ASN A N 1
ATOM 2360 C CA . ASN A 1 325 ? -3.122 -14.881 -19.169 1.00 97.94 325 ASN A CA 1
ATOM 2361 C C . ASN A 1 325 ? -1.627 -14.642 -18.898 1.00 97.94 325 ASN A C 1
ATOM 23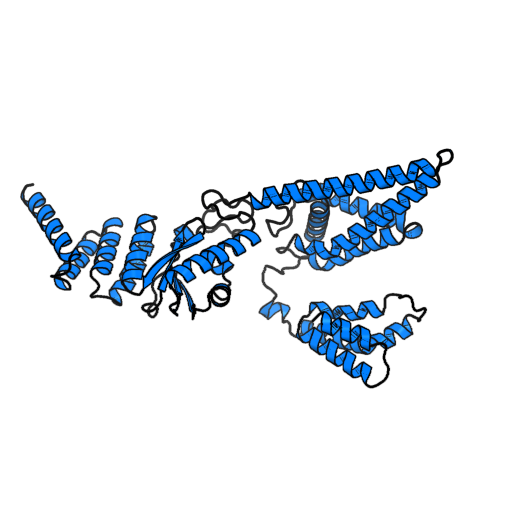63 O O . ASN A 1 325 ? -0.799 -14.848 -19.779 1.00 97.94 325 ASN A O 1
ATOM 2367 N N . VAL A 1 326 ? -1.268 -14.198 -17.695 1.00 98.38 326 VAL A N 1
ATOM 2368 C CA . VAL A 1 326 ? 0.129 -13.986 -17.312 1.00 98.38 326 VAL A CA 1
ATOM 2369 C C . VAL A 1 326 ? 0.674 -15.252 -16.657 1.00 98.38 326 VAL A C 1
ATOM 2371 O O . VAL A 1 326 ? 0.285 -15.594 -15.541 1.00 98.38 326 VAL A O 1
ATOM 2374 N N . ASP A 1 327 ? 1.614 -15.923 -17.324 1.00 97.06 327 ASP A N 1
ATOM 2375 C CA . ASP A 1 327 ? 2.217 -17.165 -16.814 1.00 97.06 327 ASP A CA 1
ATOM 2376 C C . ASP A 1 327 ? 3.324 -16.876 -15.787 1.00 97.06 327 ASP A C 1
ATOM 2378 O O . ASP A 1 327 ? 3.460 -17.533 -14.750 1.00 97.06 327 ASP A O 1
ATOM 2382 N N . SER A 1 328 ? 4.130 -15.854 -16.069 1.00 97.38 328 SER A N 1
ATOM 2383 C CA . SER A 1 328 ? 5.254 -15.425 -15.238 1.00 97.38 328 SER A CA 1
ATOM 2384 C C . SER A 1 328 ? 5.465 -13.921 -15.359 1.00 97.38 328 SER A C 1
ATOM 2386 O O . SER A 1 328 ? 5.058 -13.305 -16.342 1.00 97.38 328 SER A O 1
ATOM 2388 N N . VAL A 1 329 ? 6.086 -13.330 -14.339 1.00 97.56 329 VAL A N 1
ATOM 2389 C CA . VAL A 1 329 ? 6.383 -11.897 -14.283 1.00 97.56 329 VAL A CA 1
ATOM 2390 C C . VAL A 1 329 ? 7.847 -11.721 -13.914 1.00 97.56 329 VAL A C 1
ATOM 2392 O O . VAL A 1 329 ? 8.337 -12.398 -13.011 1.00 97.56 329 VAL A O 1
ATOM 2395 N N . ALA A 1 330 ? 8.532 -10.812 -14.597 1.00 95.62 330 ALA A N 1
ATOM 2396 C CA . ALA A 1 330 ? 9.898 -10.425 -14.283 1.00 95.62 330 ALA A CA 1
ATOM 2397 C C . ALA A 1 330 ? 10.053 -8.904 -14.285 1.00 95.62 330 ALA A C 1
ATOM 2399 O O . ALA A 1 330 ? 9.510 -8.215 -15.146 1.00 95.62 330 ALA A O 1
ATOM 2400 N N . PHE A 1 331 ? 10.845 -8.392 -13.346 1.00 93.31 331 PHE A N 1
ATOM 2401 C CA . PHE A 1 331 ? 11.262 -6.993 -13.292 1.00 93.31 331 PHE A CA 1
ATOM 2402 C C . PHE A 1 331 ? 12.739 -6.930 -13.667 1.00 93.31 331 PHE A C 1
ATOM 2404 O O . PHE A 1 331 ? 13.595 -7.526 -13.009 1.00 93.31 331 PHE A O 1
ATOM 2411 N N . LEU A 1 332 ? 13.040 -6.276 -14.786 1.00 89.12 332 LEU A N 1
ATOM 2412 C CA . LEU A 1 332 ? 14.366 -6.290 -15.386 1.00 89.12 332 LEU A CA 1
ATOM 2413 C C . LEU A 1 332 ? 15.038 -4.922 -15.195 1.00 89.12 332 LEU A C 1
ATOM 2415 O O . LEU A 1 332 ? 14.669 -3.965 -15.880 1.00 89.12 332 LEU A O 1
ATOM 2419 N N . PRO A 1 333 ? 16.068 -4.816 -14.327 1.00 80.81 333 PRO A N 1
ATOM 2420 C CA . PRO A 1 333 ? 16.912 -3.618 -14.250 1.00 80.81 333 PRO A CA 1
ATOM 2421 C C . PRO A 1 333 ? 17.892 -3.523 -15.436 1.00 80.81 333 PRO A C 1
ATOM 2423 O O . PRO A 1 333 ? 18.588 -2.525 -15.616 1.00 80.81 333 PRO A O 1
ATOM 2426 N N . GLY A 1 334 ? 17.992 -4.591 -16.229 1.00 79.19 334 GLY A N 1
ATOM 2427 C CA . GLY A 1 334 ? 18.854 -4.716 -17.394 1.00 79.19 334 GLY A CA 1
ATOM 2428 C C . GLY A 1 334 ? 18.639 -6.057 -18.091 1.00 79.19 334 GLY A C 1
ATOM 2429 O O . GLY A 1 334 ? 17.889 -6.908 -17.608 1.00 79.19 334 GLY A O 1
ATOM 2430 N N . TRP A 1 335 ? 19.308 -6.243 -19.228 1.00 81.00 335 TRP A N 1
ATOM 2431 C CA . TRP A 1 335 ? 19.219 -7.476 -20.006 1.00 81.00 335 TRP A CA 1
ATOM 2432 C C . TRP A 1 335 ? 19.728 -8.696 -19.231 1.00 81.00 335 TRP A C 1
ATOM 2434 O O . TRP A 1 335 ? 20.778 -8.647 -18.586 1.00 81.00 335 TRP A O 1
ATOM 2444 N N . LYS A 1 336 ? 19.009 -9.811 -19.374 1.00 84.81 336 LYS A N 1
ATOM 2445 C CA . LYS A 1 336 ? 19.440 -11.153 -18.984 1.00 84.81 336 LYS A CA 1
ATOM 2446 C C . LYS A 1 336 ? 19.008 -12.131 -20.089 1.00 84.81 336 LYS A C 1
ATOM 2448 O O . LYS A 1 336 ? 17.906 -11.965 -20.606 1.00 84.81 336 LYS A O 1
ATOM 2453 N N . PRO A 1 337 ? 19.819 -13.139 -20.448 1.00 85.69 337 PRO A N 1
ATOM 2454 C CA . PRO A 1 337 ? 19.389 -14.178 -21.382 1.00 85.69 337 PRO A CA 1
ATOM 2455 C C . PRO A 1 337 ? 18.123 -14.895 -20.895 1.00 85.69 337 PRO A C 1
ATOM 2457 O O . PRO A 1 337 ? 17.914 -15.034 -19.688 1.00 85.69 337 PRO A O 1
ATOM 2460 N N . GLY A 1 338 ? 17.299 -15.372 -21.830 1.00 87.50 338 GLY A N 1
ATOM 2461 C CA . GLY A 1 338 ? 16.096 -16.165 -21.528 1.00 87.50 338 GLY A CA 1
ATOM 2462 C C . GLY A 1 338 ? 14.779 -15.383 -21.469 1.00 87.50 338 GLY A C 1
ATOM 2463 O O . GLY A 1 338 ? 13.722 -15.994 -21.337 1.00 87.50 338 GLY A O 1
ATOM 2464 N N . TYR A 1 339 ? 14.811 -14.057 -21.640 1.00 91.12 339 TYR A N 1
ATOM 2465 C CA . TYR A 1 339 ? 13.605 -13.217 -21.723 1.00 91.12 339 TYR A CA 1
ATOM 2466 C C . TYR A 1 339 ? 13.174 -12.902 -23.165 1.00 91.12 339 TYR A C 1
ATOM 2468 O O . TYR A 1 339 ? 12.262 -12.107 -23.376 1.00 91.12 339 TYR A O 1
ATOM 2476 N N . GLY A 1 340 ? 13.785 -13.533 -24.173 1.00 89.88 340 GLY A N 1
ATOM 2477 C CA . GLY A 1 340 ? 13.457 -13.305 -25.585 1.00 89.88 340 GLY A CA 1
ATOM 2478 C C . GLY A 1 340 ? 12.003 -13.613 -25.966 1.00 89.88 340 GLY A C 1
ATOM 2479 O O . GLY A 1 340 ? 11.461 -12.989 -26.874 1.00 89.88 340 GLY A O 1
ATOM 2480 N N . ALA A 1 341 ? 11.349 -14.534 -25.253 1.00 94.38 341 ALA A N 1
ATOM 2481 C CA . ALA A 1 341 ? 9.949 -14.897 -25.481 1.00 94.38 341 ALA A CA 1
ATOM 2482 C C . ALA A 1 341 ? 8.941 -14.047 -24.682 1.00 94.38 341 ALA A C 1
ATOM 2484 O O . ALA A 1 341 ? 7.738 -14.213 -24.866 1.00 94.38 341 ALA A O 1
ATOM 2485 N N . PHE A 1 342 ? 9.407 -13.170 -23.787 1.00 96.50 342 PHE A N 1
ATOM 2486 C CA . PHE A 1 342 ? 8.528 -12.392 -22.916 1.00 96.50 342 PHE A CA 1
ATOM 2487 C C . PHE A 1 342 ? 7.925 -11.205 -23.665 1.00 96.50 342 PHE A C 1
ATOM 2489 O O . PHE A 1 342 ? 8.602 -10.544 -24.459 1.00 96.50 342 PHE A O 1
ATOM 2496 N N . GLU A 1 343 ? 6.664 -10.907 -23.360 1.00 97.62 343 GLU A N 1
ATOM 2497 C CA . GLU A 1 343 ? 6.044 -9.645 -23.739 1.00 97.62 343 GLU A CA 1
ATOM 2498 C C . GLU A 1 343 ? 6.585 -8.546 -22.826 1.00 97.62 343 GLU A C 1
ATOM 2500 O O . GLU A 1 343 ? 6.498 -8.639 -21.596 1.00 97.62 343 GLU A O 1
ATOM 2505 N N . MET A 1 344 ? 7.194 -7.522 -23.419 1.00 96.31 344 MET A N 1
ATOM 2506 C CA . MET A 1 344 ? 7.827 -6.456 -22.657 1.00 96.31 344 MET A CA 1
ATOM 2507 C C . MET A 1 344 ? 6.881 -5.295 -22.461 1.00 96.31 344 MET A C 1
ATOM 2509 O O . MET A 1 344 ? 6.181 -4.867 -23.375 1.00 96.31 344 MET A O 1
ATOM 2513 N N . PHE A 1 345 ? 6.941 -4.734 -21.266 1.00 96.50 345 PHE A N 1
ATOM 2514 C CA . PHE A 1 345 ? 6.177 -3.571 -20.871 1.00 96.50 345 PHE A CA 1
ATOM 2515 C C . PHE A 1 345 ? 7.095 -2.534 -20.240 1.00 96.50 345 PHE A C 1
ATOM 2517 O O . PHE A 1 345 ? 8.145 -2.849 -19.673 1.00 96.50 345 PHE A O 1
ATOM 2524 N N . SER A 1 346 ? 6.670 -1.282 -20.322 1.00 93.56 346 SER A N 1
ATOM 2525 C CA . SER A 1 346 ? 7.204 -0.202 -19.502 1.00 93.56 346 SER A CA 1
ATOM 2526 C C . SER A 1 346 ? 6.059 0.520 -18.812 1.00 93.56 346 SER A C 1
ATOM 2528 O O . SER A 1 346 ? 4.888 0.241 -19.079 1.00 93.56 346 SER A O 1
ATOM 2530 N N . GLN A 1 347 ? 6.402 1.439 -17.918 1.00 92.62 347 GLN A N 1
ATOM 2531 C CA . GLN A 1 347 ? 5.432 2.309 -17.273 1.00 92.62 347 GLN A CA 1
ATOM 2532 C C . GLN A 1 347 ? 5.761 3.772 -17.562 1.00 92.62 347 GLN A C 1
ATOM 2534 O O . GLN A 1 347 ? 6.918 4.136 -17.776 1.00 92.62 347 GLN A O 1
ATOM 2539 N N . SER A 1 348 ? 4.751 4.626 -17.524 1.00 90.38 348 SER A N 1
ATOM 2540 C CA . SER A 1 348 ? 4.919 6.072 -17.414 1.00 90.38 348 SER A CA 1
ATOM 2541 C C . SER A 1 348 ? 5.015 6.506 -15.948 1.00 90.38 348 SER A C 1
ATOM 2543 O O . SER A 1 348 ? 4.876 5.708 -15.014 1.00 90.38 348 SER A O 1
ATOM 2545 N N . ALA A 1 349 ? 5.292 7.795 -15.736 1.00 86.88 349 ALA A N 1
ATOM 2546 C CA . ALA A 1 349 ? 5.411 8.380 -14.402 1.00 86.88 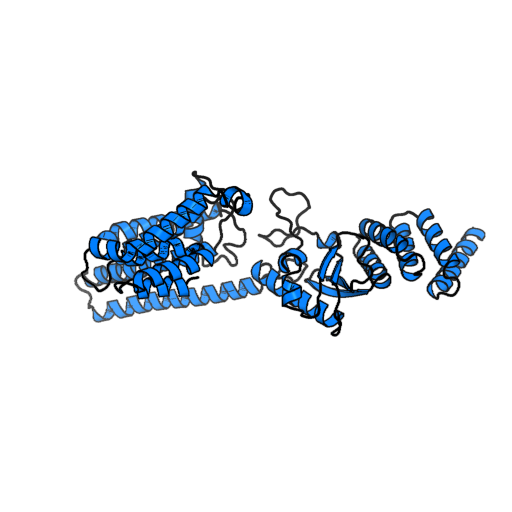349 ALA A CA 1
ATOM 2547 C C . ALA A 1 349 ? 4.107 8.284 -13.586 1.00 86.88 349 ALA A C 1
ATOM 2549 O O . ALA A 1 349 ? 4.178 8.154 -12.371 1.00 86.88 349 ALA A O 1
ATOM 2550 N N . ASP A 1 350 ? 2.947 8.289 -14.248 1.00 90.62 350 ASP A N 1
ATOM 2551 C CA . ASP A 1 350 ? 1.605 8.106 -13.664 1.00 90.62 350 ASP A CA 1
ATOM 2552 C C . ASP A 1 350 ? 1.236 6.640 -13.390 1.00 90.62 350 ASP A C 1
ATOM 2554 O O . ASP A 1 350 ? 0.140 6.332 -12.920 1.00 90.62 350 ASP A O 1
ATOM 2558 N N . GLY A 1 351 ? 2.147 5.714 -13.692 1.00 91.62 351 GLY A N 1
ATOM 2559 C CA . GLY A 1 351 ? 1.914 4.295 -13.499 1.00 91.62 351 GLY A CA 1
ATOM 2560 C C . GLY A 1 351 ? 1.127 3.603 -14.594 1.00 91.62 351 GLY A C 1
ATOM 2561 O O . GLY A 1 351 ? 0.867 2.407 -14.474 1.00 91.62 351 GLY A O 1
ATOM 2562 N N . THR A 1 352 ? 0.751 4.313 -15.658 1.00 94.38 352 THR A N 1
ATOM 2563 C CA . THR A 1 352 ? 0.152 3.669 -16.823 1.00 94.38 352 THR A CA 1
ATOM 2564 C C . THR A 1 352 ? 1.176 2.731 -17.456 1.00 94.38 352 THR A C 1
ATOM 2566 O O . THR A 1 352 ? 2.323 3.104 -17.703 1.00 94.38 352 THR A O 1
ATOM 2569 N N . VAL A 1 353 ? 0.767 1.490 -17.705 1.00 95.62 353 VAL A N 1
ATOM 2570 C CA . VAL A 1 353 ? 1.614 0.460 -18.310 1.00 95.62 353 VAL A CA 1
ATOM 2571 C C . VAL A 1 353 ? 1.290 0.336 -19.791 1.00 95.62 353 VAL A C 1
ATOM 2573 O O . VAL A 1 353 ? 0.122 0.267 -20.170 1.00 95.62 353 VAL A O 1
ATOM 2576 N N . PHE A 1 354 ? 2.322 0.272 -20.629 1.00 95.69 354 PHE A N 1
ATOM 2577 C CA . PHE A 1 354 ? 2.176 0.144 -22.077 1.00 95.69 354 PHE A CA 1
ATOM 2578 C C . PHE A 1 354 ? 3.121 -0.920 -22.652 1.00 95.69 354 PHE A C 1
ATOM 2580 O O . PHE A 1 354 ? 4.236 -1.098 -22.142 1.00 95.69 354 PHE A O 1
ATOM 2587 N N . PRO A 1 355 ? 2.692 -1.643 -23.704 1.00 97.38 355 PRO A N 1
ATOM 2588 C CA . PRO A 1 355 ? 3.505 -2.676 -24.326 1.00 97.38 355 PRO A CA 1
ATOM 2589 C C . PRO A 1 355 ? 4.655 -2.057 -25.126 1.00 97.38 355 PRO A C 1
ATOM 2591 O O . PRO A 1 355 ? 4.516 -1.021 -25.779 1.00 97.38 355 PRO A O 1
ATOM 2594 N N . LEU A 1 356 ? 5.799 -2.728 -25.090 1.00 96.19 356 LEU A N 1
ATOM 2595 C CA . LEU A 1 356 ? 6.976 -2.442 -25.908 1.00 96.19 356 LEU A CA 1
ATOM 2596 C C . LEU A 1 356 ? 7.124 -3.441 -27.064 1.00 96.19 356 LEU A C 1
ATOM 2598 O O . LEU A 1 356 ? 7.847 -3.154 -28.020 1.00 96.19 356 LEU A O 1
ATOM 2602 N N . GLY A 1 357 ? 6.438 -4.583 -26.981 1.00 95.88 357 GLY A N 1
ATOM 2603 C CA . GLY A 1 357 ? 6.514 -5.696 -27.920 1.00 95.88 357 GLY A CA 1
ATOM 2604 C C . GLY A 1 357 ? 7.276 -6.893 -27.352 1.00 95.88 357 GLY A C 1
ATOM 2605 O O . GLY A 1 357 ? 7.707 -6.905 -26.198 1.00 95.88 357 GLY A O 1
ATOM 2606 N N . ARG A 1 358 ? 7.491 -7.899 -28.201 1.00 95.69 358 ARG A N 1
ATOM 2607 C CA . ARG A 1 358 ? 8.160 -9.160 -27.856 1.00 95.69 358 ARG A CA 1
ATOM 2608 C C . ARG A 1 358 ? 9.564 -9.236 -28.455 1.00 95.69 358 ARG A C 1
ATOM 2610 O O . ARG A 1 358 ? 9.830 -8.670 -29.518 1.00 95.69 358 ARG A O 1
ATOM 2617 N N . GLY A 1 359 ? 10.463 -9.956 -27.786 1.00 92.88 359 GLY A N 1
ATOM 2618 C CA . GLY A 1 359 ? 11.804 -10.259 -28.293 1.00 92.88 359 GLY A CA 1
ATOM 2619 C C . GLY A 1 359 ? 12.608 -9.026 -28.709 1.00 92.88 359 GLY A C 1
ATOM 2620 O O . GLY A 1 359 ? 12.654 -8.021 -27.999 1.00 92.88 359 GLY A O 1
ATOM 2621 N N . ALA A 1 360 ? 13.263 -9.099 -29.867 1.00 94.00 360 ALA A N 1
ATOM 2622 C CA . ALA A 1 360 ? 14.167 -8.051 -30.336 1.00 94.00 360 ALA A CA 1
ATOM 2623 C C . ALA A 1 360 ? 13.485 -6.685 -30.549 1.00 94.00 360 ALA A C 1
ATOM 2625 O O . ALA A 1 360 ? 14.093 -5.650 -30.267 1.00 94.00 360 ALA A O 1
ATOM 2626 N N . ASP A 1 361 ? 12.229 -6.667 -31.006 1.00 94.94 361 ASP A N 1
ATOM 2627 C CA . ASP A 1 361 ? 11.461 -5.429 -31.180 1.00 94.94 361 ASP A CA 1
ATOM 2628 C C . ASP A 1 361 ? 11.087 -4.788 -29.841 1.00 94.94 361 ASP A C 1
ATOM 2630 O O . ASP A 1 361 ? 11.160 -3.561 -29.704 1.00 94.94 361 ASP A O 1
ATOM 2634 N N . GLY A 1 362 ? 10.758 -5.617 -28.843 1.00 94.81 362 GLY A N 1
ATOM 2635 C CA . GLY A 1 362 ? 10.556 -5.190 -27.458 1.00 94.81 362 GLY A CA 1
ATOM 2636 C C . GLY A 1 362 ? 11.788 -4.480 -26.905 1.00 94.81 362 GLY A C 1
ATOM 2637 O O . GLY A 1 362 ? 11.699 -3.342 -26.438 1.00 94.81 362 GLY A O 1
ATOM 2638 N N . PHE A 1 363 ? 12.968 -5.090 -27.056 1.00 94.44 363 PHE A N 1
ATOM 2639 C CA . PHE A 1 363 ? 14.230 -4.499 -26.600 1.00 94.44 363 PHE A CA 1
ATOM 2640 C C . PHE A 1 363 ? 14.626 -3.236 -27.360 1.00 94.44 363 PHE A C 1
ATOM 2642 O O . PHE A 1 363 ? 15.110 -2.283 -26.746 1.00 94.44 363 PHE A O 1
ATOM 2649 N N . ALA A 1 364 ? 14.401 -3.189 -28.674 1.00 96.19 364 ALA A N 1
ATOM 2650 C CA . ALA A 1 364 ? 14.651 -1.983 -29.456 1.00 96.19 364 ALA A CA 1
ATOM 2651 C C . ALA A 1 364 ? 13.765 -0.824 -28.969 1.00 96.19 364 ALA A C 1
ATOM 2653 O O . ALA A 1 364 ? 14.250 0.288 -28.748 1.00 96.19 364 ALA A O 1
ATOM 2654 N N . SER A 1 365 ? 12.476 -1.092 -28.733 1.00 95.75 365 SER A N 1
ATOM 2655 C CA . SER A 1 365 ? 11.526 -0.105 -28.206 1.00 95.75 365 SER A CA 1
ATOM 2656 C C . SER A 1 365 ? 11.881 0.331 -26.779 1.00 95.75 365 SER A C 1
ATOM 2658 O O . SER A 1 365 ? 11.830 1.527 -26.483 1.00 95.75 365 SER A O 1
ATOM 2660 N N . ALA A 1 366 ? 12.312 -0.606 -25.928 1.00 93.44 366 ALA A N 1
ATOM 2661 C CA . ALA A 1 366 ? 12.788 -0.344 -24.571 1.00 93.44 366 ALA A CA 1
ATOM 2662 C C . ALA A 1 366 ? 14.012 0.586 -24.556 1.00 93.44 366 ALA A C 1
ATOM 2664 O O . ALA A 1 366 ? 14.010 1.616 -23.881 1.00 93.44 366 ALA A O 1
ATOM 2665 N N . GLY A 1 367 ? 15.042 0.261 -25.343 1.00 94.38 367 GLY A N 1
ATOM 2666 C CA . GLY A 1 367 ? 16.256 1.070 -25.434 1.00 94.38 367 GLY A CA 1
ATOM 2667 C C . GLY A 1 367 ? 15.985 2.464 -26.002 1.00 94.38 367 GLY A C 1
ATOM 2668 O O . GLY A 1 367 ? 16.515 3.456 -25.498 1.00 94.38 367 GLY A O 1
ATOM 2669 N N . ALA A 1 368 ? 15.090 2.570 -26.989 1.00 94.75 368 ALA A N 1
ATOM 2670 C CA . ALA A 1 368 ? 14.646 3.857 -27.508 1.00 94.75 368 ALA A CA 1
ATOM 2671 C C . ALA A 1 368 ? 13.898 4.688 -26.448 1.00 94.75 368 ALA A C 1
ATOM 2673 O O . ALA A 1 368 ? 14.081 5.904 -26.394 1.00 94.75 368 ALA A O 1
ATOM 2674 N N . ALA A 1 369 ? 13.066 4.056 -25.611 1.00 90.81 369 ALA A N 1
ATOM 2675 C CA . ALA A 1 369 ? 12.358 4.725 -24.520 1.00 90.81 369 ALA A CA 1
ATOM 2676 C C . ALA A 1 369 ? 13.325 5.249 -23.446 1.00 90.81 369 ALA A C 1
ATOM 2678 O O . ALA A 1 369 ? 13.268 6.435 -23.129 1.00 90.81 369 ALA A O 1
ATOM 2679 N N . MET A 1 370 ? 14.270 4.422 -22.984 1.00 91.25 370 MET A N 1
ATOM 2680 C CA . MET A 1 370 ? 15.318 4.829 -22.033 1.00 91.25 370 MET A CA 1
ATOM 2681 C C . MET A 1 370 ? 16.170 5.987 -22.570 1.00 91.25 370 MET A C 1
ATOM 2683 O O . MET A 1 370 ? 16.471 6.945 -21.868 1.00 91.25 370 MET A O 1
ATOM 2687 N N . ARG A 1 371 ? 16.528 5.962 -23.858 1.00 93.88 371 ARG A N 1
ATOM 2688 C CA . ARG A 1 371 ? 17.299 7.055 -24.466 1.00 93.88 371 ARG A CA 1
ATOM 2689 C C . ARG A 1 371 ? 16.515 8.371 -24.520 1.00 93.88 371 ARG A C 1
ATOM 2691 O O . ARG A 1 371 ? 17.123 9.429 -24.406 1.00 93.88 371 ARG A O 1
ATOM 2698 N N . ARG A 1 372 ? 15.190 8.317 -24.713 1.00 90.56 372 ARG A N 1
ATOM 2699 C CA . ARG A 1 372 ? 14.323 9.510 -24.698 1.00 90.56 372 ARG A CA 1
ATOM 2700 C C . ARG A 1 372 ? 14.134 10.084 -23.298 1.00 90.56 372 ARG A C 1
ATOM 2702 O O . ARG A 1 372 ? 13.932 11.288 -23.197 1.00 90.56 372 ARG A O 1
ATOM 2709 N N . SER A 1 373 ? 14.176 9.248 -22.264 1.00 84.69 373 SER A N 1
ATOM 2710 C CA . SER A 1 373 ? 14.067 9.707 -20.878 1.00 84.69 373 SER A CA 1
ATOM 2711 C C . SER A 1 373 ? 15.372 10.361 -20.398 1.00 84.69 373 SER A C 1
ATOM 2713 O O . SER A 1 373 ? 15.340 11.354 -19.682 1.00 84.69 373 SER A O 1
ATOM 2715 N N . GLY A 1 374 ? 16.515 9.902 -20.920 1.00 89.38 374 GLY A N 1
ATOM 2716 C CA . GLY A 1 374 ? 17.846 10.381 -20.528 1.00 89.38 374 GLY A CA 1
ATOM 2717 C C . GLY A 1 374 ? 18.726 9.279 -19.931 1.00 89.38 374 GLY A C 1
ATOM 2718 O O . GLY A 1 374 ? 19.933 9.466 -19.776 1.00 89.38 374 GLY A O 1
ATOM 2719 N N . ASP A 1 375 ? 18.162 8.093 -19.709 1.00 88.75 375 ASP A N 1
ATOM 2720 C CA . ASP A 1 375 ? 18.813 6.872 -19.231 1.00 88.75 375 ASP A CA 1
ATOM 2721 C C . ASP A 1 375 ? 19.672 6.185 -20.317 1.00 88.75 375 ASP A C 1
ATOM 2723 O O . ASP A 1 375 ? 19.575 4.983 -20.588 1.00 88.75 375 ASP A O 1
ATOM 2727 N N . VAL A 1 376 ? 20.564 6.940 -20.964 1.00 93.81 376 VAL A N 1
ATOM 2728 C CA . VAL A 1 376 ? 21.321 6.458 -22.131 1.00 93.81 376 VAL A CA 1
ATOM 2729 C C . VAL A 1 376 ? 22.300 5.336 -21.765 1.00 93.81 376 VAL A C 1
ATOM 2731 O O . VAL A 1 376 ? 22.402 4.351 -22.490 1.00 93.81 376 VAL A O 1
ATOM 2734 N N . ALA A 1 377 ? 23.004 5.424 -20.632 1.00 92.44 377 ALA A N 1
ATOM 2735 C CA . ALA A 1 377 ? 23.947 4.378 -20.222 1.00 92.44 377 ALA A CA 1
ATOM 2736 C C . ALA A 1 377 ? 23.258 3.026 -19.905 1.00 92.44 377 ALA A C 1
ATOM 2738 O O . ALA A 1 377 ? 23.730 1.994 -20.395 1.00 92.44 377 ALA A O 1
ATOM 2739 N N . PRO A 1 378 ? 22.141 2.981 -19.147 1.00 91.19 378 PRO A N 1
ATOM 2740 C CA . PRO A 1 378 ? 21.290 1.791 -19.061 1.00 91.19 378 PRO A CA 1
ATOM 2741 C C . PRO A 1 378 ? 20.810 1.280 -20.423 1.00 91.19 378 PRO A C 1
ATOM 2743 O O . PRO A 1 378 ? 20.913 0.078 -20.673 1.00 91.19 378 PRO A O 1
ATOM 2746 N N . ALA A 1 379 ? 20.376 2.173 -21.322 1.00 93.88 379 ALA A N 1
ATOM 2747 C CA . ALA A 1 379 ? 19.947 1.797 -22.670 1.00 93.88 379 ALA A CA 1
ATOM 2748 C C . ALA A 1 379 ? 21.065 1.084 -23.445 1.00 93.88 379 ALA A C 1
ATOM 2750 O O . ALA A 1 379 ? 20.832 0.026 -24.023 1.00 93.88 379 ALA A O 1
ATOM 2751 N N . VAL A 1 380 ? 22.295 1.612 -23.409 1.00 95.56 380 VAL A N 1
ATOM 2752 C CA . VAL A 1 380 ? 23.474 0.999 -24.045 1.00 95.56 380 VAL A CA 1
ATOM 2753 C C . VAL A 1 380 ? 23.715 -0.412 -23.507 1.00 95.56 380 VAL A C 1
ATOM 2755 O O . VAL A 1 380 ? 23.932 -1.323 -24.300 1.00 95.56 380 VAL A O 1
ATOM 2758 N N . ARG A 1 381 ? 23.641 -0.627 -22.185 1.00 93.44 381 ARG A N 1
ATOM 2759 C CA . ARG A 1 381 ? 23.830 -1.964 -21.587 1.00 93.44 381 ARG A CA 1
ATOM 2760 C C . ARG A 1 381 ? 22.728 -2.945 -21.989 1.00 93.44 381 ARG A C 1
ATOM 2762 O O . ARG A 1 381 ? 23.034 -4.084 -22.334 1.00 93.44 381 ARG A O 1
ATOM 2769 N N . LEU A 1 382 ? 21.468 -2.504 -21.952 1.00 92.81 382 LEU A N 1
ATOM 2770 C CA . LEU A 1 382 ? 20.311 -3.303 -22.367 1.00 92.81 382 LEU A CA 1
ATOM 2771 C C . LEU A 1 382 ? 20.448 -3.732 -23.835 1.00 92.81 382 LEU A C 1
ATOM 2773 O O . LEU A 1 382 ? 20.370 -4.918 -24.149 1.00 92.81 382 LEU A O 1
ATOM 2777 N N . LEU A 1 383 ? 20.699 -2.763 -24.717 1.00 95.50 383 LEU A N 1
ATOM 2778 C CA . LEU A 1 383 ? 20.792 -2.971 -26.158 1.00 95.50 383 LEU A CA 1
ATOM 2779 C C . LEU A 1 383 ? 22.017 -3.807 -26.545 1.00 95.50 383 LEU A C 1
ATOM 2781 O O . LEU A 1 383 ? 21.892 -4.679 -27.397 1.00 95.50 383 LEU A O 1
ATOM 2785 N N . ALA A 1 384 ? 23.171 -3.611 -25.898 1.00 95.75 384 ALA A N 1
ATOM 2786 C CA . ALA A 1 384 ? 24.367 -4.424 -26.138 1.00 95.75 384 ALA A CA 1
ATOM 2787 C C . ALA A 1 384 ? 24.103 -5.913 -25.878 1.00 95.75 384 ALA A C 1
ATOM 2789 O O . ALA A 1 384 ? 24.456 -6.769 -26.688 1.00 95.75 384 ALA A O 1
ATOM 2790 N N . GLY A 1 385 ? 23.446 -6.214 -24.755 1.00 92.62 385 GLY A N 1
ATOM 2791 C CA . GLY A 1 385 ? 23.067 -7.574 -24.401 1.00 92.62 385 GLY A CA 1
ATOM 2792 C C . GLY A 1 385 ? 22.075 -8.186 -25.391 1.00 92.62 385 GLY A C 1
ATOM 2793 O O . GLY A 1 385 ? 22.290 -9.300 -25.868 1.00 92.62 385 GLY A O 1
ATOM 2794 N N . ALA A 1 386 ? 21.040 -7.428 -25.758 1.00 93.38 386 ALA A N 1
ATOM 2795 C CA . ALA A 1 386 ? 20.029 -7.874 -26.708 1.00 93.38 386 ALA A CA 1
ATOM 2796 C C . ALA A 1 386 ? 20.603 -8.092 -28.124 1.00 93.38 386 ALA A C 1
ATOM 2798 O O . ALA A 1 386 ? 20.237 -9.061 -28.779 1.00 93.38 386 ALA A O 1
ATOM 2799 N N . VAL A 1 387 ? 21.531 -7.250 -28.601 1.00 95.94 387 VAL A N 1
ATOM 2800 C CA . VAL A 1 387 ? 22.209 -7.438 -29.904 1.00 95.94 387 VAL A CA 1
ATOM 2801 C C . VAL A 1 387 ? 23.047 -8.720 -29.926 1.00 95.94 387 VAL A C 1
ATOM 2803 O O . VAL A 1 387 ? 23.194 -9.329 -30.985 1.00 95.94 387 VAL A O 1
ATOM 2806 N N . GLY A 1 388 ? 23.579 -9.149 -28.778 1.00 93.25 388 GLY A N 1
ATOM 2807 C CA . GLY A 1 388 ? 24.266 -10.434 -28.654 1.00 93.25 388 GLY A CA 1
ATOM 2808 C C . GLY A 1 388 ? 23.348 -11.635 -28.902 1.00 93.25 388 GLY A C 1
ATOM 2809 O O . GLY A 1 388 ? 23.774 -12.592 -29.542 1.00 93.25 388 GLY A O 1
ATOM 2810 N N . GLU A 1 389 ? 22.093 -11.574 -28.441 1.00 92.44 389 GLU A N 1
ATOM 2811 C CA . GLU A 1 389 ? 21.096 -12.643 -28.634 1.00 92.44 389 GLU A CA 1
ATOM 2812 C C . GLU A 1 389 ? 20.377 -12.546 -29.992 1.00 92.44 389 GLU A C 1
ATOM 2814 O O . GLU A 1 389 ? 20.109 -13.568 -30.621 1.00 92.44 389 GLU A O 1
ATOM 2819 N N . PHE A 1 390 ? 20.129 -11.330 -30.490 1.00 94.75 390 PHE A N 1
ATOM 2820 C CA . PHE A 1 390 ? 19.417 -11.065 -31.747 1.00 94.75 390 PHE A CA 1
ATOM 2821 C C . PHE A 1 390 ? 20.298 -10.314 -32.765 1.00 94.75 390 PHE A C 1
ATOM 2823 O O . PHE A 1 390 ? 19.984 -9.180 -33.150 1.00 94.75 390 PHE A O 1
ATOM 2830 N N . PRO A 1 391 ? 21.411 -10.910 -33.235 1.00 96.00 391 PRO A N 1
ATOM 2831 C CA . PRO A 1 391 ? 22.413 -10.195 -34.026 1.00 96.00 391 PRO A CA 1
ATOM 2832 C C . PRO A 1 391 ? 21.906 -9.729 -35.396 1.00 96.00 391 PRO A C 1
ATOM 2834 O O . PRO A 1 391 ? 22.451 -8.774 -35.958 1.00 96.00 391 PRO A O 1
ATOM 2837 N N . ASP A 1 392 ? 20.877 -10.370 -35.938 1.00 96.56 392 ASP A N 1
ATOM 2838 C CA . ASP A 1 392 ? 20.403 -10.100 -37.295 1.00 96.56 392 ASP A CA 1
ATOM 2839 C C . ASP A 1 392 ? 19.226 -9.115 -37.339 1.00 96.56 392 ASP A C 1
ATOM 2841 O O . ASP A 1 392 ? 18.795 -8.722 -38.417 1.00 96.56 392 ASP A O 1
ATOM 2845 N N . VAL A 1 393 ? 18.752 -8.611 -36.193 1.00 97.19 393 VAL A N 1
ATOM 2846 C CA . VAL A 1 393 ? 17.627 -7.666 -36.155 1.00 97.19 393 VAL A CA 1
ATOM 2847 C C . VAL A 1 393 ? 18.110 -6.233 -36.389 1.00 97.19 393 VAL A C 1
ATOM 2849 O O . VAL A 1 393 ? 18.690 -5.590 -35.509 1.00 97.19 393 VAL A O 1
ATOM 2852 N N . ALA A 1 394 ? 17.840 -5.710 -37.590 1.00 97.38 394 ALA A N 1
ATOM 2853 C CA . ALA A 1 394 ? 18.305 -4.396 -38.040 1.00 97.38 394 ALA A CA 1
ATOM 2854 C C . ALA A 1 394 ? 17.895 -3.255 -37.094 1.00 97.38 394 ALA A C 1
ATOM 2856 O O . ALA A 1 394 ? 18.732 -2.435 -36.714 1.00 97.38 394 ALA A O 1
ATOM 2857 N N . ARG A 1 395 ? 16.627 -3.224 -36.663 1.00 97.56 395 ARG A N 1
ATOM 2858 C CA . ARG A 1 395 ? 16.098 -2.180 -35.771 1.00 97.56 395 ARG A CA 1
ATOM 2859 C C . ARG A 1 395 ? 16.819 -2.132 -34.425 1.00 97.56 395 ARG A C 1
ATOM 2861 O O . ARG A 1 395 ? 17.183 -1.053 -33.966 1.00 97.56 395 ARG A O 1
ATOM 2868 N N . LEU A 1 396 ? 17.060 -3.289 -33.814 1.00 97.25 396 LEU A N 1
ATOM 2869 C CA . LEU A 1 396 ? 17.747 -3.387 -32.529 1.00 97.25 396 LEU A CA 1
ATOM 2870 C C . LEU A 1 396 ? 19.189 -2.875 -32.624 1.00 97.25 396 LEU A C 1
ATOM 2872 O O . LEU A 1 396 ? 19.621 -2.066 -31.802 1.00 97.25 396 LEU A O 1
ATOM 2876 N N . ARG A 1 397 ? 19.916 -3.288 -33.671 1.00 97.94 397 ARG A N 1
ATOM 2877 C CA . ARG A 1 397 ? 21.287 -2.825 -33.922 1.00 97.94 397 ARG A CA 1
ATOM 2878 C C . ARG A 1 397 ? 21.345 -1.324 -34.215 1.00 97.94 397 ARG A C 1
ATOM 2880 O O . ARG A 1 397 ? 22.268 -0.653 -33.760 1.00 97.94 397 ARG A O 1
ATOM 2887 N N . TYR A 1 398 ? 20.353 -0.789 -34.927 1.00 98.19 398 TYR A N 1
ATOM 2888 C CA . TYR A 1 398 ? 20.232 0.649 -35.167 1.00 98.19 398 TYR A CA 1
ATOM 2889 C C . TYR A 1 398 ? 20.063 1.433 -33.860 1.00 98.19 398 TYR A C 1
ATOM 2891 O O . TYR A 1 398 ? 20.803 2.387 -33.622 1.00 98.19 398 TYR A O 1
ATOM 2899 N N . GLU A 1 399 ? 19.140 1.020 -32.984 1.00 97.94 399 GLU A N 1
ATOM 2900 C CA . GLU A 1 399 ? 18.947 1.687 -31.688 1.00 97.94 399 GLU A CA 1
ATOM 2901 C C . GLU A 1 399 ? 20.197 1.581 -30.805 1.00 97.94 399 GLU A C 1
ATOM 2903 O O . GLU A 1 399 ? 20.553 2.551 -30.134 1.00 97.94 399 GLU A O 1
ATOM 2908 N N . TYR A 1 400 ? 20.921 0.455 -30.853 1.00 98.19 400 TYR A N 1
ATOM 2909 C CA . TYR A 1 400 ? 22.198 0.313 -30.151 1.00 98.19 400 TYR A CA 1
ATOM 2910 C C . TYR A 1 400 ? 23.248 1.304 -30.663 1.00 98.19 400 TYR A C 1
ATOM 2912 O O . TYR A 1 400 ? 23.842 2.046 -29.878 1.00 98.19 400 TYR A O 1
ATOM 2920 N N . ALA A 1 401 ? 23.420 1.388 -31.984 1.00 98.19 401 ALA A N 1
ATOM 2921 C CA . ALA A 1 401 ? 24.327 2.344 -32.603 1.00 98.19 401 ALA A CA 1
ATOM 2922 C C . ALA A 1 401 ? 23.969 3.796 -32.255 1.00 98.19 401 ALA A C 1
ATOM 2924 O O . ALA A 1 401 ? 24.852 4.627 -32.032 1.00 98.19 401 ALA A O 1
ATOM 2925 N N . HIS A 1 402 ? 22.676 4.111 -32.188 1.00 97.94 402 HIS A N 1
ATOM 2926 C CA . HIS A 1 402 ? 22.201 5.436 -31.818 1.00 97.94 402 HIS A CA 1
ATOM 2927 C C . HIS A 1 402 ? 22.477 5.748 -30.342 1.00 97.94 402 HIS A C 1
ATOM 2929 O O . HIS A 1 402 ? 22.943 6.841 -30.025 1.00 97.94 402 HIS A O 1
ATOM 2935 N N . ALA A 1 403 ? 22.256 4.794 -29.437 1.00 97.44 403 ALA A N 1
ATOM 2936 C CA . ALA A 1 403 ? 22.589 4.958 -28.026 1.00 97.44 403 ALA A CA 1
ATOM 2937 C C . ALA A 1 403 ? 24.098 5.200 -27.819 1.00 97.44 403 ALA A C 1
ATOM 2939 O O . ALA A 1 403 ? 24.465 6.103 -27.067 1.00 97.44 403 ALA A O 1
ATOM 2940 N N . LEU A 1 404 ? 24.962 4.479 -28.549 1.00 98.19 404 LEU A N 1
ATOM 2941 C CA . LEU A 1 404 ? 26.417 4.701 -28.554 1.00 98.19 404 LEU A CA 1
ATOM 2942 C C . LEU A 1 404 ? 26.788 6.113 -29.029 1.00 98.19 404 LEU A C 1
ATOM 2944 O O . LEU A 1 404 ? 27.604 6.784 -28.404 1.00 98.19 404 LEU A O 1
ATOM 2948 N N . TYR A 1 405 ? 26.146 6.598 -30.093 1.00 97.38 405 TYR A N 1
ATOM 2949 C CA . TYR A 1 405 ? 26.373 7.958 -30.583 1.00 97.38 405 TYR A CA 1
ATOM 2950 C C . TYR A 1 405 ? 26.025 9.017 -29.528 1.00 97.38 405 TYR A C 1
ATOM 2952 O O . TYR A 1 405 ? 26.798 9.949 -29.320 1.00 97.38 405 TYR A O 1
ATOM 2960 N N . VAL A 1 406 ? 24.895 8.857 -28.830 1.00 96.81 406 VAL A N 1
ATOM 2961 C CA . VAL A 1 406 ? 24.438 9.818 -27.812 1.00 96.81 406 VAL A CA 1
ATOM 2962 C C . VAL A 1 406 ? 25.398 9.904 -26.620 1.00 96.81 406 VAL A C 1
ATOM 2964 O O . VAL A 1 406 ? 25.584 10.993 -26.086 1.00 96.81 406 VAL A O 1
ATOM 2967 N N . ILE A 1 407 ? 26.062 8.809 -26.233 1.00 97.38 407 ILE A N 1
ATOM 2968 C CA . ILE A 1 407 ? 27.102 8.841 -25.184 1.00 97.38 407 ILE A CA 1
ATOM 2969 C C . ILE A 1 407 ? 28.479 9.302 -25.692 1.00 97.38 407 ILE A C 1
ATOM 2971 O O . ILE A 1 407 ? 29.454 9.250 -24.947 1.00 97.38 407 ILE A O 1
ATOM 2975 N N . GLY A 1 408 ? 28.585 9.729 -26.954 1.00 97.00 408 GLY A N 1
ATOM 2976 C CA . GLY A 1 408 ? 29.831 10.192 -27.567 1.00 97.00 408 GLY A CA 1
ATOM 2977 C C . GLY A 1 408 ? 30.705 9.089 -28.174 1.00 97.00 408 GLY A C 1
ATOM 2978 O O . GLY A 1 408 ? 31.736 9.404 -28.772 1.00 97.00 408 GLY A O 1
ATOM 2979 N N . ASP A 1 409 ? 30.299 7.816 -28.116 1.00 97.75 409 ASP A N 1
ATOM 2980 C CA . ASP A 1 409 ? 31.015 6.707 -28.758 1.00 97.75 409 ASP A CA 1
ATOM 2981 C C . ASP A 1 409 ? 30.700 6.636 -30.262 1.00 97.75 409 ASP A C 1
ATOM 2983 O O . ASP A 1 409 ? 30.002 5.758 -30.780 1.00 97.75 409 ASP A O 1
ATOM 2987 N N . SER A 1 410 ? 31.235 7.615 -30.990 1.00 96.50 410 SER A N 1
ATOM 2988 C CA . SER A 1 410 ? 31.056 7.731 -32.439 1.00 96.50 410 SER A CA 1
ATOM 2989 C C . SER A 1 410 ? 31.695 6.571 -33.211 1.00 96.50 410 SER A C 1
ATOM 2991 O O . SER A 1 410 ? 31.202 6.202 -34.278 1.00 96.50 410 SER A O 1
ATOM 2993 N N . LEU A 1 411 ? 32.788 5.990 -32.699 1.00 96.94 411 LEU A N 1
ATOM 2994 C CA . LEU A 1 411 ? 33.457 4.850 -33.333 1.00 96.94 411 LEU A CA 1
ATOM 2995 C C . LEU A 1 411 ? 32.632 3.572 -33.168 1.00 96.94 411 LEU A C 1
ATOM 2997 O O . LEU A 1 411 ? 32.392 2.879 -34.159 1.00 96.94 411 LEU A O 1
ATOM 3001 N N . GLY A 1 412 ? 32.147 3.297 -31.954 1.00 97.75 412 GLY A N 1
ATOM 3002 C CA . GLY A 1 412 ? 31.233 2.192 -31.682 1.00 97.75 412 GLY A CA 1
ATOM 3003 C C . GLY A 1 412 ? 29.949 2.311 -32.497 1.00 97.75 412 GLY A C 1
ATOM 3004 O O . GLY A 1 412 ? 29.568 1.361 -33.176 1.00 97.75 412 GLY A O 1
ATOM 3005 N N . SER A 1 413 ? 29.345 3.501 -32.541 1.00 97.81 413 SER A N 1
ATOM 3006 C CA . SER A 1 413 ? 28.165 3.765 -33.372 1.00 97.81 413 SER A CA 1
ATOM 3007 C C . SER A 1 413 ? 28.403 3.440 -34.854 1.00 97.81 413 SER A C 1
ATOM 3009 O O . SER A 1 413 ? 27.648 2.675 -35.457 1.00 97.81 413 SER A O 1
ATOM 3011 N N . ARG A 1 414 ? 29.496 3.946 -35.450 1.00 96.94 414 ARG A N 1
ATOM 3012 C CA . ARG A 1 414 ? 29.843 3.659 -36.855 1.00 96.94 414 ARG A CA 1
ATOM 3013 C C . ARG A 1 414 ? 30.079 2.174 -37.109 1.00 96.94 414 ARG A C 1
ATOM 3015 O O . ARG A 1 414 ? 29.672 1.677 -38.161 1.00 96.94 414 ARG A O 1
ATOM 3022 N N . ARG A 1 415 ? 30.723 1.472 -36.172 1.00 97.75 415 ARG A N 1
ATOM 3023 C CA . ARG A 1 415 ? 30.936 0.022 -36.257 1.00 97.75 415 ARG A CA 1
ATOM 3024 C C . ARG A 1 415 ? 29.600 -0.718 -36.326 1.00 97.75 415 ARG A C 1
ATOM 3026 O O . ARG A 1 415 ? 29.405 -1.511 -37.241 1.00 97.75 415 ARG A O 1
ATOM 3033 N N . GLU A 1 416 ? 28.666 -0.406 -35.431 1.00 98.06 416 GLU A N 1
ATOM 3034 C CA . GLU A 1 416 ? 27.351 -1.057 -35.397 1.00 98.06 416 GLU A CA 1
ATOM 3035 C C . GLU A 1 416 ? 26.489 -0.735 -36.627 1.00 98.06 416 GLU A C 1
ATOM 3037 O O . GLU A 1 416 ? 25.825 -1.624 -37.159 1.00 98.06 416 GLU A O 1
ATOM 3042 N N . LEU A 1 417 ? 26.538 0.497 -37.147 1.00 98.00 417 LEU A N 1
ATOM 3043 C CA . LEU A 1 417 ? 25.848 0.842 -38.397 1.00 98.00 417 LEU A CA 1
ATOM 3044 C C . LEU A 1 417 ? 26.458 0.139 -39.618 1.00 98.00 417 LEU A C 1
ATOM 3046 O O . LEU A 1 417 ? 25.729 -0.285 -40.512 1.00 98.00 417 LEU A O 1
ATOM 3050 N N . THR A 1 418 ? 27.782 -0.018 -39.658 1.00 97.25 418 THR A N 1
ATOM 3051 C CA . THR A 1 418 ? 28.455 -0.780 -40.724 1.00 97.25 418 THR A CA 1
ATOM 3052 C C . THR A 1 418 ? 28.036 -2.247 -40.676 1.00 97.25 418 THR A C 1
ATOM 3054 O O . THR A 1 418 ? 27.707 -2.838 -41.703 1.00 97.25 418 THR A O 1
ATOM 3057 N N . GLU A 1 419 ? 27.976 -2.820 -39.475 1.00 98.00 419 GLU A N 1
ATOM 3058 C CA . GLU A 1 419 ? 27.523 -4.192 -39.267 1.00 98.00 419 GLU A CA 1
ATOM 3059 C C . GLU A 1 419 ? 26.041 -4.374 -39.637 1.00 98.00 419 GLU A C 1
ATOM 3061 O O . GLU A 1 419 ? 25.678 -5.388 -40.235 1.00 98.00 419 GLU A O 1
ATOM 3066 N N . LEU A 1 420 ? 25.194 -3.371 -39.375 1.00 97.62 420 LEU A N 1
ATOM 3067 C CA . LEU A 1 420 ? 23.805 -3.337 -39.839 1.00 97.62 420 LEU A CA 1
ATOM 3068 C C . LEU A 1 420 ? 23.728 -3.400 -41.368 1.00 97.62 420 LEU A C 1
ATOM 3070 O O . LEU A 1 420 ? 23.011 -4.246 -41.900 1.00 97.62 420 LEU A O 1
ATOM 3074 N N . LEU A 1 421 ? 24.482 -2.551 -42.076 1.00 97.50 421 LEU A N 1
ATOM 3075 C CA . LEU A 1 421 ? 24.518 -2.537 -43.544 1.00 97.50 421 LEU A CA 1
ATOM 3076 C C . LEU A 1 421 ? 25.020 -3.865 -44.124 1.00 97.50 421 LEU A C 1
ATOM 3078 O O . LEU A 1 421 ? 24.556 -4.280 -45.186 1.00 97.50 421 LEU A O 1
ATOM 3082 N N . ARG A 1 422 ? 25.966 -4.513 -43.434 1.00 97.75 422 ARG A N 1
ATOM 3083 C CA . ARG A 1 422 ? 26.546 -5.796 -43.838 1.00 97.75 422 ARG A CA 1
ATOM 3084 C C . ARG A 1 422 ? 25.561 -6.950 -43.671 1.00 97.75 422 ARG A C 1
ATOM 3086 O O . ARG A 1 422 ? 25.441 -7.769 -44.576 1.00 97.75 422 ARG A O 1
ATOM 3093 N N . ARG A 1 423 ? 24.889 -7.039 -42.520 1.00 96.81 423 ARG A N 1
ATOM 3094 C CA . ARG A 1 423 ? 23.970 -8.146 -42.200 1.00 96.81 423 ARG A CA 1
ATOM 3095 C C . ARG A 1 423 ? 22.612 -8.010 -42.876 1.00 96.81 423 ARG A C 1
ATOM 3097 O O . ARG A 1 423 ? 22.041 -9.011 -43.282 1.00 96.81 423 ARG A O 1
ATOM 3104 N N . ASN A 1 424 ? 22.118 -6.781 -43.016 1.00 97.44 424 ASN A N 1
ATOM 3105 C CA . ASN A 1 424 ? 20.760 -6.495 -43.470 1.00 97.44 424 ASN A CA 1
ATOM 3106 C C . ASN A 1 424 ? 20.746 -5.534 -44.673 1.00 97.44 424 ASN A C 1
ATOM 3108 O O . ASN A 1 424 ? 20.145 -4.464 -44.600 1.00 97.44 424 ASN A O 1
ATOM 3112 N N . PRO A 1 425 ? 21.404 -5.863 -45.801 1.00 97.00 425 PRO A N 1
ATOM 3113 C CA . PRO A 1 425 ? 21.633 -4.910 -46.891 1.00 97.00 425 PRO A CA 1
ATOM 3114 C C . PRO A 1 425 ? 20.352 -4.410 -47.576 1.00 97.00 425 PRO A C 1
ATOM 3116 O O . PRO A 1 425 ? 20.362 -3.309 -48.143 1.00 97.00 425 PRO A O 1
ATOM 3119 N N . THR A 1 426 ? 19.279 -5.206 -47.529 1.00 96.94 426 THR A N 1
ATOM 3120 C CA . THR A 1 426 ? 17.966 -4.936 -48.137 1.00 96.94 426 THR A CA 1
ATOM 3121 C C . THR A 1 426 ? 16.954 -4.331 -47.164 1.00 96.94 426 THR A C 1
ATOM 3123 O O . THR A 1 426 ? 15.847 -4.000 -47.581 1.00 96.94 426 THR A O 1
ATOM 3126 N N . ASP A 1 427 ? 17.298 -4.190 -45.880 1.00 97.38 427 ASP A N 1
ATOM 3127 C CA . ASP A 1 427 ? 16.388 -3.637 -44.878 1.00 97.38 427 ASP A CA 1
ATOM 3128 C C . ASP A 1 427 ? 16.154 -2.132 -45.100 1.00 97.38 427 ASP A C 1
ATOM 3130 O O . ASP A 1 427 ? 17.042 -1.380 -45.517 1.00 97.38 427 ASP A O 1
ATOM 3134 N N . THR A 1 428 ? 14.938 -1.669 -44.813 1.00 97.12 428 THR A N 1
ATOM 3135 C CA . THR A 1 428 ? 14.560 -0.262 -45.009 1.00 97.12 428 THR A CA 1
ATOM 3136 C C . THR A 1 428 ? 15.380 0.705 -44.147 1.00 97.12 428 THR A C 1
ATOM 3138 O O . THR A 1 428 ? 15.715 1.800 -44.609 1.00 97.12 428 THR A O 1
ATOM 3141 N N . LEU A 1 429 ? 15.768 0.313 -42.929 1.00 96.44 429 LEU A N 1
ATOM 3142 C CA . LEU A 1 429 ? 16.667 1.088 -42.073 1.00 96.44 429 LEU A CA 1
ATOM 3143 C C . LEU A 1 429 ? 18.082 1.103 -42.643 1.00 96.44 429 LEU A C 1
ATOM 3145 O O . LEU A 1 429 ? 18.717 2.155 -42.651 1.00 96.44 429 LEU A O 1
ATOM 3149 N N . ALA A 1 430 ? 18.557 -0.016 -43.194 1.00 96.56 430 ALA A N 1
ATOM 3150 C CA . ALA A 1 430 ? 19.859 -0.074 -43.856 1.00 96.56 430 ALA A CA 1
ATOM 3151 C C . ALA A 1 430 ? 19.930 0.878 -45.059 1.00 96.56 430 ALA A C 1
ATOM 3153 O O . ALA A 1 430 ? 20.915 1.599 -45.229 1.00 96.56 430 ALA A O 1
ATOM 3154 N N . ALA A 1 431 ? 18.866 0.953 -45.863 1.00 96.25 431 ALA A N 1
ATOM 3155 C CA . ALA A 1 431 ? 18.778 1.907 -46.967 1.00 96.25 431 ALA A CA 1
ATOM 3156 C C . ALA A 1 431 ? 18.855 3.371 -46.486 1.00 96.25 431 ALA A C 1
ATOM 3158 O O . ALA A 1 431 ? 19.586 4.167 -47.080 1.00 96.25 431 ALA A O 1
ATOM 3159 N N . ARG A 1 432 ? 18.164 3.717 -45.387 1.00 96.88 432 ARG A N 1
ATOM 3160 C CA . ARG A 1 432 ? 18.225 5.060 -44.775 1.00 96.88 432 ARG A CA 1
ATOM 3161 C C . ARG A 1 432 ? 19.624 5.388 -44.261 1.00 96.88 432 ARG A C 1
ATOM 3163 O O . ARG A 1 432 ? 20.179 6.420 -44.624 1.00 96.88 432 ARG A O 1
ATOM 3170 N N . VAL A 1 433 ? 20.226 4.472 -43.503 1.00 96.75 433 VAL A N 1
ATOM 3171 C CA . VAL A 1 433 ? 21.590 4.619 -42.979 1.00 96.75 433 VAL A CA 1
ATOM 3172 C C . VAL A 1 433 ? 22.584 4.844 -44.125 1.00 96.75 433 VAL A C 1
ATOM 3174 O O . VAL A 1 433 ? 23.399 5.760 -44.061 1.00 96.75 433 VAL A O 1
ATOM 3177 N N . ARG A 1 434 ? 22.490 4.083 -45.223 1.00 96.25 434 ARG A N 1
ATOM 3178 C CA . ARG A 1 434 ? 23.358 4.252 -46.404 1.00 96.25 434 ARG A CA 1
ATOM 3179 C C . ARG A 1 434 ? 23.243 5.652 -47.018 1.00 96.25 434 ARG A C 1
ATOM 3181 O O . ARG A 1 434 ? 24.261 6.247 -47.375 1.00 96.25 434 ARG A O 1
ATOM 3188 N N . ALA A 1 435 ? 22.025 6.184 -47.117 1.00 95.12 435 ALA A N 1
ATOM 3189 C CA . ALA A 1 435 ? 21.783 7.537 -47.613 1.00 95.12 435 ALA A CA 1
ATOM 3190 C C . ALA A 1 435 ? 22.382 8.616 -46.687 1.00 95.12 435 ALA A C 1
ATOM 3192 O O . ALA A 1 435 ? 22.906 9.623 -47.169 1.00 95.12 435 ALA A O 1
ATOM 3193 N N . ASP A 1 436 ? 22.359 8.398 -45.371 1.00 93.00 436 ASP A N 1
ATOM 3194 C CA . ASP A 1 436 ? 22.961 9.305 -44.386 1.00 93.00 436 ASP A CA 1
ATOM 3195 C C . ASP A 1 436 ? 24.491 9.308 -44.471 1.00 93.00 436 ASP A C 1
ATOM 3197 O O . ASP A 1 436 ? 25.098 10.375 -44.585 1.00 93.00 436 ASP A O 1
ATOM 3201 N N . PHE A 1 437 ? 25.117 8.126 -44.530 1.00 90.81 437 PHE A N 1
ATOM 3202 C CA . PHE A 1 437 ? 26.571 7.995 -44.696 1.00 90.81 437 PHE A CA 1
ATOM 3203 C C . PHE A 1 437 ? 27.077 8.693 -45.965 1.00 90.81 437 PHE A C 1
ATOM 3205 O O . PHE A 1 437 ? 28.079 9.413 -45.911 1.00 90.81 437 PHE A O 1
ATOM 3212 N N . GLY A 1 438 ? 26.368 8.532 -47.089 1.00 87.50 438 GLY A N 1
ATOM 3213 C CA . GLY A 1 438 ? 26.723 9.186 -48.352 1.00 87.50 438 GLY A CA 1
ATOM 3214 C C . GLY A 1 438 ? 26.691 10.716 -48.261 1.00 87.50 438 GLY A C 1
ATOM 3215 O O . GLY A 1 438 ? 27.578 11.390 -48.789 1.00 87.50 438 GLY A O 1
ATOM 3216 N N . ARG A 1 439 ? 25.720 11.281 -47.527 1.00 90.00 439 ARG A N 1
ATOM 3217 C CA . ARG A 1 439 ? 25.628 12.733 -47.300 1.00 90.00 439 ARG A CA 1
ATOM 3218 C C . ARG A 1 439 ? 26.776 13.256 -46.441 1.00 90.00 439 ARG A C 1
ATOM 3220 O O . ARG A 1 439 ? 27.372 14.275 -46.789 1.00 90.00 439 ARG A O 1
ATOM 3227 N N . THR A 1 440 ? 27.119 12.568 -45.353 1.00 85.81 440 THR A N 1
ATOM 3228 C CA . THR A 1 440 ? 28.198 13.006 -44.452 1.00 85.81 440 THR A CA 1
ATOM 3229 C C . THR A 1 440 ? 29.572 12.923 -45.120 1.00 85.81 440 THR A C 1
ATOM 3231 O O . THR A 1 440 ? 30.364 13.855 -44.993 1.00 85.81 440 THR A O 1
ATOM 3234 N N . GLN A 1 441 ? 29.848 11.860 -45.884 1.00 81.88 441 GLN A N 1
ATOM 3235 C CA . GLN A 1 441 ? 31.107 11.726 -46.630 1.00 81.88 441 GLN A CA 1
ATOM 3236 C C . GLN A 1 441 ? 31.233 12.780 -47.736 1.00 81.88 441 GLN A C 1
ATOM 3238 O O . GLN A 1 441 ? 32.278 13.414 -47.864 1.00 81.88 441 GLN A O 1
ATOM 3243 N N . GLY A 1 442 ? 30.151 13.041 -48.477 1.00 80.94 442 GLY A N 1
ATOM 3244 C CA . GLY A 1 442 ? 30.133 14.088 -49.499 1.00 80.94 442 GLY A CA 1
ATOM 3245 C C . GLY A 1 442 ? 30.258 15.511 -48.939 1.00 80.94 442 GLY A C 1
ATOM 3246 O O . GLY A 1 442 ? 30.653 16.416 -49.671 1.00 80.94 442 GLY A O 1
ATOM 3247 N N . ALA A 1 443 ? 29.913 15.739 -47.668 1.00 79.19 443 ALA A N 1
ATOM 3248 C CA . ALA A 1 443 ? 30.149 17.010 -46.982 1.00 79.19 443 ALA A CA 1
ATOM 3249 C C . ALA A 1 443 ? 31.593 17.129 -46.467 1.00 79.19 443 ALA A C 1
ATOM 3251 O O . ALA A 1 443 ? 32.177 18.204 -46.562 1.00 79.19 443 ALA A O 1
ATOM 3252 N N . ALA A 1 444 ? 32.175 16.035 -45.964 1.00 77.31 444 ALA A N 1
ATOM 3253 C CA . ALA A 1 444 ? 33.566 15.996 -45.515 1.00 77.31 444 ALA A CA 1
ATOM 3254 C C . ALA A 1 444 ? 34.560 16.147 -46.675 1.00 77.31 444 ALA A C 1
ATOM 3256 O O . ALA A 1 444 ? 35.547 16.840 -46.516 1.00 77.31 444 ALA A O 1
ATOM 3257 N N . ALA A 1 445 ? 34.275 15.573 -47.848 1.00 76.69 445 ALA A N 1
ATOM 3258 C CA . ALA A 1 445 ? 35.117 15.719 -49.040 1.00 76.69 445 ALA A CA 1
ATOM 3259 C C . ALA A 1 445 ? 35.062 17.123 -49.681 1.00 76.69 445 ALA A C 1
ATOM 3261 O O . ALA A 1 445 ? 35.851 17.424 -50.570 1.00 76.69 445 ALA A O 1
ATOM 3262 N N . ARG A 1 446 ? 34.095 17.961 -49.278 1.00 77.25 446 ARG A N 1
ATOM 3263 C CA . ARG A 1 446 ? 33.928 19.346 -49.754 1.00 77.25 446 ARG A CA 1
ATOM 3264 C C . ARG A 1 446 ? 34.526 20.395 -48.811 1.00 77.25 446 ARG A C 1
ATOM 3266 O O . ARG A 1 446 ? 34.516 21.571 -49.164 1.00 77.25 446 ARG A O 1
ATOM 3273 N N . ARG A 1 447 ? 34.978 19.986 -47.627 1.00 70.12 447 ARG A N 1
ATOM 3274 C CA . ARG A 1 447 ? 35.747 20.808 -46.686 1.00 70.12 447 ARG A CA 1
ATOM 3275 C C . ARG A 1 447 ? 37.214 20.447 -46.821 1.00 70.12 447 ARG A C 1
ATOM 3277 O O . ARG A 1 447 ? 38.030 21.373 -46.650 1.00 70.12 447 ARG A O 1
#